Protein AF-A0A924Z5B8-F1 (afdb_monomer)

Mean predicted aligned error: 14.04 Å

Sequence (507 aa):
MHWPSRLHPGRKPRVLPVAQMVEPRILYPADLAAGLALGSSYVGYAETRILSSEGEYATASAELAYGLADGGAAVVKTATELAFVDVSVSDAGGLIQDLQAQQAAGRPVEIVRIEAGEDGIARLTETLAGRTGIAAVHVLGHGADGVAQVGSARLDAATLADRAAEIAHWGAALAGGADFLLYGCDVVAGPLGLQMTGTLAALTGADVAASTDLTGAGNRGGNWVLEYQTGRVEATVAISLAEQAVYAGVFANTAPTISVISDQTTPEDTSTTAISFTIGDAETPAASLVVTATSSNASILAAGGILLGGSGANRTVTLTPVANANGGPVTVTVSVSDGTLLTSTSFGLTVTPVNDAPVRAAGIVSDLTVLEDAPATSLGLGTLAYGPGGGADEASQTPSYTVTAVPAAALGKVVLADGTVAVAGGGYTLAQIQGAKFTGTPNANGGPATFAWQVKDNGGVLNGGVDTLSESLAIAVTTVNDAPAGANKTLTTLEDTPHTLAISDFG

Radius of gyration: 47.18 Å; Cα contacts (8 Å, |Δi|>4): 1075; chains: 1; bounding box: 143×80×136 Å

Secondary structure (DSSP, 8-state):
--------S--PPPPPP------------S---SS--------PPPP--------S-----------------------EEEEEEETTSTTHHHHHHHHHHHHHTT--EEEEEE-TTSBHHHHHHHHHTT---EEEEEEE-EEETTEEEEBTEEESHHHHHHTHHHHHHHTTTEEEEEEEEEESTTTTSSHHHHHHHHHHHHHH--EEEE-SS-BB-GGGT-BS---EESS---SPPSS-HHHHHH---B-BPPPPEE-----EEEETT-PPPPEEEEEE-SSS-TTT-EEEEEES-TTTS-GGGEEEEEETTEEEEEE-PPTT--EEEEEEEEEEE-SS-EEEEEEEEEEEP-PPPPEEEE-----EEEETT---EE-S-TT-EEE--SSGGGGG---EEEEEE---TTTEEEE-TTSPBP-TT-EE-HHHHHT-EEEEPTT--EEEEEEEEEEE-SS--GGG---EEEEEEEEEEE---PPPP---------TT---PPPGGG--

pLDDT: mean 85.62, std 21.45, range [27.16, 98.75]

Foldseek 3Di:
DDDDDDDDPDDDDDDDDDDDDDDDDDDDDPPDDDDDDDDDPDDDDDDDDDDDPDDDDDDPDDDDDDDDDDPDPPPPPLQAEEAEQEPLFPPSVLLVVQLVVVVVVPNRYDYHYAYLQHAQLVVLLVVLPPAARHQEYHYQAAAAAQWQAHRLHTLGPVCCVVCLVSLLVSLRNYDQQHEYERAHAQCNLDDRSVVSQVSSCVSNVYKYFADNGWDAAVVVVHYQDRPDIRDDDPDDRSGDPVSRHVTDGTNHFDAKDKDAFEAEEEAAQDKDDWGKIFIDGSNHWQQLKDKDKDKPDCQFFNRVQWDKDDGTGIITIMGHTDWLHFADQIKMKMWIGSPPHIDIYIYGYGYDYAFAEKDFPDFDQEAAEEAAVDPWAFRRLQITDIDRDGDPVRRPKDKWKFWQFFFDPQFWFKAFPVRDTHDHRDTDDSNRNNRITTDTDHPHFADQGKTKMKIFIDRDQPPNHDGIDIDMYTYGYHYDDDDDDWDQDDDDDDPPDDDDDDPVNTD

Solvent-accessible surface area (backbone atoms only — not comparable to full-atom values): 28825 Å² total; per-residue (Å²): 138,91,81,89,81,83,86,78,90,84,74,82,80,82,79,76,84,82,85,72,89,73,79,90,76,87,81,80,76,98,78,84,86,83,90,81,89,82,89,78,90,85,78,84,79,80,86,81,84,78,86,75,93,74,78,88,88,82,82,94,81,75,90,80,91,83,82,93,83,77,96,67,84,77,77,79,66,84,51,35,29,39,37,39,38,19,56,49,32,61,64,36,66,59,55,52,51,49,47,51,52,43,32,74,73,66,47,58,54,46,81,41,82,26,51,26,73,34,53,28,62,60,52,50,47,62,66,38,57,93,43,66,46,31,37,31,39,37,38,41,19,25,24,35,59,20,27,41,34,28,25,59,28,58,56,22,60,66,46,49,64,78,39,39,72,63,51,30,51,46,27,68,13,38,30,92,80,11,27,36,38,43,44,12,9,19,21,42,55,43,74,50,10,53,53,27,47,52,49,50,23,68,44,30,66,31,22,31,32,25,11,44,45,47,25,39,11,60,95,78,72,17,36,82,66,52,80,40,66,42,84,69,78,83,71,72,71,82,71,48,74,72,53,57,72,67,47,82,41,50,19,57,71,77,63,35,48,69,49,82,55,77,67,44,74,36,51,38,68,37,61,48,69,76,45,70,40,41,42,39,43,78,43,42,43,35,68,74,44,47,73,51,73,50,57,76,39,58,76,38,35,30,74,93,24,56,45,79,46,72,57,48,38,48,31,28,41,29,47,32,42,31,79,61,22,55,48,70,69,35,46,36,40,41,35,36,26,71,84,86,40,72,33,71,44,65,30,38,41,32,27,40,81,60,34,43,36,36,35,80,72,38,59,63,84,55,68,45,77,43,55,35,67,46,72,74,36,72,58,65,31,68,55,58,36,74,42,42,38,78,36,78,89,36,73,82,47,56,78,45,38,31,29,64,36,53,48,59,72,73,46,18,48,46,32,28,54,86,70,49,72,67,46,58,77,37,76,52,55,69,67,34,58,24,48,20,22,42,33,57,26,82,87,23,61,49,68,74,33,47,41,25,33,35,37,31,44,70,70,42,58,59,97,78,18,32,34,62,31,82,46,68,34,42,38,34,29,38,85,64,91,74,75,91,74,64,50,92,62,91,79,87,74,61,87,100,50,90,78,82,85,51,76,89,57,56,69

Nearest PDB structures (foldseek):
  6dlh-assembly1_A  TM=4.132E-01  e=4.682E-09  Mariniflexile fucanivorans
  6eg0-assembly1_B  TM=3.816E-01  e=1.600E-06  Drosophila melanogaster
  8k53-assembly1_B  TM=3.482E-01  e=9.119E-05  Homo sapiens
  8k53-assembly1_A  TM=3.516E-01  e=1.448E-04  Homo sapiens
  2wv3-assembly1_A  TM=2.834E-01  e=7.728E-04  Rattus norvegicus

Structure (mmCIF, N/CA/C/O backbone):
data_AF-A0A924Z5B8-F1
#
_entry.id   AF-A0A924Z5B8-F1
#
loop_
_atom_site.group_PDB
_atom_site.id
_atom_site.type_symbol
_atom_site.label_atom_id
_atom_site.label_alt_id
_atom_site.label_comp_id
_atom_site.label_asym_id
_atom_site.label_entity_id
_atom_site.label_seq_id
_atom_site.pdbx_PDB_ins_code
_atom_site.Cartn_x
_atom_site.Cartn_y
_atom_site.Cartn_z
_atom_site.occupancy
_atom_site.B_iso_or_equiv
_atom_site.auth_seq_id
_atom_site.auth_comp_id
_atom_site.auth_asym_id
_atom_site.auth_atom_id
_atom_site.pdbx_PDB_model_num
ATOM 1 N N . MET A 1 1 ? -58.478 49.044 -26.938 1.00 38.25 1 MET A N 1
ATOM 2 C CA . MET A 1 1 ? -59.903 48.809 -27.260 1.00 38.25 1 MET A CA 1
ATOM 3 C C . MET A 1 1 ? -60.387 47.635 -26.428 1.00 38.25 1 MET A C 1
ATOM 5 O O . MET A 1 1 ? -59.977 46.511 -26.675 1.00 38.25 1 MET A O 1
ATOM 9 N N . HIS A 1 2 ? -61.166 47.921 -25.385 1.00 38.19 2 HIS A N 1
ATOM 10 C CA . HIS A 1 2 ? -61.776 46.925 -24.506 1.00 38.19 2 HIS A CA 1
ATOM 11 C C . HIS A 1 2 ? -63.020 46.321 -25.163 1.00 38.19 2 HIS A C 1
ATOM 13 O O . HIS A 1 2 ? -63.909 47.062 -25.573 1.00 38.19 2 HIS A O 1
ATOM 19 N N . TRP A 1 3 ? -63.102 44.993 -25.192 1.00 34.31 3 TRP A N 1
ATOM 20 C CA . TRP A 1 3 ? -64.343 44.237 -25.369 1.00 34.31 3 TRP A CA 1
ATOM 21 C C . TRP A 1 3 ? -64.440 43.217 -24.225 1.00 34.31 3 TRP A C 1
ATOM 23 O O . TRP A 1 3 ? -63.536 42.391 -24.095 1.00 34.31 3 TRP A O 1
ATOM 33 N N . PRO A 1 4 ? -65.480 43.257 -23.371 1.00 48.81 4 PRO A N 1
ATOM 34 C CA . PRO A 1 4 ? -65.650 42.290 -22.296 1.00 48.81 4 PRO A CA 1
ATOM 35 C C . PRO A 1 4 ? -66.528 41.127 -22.775 1.00 48.81 4 PRO A C 1
ATOM 37 O O . PRO A 1 4 ? -67.650 41.335 -23.237 1.00 48.81 4 PRO A O 1
ATOM 40 N N . SER A 1 5 ? -66.054 39.888 -22.633 1.00 42.53 5 SER A N 1
ATOM 41 C CA . SER A 1 5 ? -66.903 38.700 -22.777 1.00 42.53 5 SER A CA 1
ATOM 42 C C . SER A 1 5 ? -67.057 37.977 -21.435 1.00 42.53 5 SER A C 1
ATOM 44 O O . SER A 1 5 ? -66.132 37.433 -20.846 1.00 42.53 5 SER A O 1
ATOM 46 N N . ARG A 1 6 ? -68.296 38.102 -20.958 1.00 43.88 6 ARG A N 1
ATOM 47 C CA . ARG A 1 6 ? -69.041 37.444 -19.878 1.00 43.88 6 ARG A CA 1
ATOM 48 C C . ARG A 1 6 ? -68.446 36.135 -19.330 1.00 43.88 6 ARG A C 1
ATOM 50 O O . ARG A 1 6 ? -68.387 35.125 -20.024 1.00 43.88 6 ARG A O 1
ATOM 57 N N . LEU A 1 7 ? -68.175 36.137 -18.024 1.00 41.22 7 LEU A N 1
ATOM 58 C CA . LEU A 1 7 ? -68.032 34.937 -17.199 1.00 41.22 7 LEU A CA 1
ATOM 59 C C . LEU A 1 7 ? -69.401 34.254 -17.030 1.00 41.22 7 LEU A C 1
ATOM 61 O O . LEU A 1 7 ? -70.357 34.868 -16.560 1.00 41.22 7 LEU A O 1
ATOM 65 N N . HIS A 1 8 ? -69.486 32.981 -17.420 1.00 44.22 8 HIS A N 1
ATOM 66 C CA . HIS A 1 8 ? -70.594 32.079 -17.093 1.00 44.22 8 HIS A CA 1
ATOM 67 C C . HIS A 1 8 ? -70.373 31.492 -15.683 1.00 44.22 8 HIS A C 1
ATOM 69 O O . HIS A 1 8 ? -69.285 30.969 -15.421 1.00 44.22 8 HIS A O 1
ATOM 75 N N . PRO A 1 9 ? -71.366 31.521 -14.776 1.00 42.75 9 PRO A N 1
ATOM 76 C CA . PRO A 1 9 ? -71.234 30.943 -13.445 1.00 42.75 9 PRO A CA 1
ATOM 77 C C . PRO A 1 9 ? -71.524 29.440 -13.525 1.00 42.75 9 PRO A C 1
ATOM 79 O O . PRO A 1 9 ? -72.647 29.040 -13.818 1.00 42.75 9 PRO A O 1
ATOM 82 N N . GLY A 1 10 ? -70.522 28.585 -13.296 1.00 50.38 10 GLY A N 1
ATOM 83 C CA . GLY A 1 10 ? -70.793 27.141 -13.258 1.00 50.38 10 GLY A CA 1
ATOM 84 C C . GLY A 1 10 ? -69.635 26.157 -13.401 1.00 50.38 10 GLY A C 1
ATOM 85 O O . GLY A 1 10 ? -69.900 24.979 -13.625 1.00 50.38 10 GLY A O 1
ATOM 86 N N . ARG A 1 11 ? -68.362 26.556 -13.275 1.00 41.69 11 ARG A N 1
ATOM 87 C CA . ARG A 1 11 ? -67.256 25.583 -13.222 1.00 41.69 11 ARG A CA 1
ATOM 88 C C . ARG A 1 11 ? -66.316 25.875 -12.060 1.00 41.69 11 ARG A C 1
ATOM 90 O O . ARG A 1 11 ? -65.610 26.875 -12.064 1.00 41.69 11 ARG A O 1
ATOM 97 N N . LYS A 1 12 ? -66.312 24.972 -11.073 1.00 48.50 12 LYS A N 1
ATOM 98 C CA . LYS A 1 12 ? -65.256 24.885 -10.057 1.00 48.50 12 LYS A CA 1
ATOM 99 C C . LYS A 1 12 ? -63.910 24.654 -10.772 1.00 48.50 12 LYS A C 1
ATOM 101 O O . LYS A 1 12 ? -63.875 23.810 -11.674 1.00 48.50 12 LYS A O 1
ATOM 106 N N . PRO A 1 13 ? -62.822 25.358 -10.417 1.00 46.03 13 PRO A N 1
ATOM 107 C CA . PRO A 1 13 ? -61.502 25.053 -10.959 1.00 46.03 13 PRO A CA 1
ATOM 108 C C . PRO A 1 13 ? -61.090 23.635 -10.537 1.00 46.03 13 PRO A C 1
ATOM 110 O O . PRO A 1 13 ? -61.237 23.254 -9.375 1.00 46.03 13 PRO A O 1
ATOM 113 N N . ARG A 1 14 ? -60.616 22.830 -11.497 1.00 49.03 14 ARG A N 1
ATOM 114 C CA . ARG A 1 14 ? -60.013 21.521 -11.220 1.00 49.03 14 ARG A CA 1
ATOM 115 C C . ARG A 1 14 ? -58.689 21.755 -10.494 1.00 49.03 14 ARG A C 1
ATOM 117 O O . ARG A 1 14 ? -57.792 22.375 -11.054 1.00 49.03 14 ARG A O 1
ATOM 124 N N . VAL A 1 15 ? -58.591 21.258 -9.266 1.00 51.25 15 VAL A N 1
ATOM 125 C CA . VAL A 1 15 ? -57.329 21.138 -8.532 1.00 51.25 15 VAL A CA 1
ATOM 126 C C . VAL A 1 15 ? -56.464 20.118 -9.277 1.00 51.25 15 VAL A C 1
ATOM 128 O O . VAL A 1 15 ? -56.923 19.011 -9.558 1.00 51.25 15 VAL A O 1
ATOM 131 N N . LEU A 1 16 ? -55.250 20.515 -9.661 1.00 44.56 16 LEU A N 1
ATOM 132 C CA . LEU A 1 16 ? -54.243 19.598 -10.195 1.00 44.56 16 LEU A CA 1
ATOM 133 C C . LEU A 1 16 ? -53.865 18.599 -9.087 1.00 44.56 16 LEU A C 1
ATOM 135 O O . LEU A 1 16 ? -53.684 19.034 -7.949 1.00 44.56 16 LEU A O 1
ATOM 139 N N . PRO A 1 17 ? -53.756 17.288 -9.363 1.00 44.75 17 PRO A N 1
ATOM 140 C CA . PRO A 1 17 ? -53.326 16.343 -8.345 1.00 44.75 17 PRO A CA 1
ATOM 141 C C . PRO A 1 17 ? -51.894 16.675 -7.915 1.00 44.75 17 PRO A C 1
ATOM 143 O O . PRO A 1 17 ? -50.982 16.742 -8.739 1.00 44.75 17 PRO A O 1
ATOM 146 N N . VAL A 1 18 ? -51.713 16.894 -6.614 1.00 49.66 18 VAL A N 1
ATOM 147 C CA . VAL A 1 18 ? -50.398 16.945 -5.976 1.00 49.66 18 VAL A CA 1
ATOM 148 C C . VAL A 1 18 ? -49.874 15.511 -5.960 1.00 49.66 18 VAL A C 1
ATOM 150 O O . VAL A 1 18 ? -50.428 14.661 -5.268 1.00 49.66 18 VAL A O 1
ATOM 153 N N . ALA A 1 19 ? -48.844 15.218 -6.750 1.00 46.66 19 ALA A N 1
ATOM 154 C CA . ALA A 1 19 ? -48.097 13.977 -6.605 1.00 46.66 19 ALA A CA 1
ATOM 155 C C . ALA A 1 19 ? -47.186 14.119 -5.377 1.00 46.66 19 ALA A C 1
ATOM 157 O O . ALA A 1 19 ? -46.212 14.868 -5.414 1.00 46.66 19 ALA A O 1
ATOM 158 N N . GLN A 1 20 ? -47.522 13.443 -4.280 1.00 45.66 20 GLN A N 1
ATOM 159 C CA . GLN A 1 20 ? -46.587 13.218 -3.178 1.00 45.66 20 GLN A CA 1
ATOM 160 C C . GLN A 1 20 ? -45.851 11.901 -3.444 1.00 45.66 20 GLN A C 1
ATOM 162 O O . GLN A 1 20 ? -46.488 10.900 -3.776 1.00 45.66 20 GLN A O 1
ATOM 167 N N . MET A 1 21 ? -44.518 11.906 -3.342 1.00 41.69 21 MET A N 1
ATOM 168 C CA . MET A 1 21 ? -43.721 10.676 -3.366 1.00 41.69 21 MET A CA 1
ATOM 169 C C . MET A 1 21 ? -44.139 9.814 -2.175 1.00 41.69 21 MET A C 1
ATOM 171 O O . MET A 1 21 ? -43.921 10.189 -1.027 1.00 41.69 21 MET A O 1
ATOM 175 N N . VAL A 1 22 ? -44.765 8.676 -2.461 1.00 47.16 22 VAL A N 1
ATOM 176 C CA . VAL A 1 22 ? -44.942 7.598 -1.487 1.00 47.16 22 VAL A CA 1
ATOM 177 C C . VAL A 1 22 ? -43.612 6.849 -1.415 1.00 47.16 22 VAL A C 1
ATOM 179 O O . VAL A 1 22 ? -42.998 6.593 -2.451 1.00 47.16 22 VAL A O 1
ATOM 182 N N . GLU A 1 23 ? -43.161 6.552 -0.199 1.00 48.94 23 GLU A N 1
ATOM 183 C CA . GLU A 1 23 ? -41.911 5.845 0.102 1.00 48.94 23 GLU A CA 1
ATOM 184 C C . GLU A 1 23 ? -41.705 4.603 -0.791 1.00 48.94 23 GLU A C 1
ATOM 186 O O . GLU A 1 23 ? -42.674 3.889 -1.088 1.00 48.94 23 GLU A O 1
ATOM 191 N N . PRO A 1 24 ? -40.464 4.304 -1.224 1.00 46.12 24 PRO A N 1
ATOM 192 C CA . PRO A 1 24 ? -40.197 3.123 -2.032 1.00 46.12 24 PRO A CA 1
ATOM 193 C C . PRO A 1 24 ? -40.470 1.851 -1.219 1.00 46.12 24 PRO A C 1
ATOM 195 O O . PRO A 1 24 ? -39.758 1.530 -0.273 1.00 46.12 24 PRO A O 1
ATOM 198 N N . ARG A 1 25 ? -41.502 1.095 -1.612 1.00 44.81 25 ARG A N 1
ATOM 199 C CA . ARG A 1 25 ? -41.745 -0.262 -1.109 1.00 44.81 25 ARG A CA 1
ATOM 200 C C . ARG A 1 25 ? -40.994 -1.263 -1.977 1.00 44.81 25 ARG A C 1
ATOM 202 O O . ARG A 1 25 ? -41.294 -1.402 -3.162 1.00 44.81 25 ARG A O 1
ATOM 209 N N . ILE A 1 26 ? -40.051 -1.983 -1.377 1.00 50.09 26 ILE A N 1
ATOM 210 C CA . ILE A 1 26 ? -39.459 -3.183 -1.972 1.00 50.09 26 ILE A CA 1
ATOM 211 C C . ILE A 1 26 ? -40.529 -4.284 -1.934 1.00 50.09 26 ILE A C 1
ATOM 213 O O . ILE A 1 26 ? -40.976 -4.687 -0.862 1.00 50.09 26 ILE A O 1
ATOM 217 N N . LEU A 1 27 ? -40.973 -4.745 -3.105 1.00 36.97 27 LEU A N 1
ATOM 218 C CA . LEU A 1 27 ? -41.802 -5.942 -3.247 1.00 36.97 27 LEU A CA 1
ATOM 219 C C . LEU A 1 27 ? -40.873 -7.139 -3.468 1.00 36.97 27 LEU A C 1
ATOM 221 O O . LEU A 1 27 ? -40.227 -7.228 -4.511 1.00 36.97 27 LEU A O 1
ATOM 225 N N . TYR A 1 28 ? -40.815 -8.058 -2.506 1.00 43.75 28 TYR A N 1
ATOM 226 C CA . TYR A 1 28 ? -40.167 -9.353 -2.705 1.00 43.75 28 TYR A CA 1
ATOM 227 C C . TYR A 1 28 ? -41.082 -10.258 -3.551 1.00 43.75 28 TYR A C 1
ATOM 229 O O . TYR A 1 28 ? -42.263 -10.398 -3.213 1.00 43.75 28 TYR A O 1
ATOM 237 N N . PRO A 1 29 ? -40.591 -10.860 -4.648 1.00 46.62 29 PRO A N 1
ATOM 238 C CA . PRO A 1 29 ? -41.342 -11.871 -5.379 1.00 46.62 29 PRO A CA 1
ATOM 239 C C . PRO A 1 29 ? -41.472 -13.158 -4.542 1.00 46.62 29 PRO A C 1
ATOM 241 O O . PRO A 1 29 ? -40.615 -13.493 -3.725 1.00 46.62 29 PRO A O 1
ATOM 244 N N . ALA A 1 30 ? -42.598 -13.854 -4.709 1.00 39.72 30 ALA A N 1
ATOM 245 C CA . ALA A 1 30 ? -42.994 -15.030 -3.932 1.00 39.72 30 ALA A CA 1
ATOM 246 C C . ALA A 1 30 ? -42.376 -16.345 -4.453 1.00 39.72 30 ALA A C 1
ATOM 248 O O . ALA A 1 30 ? -43.050 -17.373 -4.510 1.00 39.72 30 ALA A O 1
ATOM 249 N N . ASP A 1 31 ? -41.105 -16.326 -4.844 1.00 38.94 31 ASP A N 1
ATOM 250 C CA . ASP A 1 31 ? -40.394 -17.468 -5.420 1.00 38.94 31 ASP A CA 1
ATOM 251 C C . ASP A 1 31 ? -38.997 -17.656 -4.814 1.00 38.94 31 ASP A C 1
ATOM 253 O O . ASP A 1 31 ? -37.995 -17.787 -5.507 1.00 38.94 31 ASP A O 1
ATOM 257 N N . LEU A 1 32 ? -38.932 -17.773 -3.486 1.00 36.28 32 LEU A N 1
ATOM 258 C CA . LEU A 1 32 ? -37.816 -18.465 -2.841 1.00 36.28 32 LEU A CA 1
ATOM 259 C C . LEU A 1 32 ? -38.318 -19.343 -1.692 1.00 36.28 32 LEU A C 1
ATOM 261 O O . LEU A 1 32 ? -38.098 -19.088 -0.513 1.00 36.28 32 LEU A O 1
ATOM 265 N N . ALA A 1 33 ? -39.035 -20.401 -2.067 1.00 31.83 33 ALA A N 1
ATOM 266 C CA . ALA A 1 33 ? -39.388 -21.506 -1.190 1.00 31.83 33 ALA A CA 1
ATOM 267 C C . ALA A 1 33 ? -38.830 -22.807 -1.779 1.00 31.83 33 ALA A C 1
ATOM 269 O O . ALA A 1 33 ? -39.492 -23.457 -2.580 1.00 31.83 33 ALA A O 1
ATOM 270 N N . ALA A 1 34 ? -37.608 -23.168 -1.381 1.00 32.34 34 ALA A N 1
ATOM 271 C CA . ALA A 1 34 ? -37.183 -24.552 -1.164 1.00 32.34 34 ALA A CA 1
ATOM 272 C C . ALA A 1 34 ? -35.746 -24.571 -0.623 1.00 32.34 34 ALA A C 1
ATOM 274 O O . ALA A 1 34 ? -34.798 -24.339 -1.365 1.00 32.34 34 ALA A O 1
ATOM 275 N N . GLY A 1 35 ? -35.594 -24.919 0.657 1.00 31.06 35 GLY A N 1
ATOM 276 C CA . GLY A 1 35 ? -34.327 -25.437 1.174 1.00 31.06 35 GLY A CA 1
ATOM 277 C C . GLY A 1 35 ? -33.650 -24.594 2.245 1.00 31.06 35 GLY A C 1
ATOM 278 O O . GLY A 1 35 ? -32.575 -24.071 2.000 1.00 31.06 35 GLY A O 1
ATOM 279 N N . LEU A 1 36 ? -34.264 -24.514 3.430 1.00 27.27 36 LEU A N 1
ATOM 280 C CA . LEU A 1 36 ? -33.650 -24.828 4.736 1.00 27.27 36 LEU A CA 1
ATOM 281 C C . LEU A 1 36 ? -34.594 -24.353 5.846 1.00 27.27 36 LEU A C 1
ATOM 283 O O . LEU A 1 36 ? -34.397 -23.339 6.504 1.00 27.27 36 LEU A O 1
ATOM 287 N N . ALA A 1 37 ? -35.671 -25.113 6.029 1.00 28.83 37 ALA A N 1
ATOM 288 C CA . ALA A 1 37 ? -36.452 -25.074 7.249 1.00 28.83 37 ALA A CA 1
ATOM 289 C C . ALA A 1 37 ? -35.792 -26.023 8.249 1.00 28.83 37 ALA A C 1
ATOM 291 O O . ALA A 1 37 ? -35.868 -27.223 8.025 1.00 28.83 37 ALA A O 1
ATOM 292 N N . LEU A 1 38 ? -35.190 -25.502 9.323 1.00 31.86 38 LEU A N 1
ATOM 293 C CA . LEU A 1 38 ? -35.196 -26.113 10.658 1.00 31.86 38 LEU A CA 1
ATOM 294 C C . LEU A 1 38 ? -34.917 -25.024 11.714 1.00 31.86 38 LEU A C 1
ATOM 296 O O . LEU A 1 38 ? -33.790 -24.567 11.849 1.00 31.86 38 LEU A O 1
ATOM 300 N N . GLY A 1 39 ? -35.954 -24.657 12.479 1.00 29.61 39 GLY A N 1
ATOM 301 C CA . GLY A 1 39 ? -35.797 -24.168 13.856 1.00 29.61 39 GLY A CA 1
ATOM 302 C C . GLY A 1 39 ? -35.935 -22.666 14.125 1.00 29.61 39 GLY A C 1
ATOM 303 O O . GLY A 1 39 ? -35.046 -22.090 14.733 1.00 29.61 39 GLY A O 1
ATOM 304 N N . SER A 1 40 ? -37.064 -22.040 13.777 1.00 30.55 40 SER A N 1
ATOM 305 C CA . SER A 1 40 ? -37.475 -20.783 14.421 1.00 30.55 40 SER A CA 1
ATOM 306 C C . SER A 1 40 ? -38.923 -20.887 14.889 1.00 30.55 40 SER A C 1
ATOM 308 O O . SER A 1 40 ? -39.852 -20.983 14.087 1.00 30.55 40 SER A O 1
ATOM 310 N N . SER A 1 41 ? -39.118 -20.909 16.204 1.00 30.61 41 SER A N 1
ATOM 311 C CA . SER A 1 41 ? -40.413 -20.687 16.840 1.00 30.61 41 SER A CA 1
ATOM 312 C C . SER A 1 41 ? -40.616 -19.183 17.022 1.00 30.61 41 SER A C 1
ATOM 314 O O . SER A 1 41 ? -40.383 -18.642 18.098 1.00 30.61 41 SER A O 1
ATOM 316 N N . TYR A 1 42 ? -41.042 -18.510 15.951 1.00 28.25 42 TYR A N 1
ATOM 317 C CA . TYR A 1 42 ? -41.589 -17.154 16.018 1.00 28.25 42 TYR A CA 1
ATOM 318 C C . TYR A 1 42 ? -42.975 -17.212 16.672 1.00 28.25 42 TYR A C 1
ATOM 320 O O . TYR A 1 42 ? -43.930 -17.715 16.079 1.00 28.25 42 TYR A O 1
ATOM 328 N N . VAL A 1 43 ? -43.097 -16.679 17.886 1.00 31.81 43 VAL A N 1
ATOM 329 C CA . VAL A 1 43 ? -44.389 -16.318 18.480 1.00 31.81 43 VAL A CA 1
ATOM 330 C C . VAL A 1 43 ? -44.523 -14.807 18.332 1.00 31.81 43 VAL A C 1
ATOM 332 O O . VAL A 1 43 ? -43.802 -14.046 18.968 1.00 31.81 43 VAL A O 1
ATOM 335 N N . GLY A 1 44 ? -45.407 -14.366 17.437 1.00 27.73 44 GLY A N 1
ATOM 336 C CA . GLY A 1 44 ? -45.743 -12.953 17.298 1.00 27.73 44 GLY A CA 1
ATOM 337 C C . GLY A 1 44 ? -46.575 -12.489 18.490 1.00 27.73 44 GLY A C 1
ATOM 338 O O . GLY A 1 44 ? -47.657 -13.025 18.728 1.00 27.73 44 GLY A O 1
ATOM 339 N N . TYR A 1 45 ? -46.095 -11.484 19.217 1.00 30.75 45 TYR A N 1
ATOM 340 C CA . TYR A 1 45 ? -46.921 -10.739 20.161 1.00 30.75 45 TYR A CA 1
ATOM 341 C C . TYR A 1 45 ? -47.594 -9.585 19.418 1.00 30.75 45 TYR A C 1
ATOM 343 O O . TYR A 1 45 ? -46.939 -8.744 18.809 1.00 30.75 45 TYR A O 1
ATOM 351 N N . ALA A 1 46 ? -48.925 -9.574 19.443 1.00 28.48 46 ALA A N 1
ATOM 352 C CA . ALA A 1 46 ? -49.716 -8.433 19.019 1.00 28.48 46 ALA A CA 1
ATOM 353 C C . ALA A 1 46 ? -49.591 -7.321 20.072 1.00 28.48 46 ALA A C 1
ATOM 355 O O . ALA A 1 46 ? -49.965 -7.520 21.229 1.00 28.48 46 ALA A O 1
ATOM 356 N N . GLU A 1 47 ? -49.099 -6.145 19.684 1.00 30.06 47 GLU A N 1
ATOM 357 C CA . GLU A 1 47 ? -49.176 -4.955 20.530 1.00 30.06 47 GLU A CA 1
ATOM 358 C C . GLU A 1 47 ? -50.640 -4.534 20.703 1.00 30.06 47 GLU A C 1
ATOM 360 O O . GLU A 1 47 ? -51.343 -4.226 19.738 1.00 30.06 47 GLU A O 1
ATOM 365 N N . THR A 1 48 ? -51.109 -4.486 21.949 1.00 28.14 48 THR A N 1
ATOM 366 C CA . THR A 1 48 ? -52.377 -3.831 22.287 1.00 28.14 48 THR A CA 1
ATOM 367 C C . THR A 1 48 ? -52.058 -2.420 22.765 1.00 28.14 48 THR A C 1
ATOM 369 O O . THR A 1 48 ? -51.661 -2.215 23.908 1.00 28.14 48 THR A O 1
ATOM 372 N N . ARG A 1 49 ? -52.203 -1.431 21.878 1.00 28.86 49 ARG A N 1
ATOM 373 C CA . ARG A 1 49 ? -51.995 -0.013 22.200 1.00 28.86 49 ARG A CA 1
ATOM 374 C C . ARG A 1 49 ? -53.228 0.542 22.914 1.00 28.86 49 ARG A C 1
ATOM 376 O O . ARG A 1 49 ? -54.239 0.825 22.273 1.00 28.86 49 ARG A O 1
ATOM 383 N N . ILE A 1 50 ? -53.149 0.719 24.232 1.00 31.86 50 ILE A N 1
ATOM 384 C CA . ILE A 1 50 ? -54.108 1.548 24.972 1.00 31.86 50 ILE A CA 1
ATOM 385 C C . ILE A 1 50 ? -53.657 3.003 24.826 1.00 31.86 50 ILE A C 1
ATOM 387 O O . ILE A 1 50 ? -52.590 3.383 25.295 1.00 31.86 50 ILE A O 1
ATOM 391 N N . LEU A 1 51 ? -54.464 3.815 24.144 1.00 30.41 51 LEU A N 1
ATOM 392 C CA . LEU A 1 51 ? -54.312 5.269 24.126 1.00 30.41 51 LEU A CA 1
ATOM 393 C C . LEU A 1 51 ? -54.819 5.823 25.467 1.00 30.41 51 LEU A C 1
ATOM 395 O O . LEU A 1 51 ? -56.029 5.868 25.687 1.00 30.41 51 LEU A O 1
ATOM 399 N N . SER A 1 52 ? -53.914 6.227 26.361 1.00 40.50 52 SER A N 1
ATOM 400 C CA . SER A 1 52 ? -54.257 7.049 27.525 1.00 40.50 52 SER A CA 1
ATOM 401 C C . SER A 1 52 ? -54.333 8.519 27.116 1.00 40.50 52 SER A C 1
ATOM 403 O O . SER A 1 52 ? -53.493 9.036 26.383 1.00 40.50 52 SER A O 1
ATOM 405 N N . SER A 1 53 ? -55.389 9.187 27.564 1.00 41.06 53 SER A N 1
ATOM 406 C CA . SER A 1 53 ? -55.737 10.555 27.206 1.00 41.06 53 SER A CA 1
ATOM 407 C C . SER A 1 53 ? -55.258 11.558 28.253 1.00 41.06 53 SER A C 1
ATOM 409 O O . SER A 1 53 ? -56.095 12.284 28.763 1.00 41.06 53 SER A O 1
ATOM 411 N N . GLU A 1 54 ? -53.971 11.617 28.595 1.00 34.81 54 GLU A N 1
ATOM 412 C CA . GLU A 1 54 ? -53.405 12.764 29.329 1.00 34.81 54 GLU A CA 1
ATOM 413 C C . GLU A 1 54 ? -51.970 13.025 28.861 1.00 34.81 54 GLU A C 1
ATOM 415 O O . GLU A 1 54 ? -51.200 12.097 28.618 1.00 34.81 54 GLU A O 1
ATOM 420 N N . GLY A 1 55 ? -51.687 14.303 28.611 1.00 30.08 55 GLY A N 1
ATOM 421 C CA . GLY A 1 55 ? -50.514 14.778 27.899 1.00 30.08 55 GLY A CA 1
ATOM 422 C C . GLY A 1 55 ? -49.244 14.913 28.736 1.00 30.08 55 GLY A C 1
ATOM 423 O O . GLY A 1 55 ? -49.221 14.754 29.951 1.00 30.08 55 GLY A O 1
ATOM 424 N N . GLU A 1 56 ? -48.200 15.232 27.981 1.00 33.22 56 GLU A N 1
ATOM 425 C CA . GLU A 1 56 ? -46.867 15.701 28.341 1.00 33.22 56 GLU A CA 1
ATOM 426 C C . GLU A 1 56 ? -46.723 16.451 29.684 1.00 33.22 56 GLU A C 1
ATOM 428 O O . GLU A 1 56 ? -47.430 17.417 29.965 1.00 33.22 56 GLU A O 1
ATOM 433 N N . TYR A 1 57 ? -45.684 16.042 30.426 1.00 32.12 57 TYR A N 1
ATOM 434 C CA . TYR A 1 57 ? -45.067 16.668 31.605 1.00 32.12 57 TYR A CA 1
ATOM 435 C C . TYR A 1 57 ? -45.876 16.685 32.916 1.00 32.12 57 TYR A C 1
ATOM 437 O O . TYR A 1 57 ? -46.573 17.644 33.238 1.00 32.12 57 TYR A O 1
ATOM 445 N N . ALA A 1 58 ? -45.620 15.691 33.777 1.00 28.12 58 ALA A N 1
ATOM 446 C CA . ALA A 1 58 ? -45.770 15.844 35.223 1.00 28.12 58 ALA A CA 1
ATOM 447 C C . ALA A 1 58 ? -44.686 15.058 35.981 1.00 28.12 58 ALA A C 1
ATOM 449 O O . ALA A 1 58 ? -44.393 13.900 35.705 1.00 28.12 58 ALA A O 1
ATOM 450 N N . THR A 1 59 ? -44.075 15.764 36.923 1.00 30.42 59 THR A N 1
ATOM 451 C CA . THR A 1 59 ? -42.937 15.436 37.784 1.00 30.42 59 THR A CA 1
ATOM 452 C C . THR A 1 59 ? -43.116 14.166 38.620 1.00 30.42 59 THR A C 1
ATOM 454 O O . THR A 1 59 ? -44.087 14.058 39.371 1.00 30.42 59 THR A O 1
ATOM 457 N N . ALA A 1 60 ? -42.136 13.259 38.591 1.00 28.33 60 ALA A N 1
ATOM 458 C CA . ALA A 1 60 ? -42.071 12.124 39.508 1.00 28.33 60 ALA A CA 1
ATOM 459 C C . ALA A 1 60 ? -41.430 12.538 40.846 1.00 28.33 60 ALA A C 1
ATOM 461 O O . ALA A 1 60 ? -40.221 12.450 41.030 1.00 28.33 60 ALA A O 1
ATOM 462 N N . SER A 1 61 ? -42.277 12.969 41.780 1.00 37.47 61 SER A N 1
ATOM 463 C CA . SER A 1 61 ? -42.004 12.944 43.219 1.00 37.47 61 SER A CA 1
ATOM 464 C C . SER A 1 61 ? -43.262 12.443 43.921 1.00 37.47 61 SER A C 1
ATOM 466 O O . SER A 1 61 ? -44.143 13.241 44.227 1.00 37.47 61 SER A O 1
ATOM 468 N N . ALA A 1 62 ? -43.365 11.134 44.153 1.00 31.52 62 ALA A N 1
ATOM 469 C CA . ALA A 1 62 ? -44.238 10.570 45.183 1.00 31.52 62 ALA A CA 1
ATOM 470 C C . ALA A 1 62 ? -43.898 9.092 45.421 1.00 31.52 62 ALA A C 1
ATOM 472 O O . ALA A 1 62 ? -44.140 8.240 44.568 1.00 31.52 62 ALA A O 1
ATOM 473 N N . GLU A 1 63 ? -43.373 8.806 46.614 1.00 38.78 63 GLU A N 1
ATOM 474 C CA . GLU A 1 63 ? -43.544 7.521 47.289 1.00 38.78 63 GLU A CA 1
ATOM 475 C C . GLU A 1 63 ? -45.002 7.058 47.210 1.00 38.78 63 GLU A C 1
ATOM 477 O O . GLU A 1 63 ? -45.915 7.849 47.451 1.00 38.78 63 GLU A O 1
ATOM 482 N N . LEU A 1 64 ? -45.210 5.754 47.021 1.00 31.89 64 LEU A N 1
ATOM 483 C CA . LEU A 1 64 ? -46.324 5.052 47.650 1.00 31.89 64 LEU A CA 1
ATOM 484 C C . LEU A 1 64 ? -46.012 3.559 47.761 1.00 31.89 64 LEU A C 1
ATOM 486 O O . LEU A 1 64 ? -45.988 2.810 46.788 1.00 31.89 64 LEU A O 1
ATOM 490 N N . ALA A 1 65 ? -45.779 3.158 49.006 1.00 33.25 65 ALA A N 1
ATOM 491 C CA . ALA A 1 65 ? -45.737 1.786 49.462 1.00 33.25 65 ALA A CA 1
ATOM 492 C C . ALA A 1 65 ? -47.068 1.066 49.189 1.00 33.25 65 ALA A C 1
ATOM 494 O O . ALA A 1 65 ? -48.136 1.566 49.554 1.00 33.25 65 ALA A O 1
ATOM 495 N N . TYR A 1 66 ? -46.998 -0.155 48.653 1.00 27.30 66 TYR A N 1
ATOM 496 C CA . TYR A 1 66 ? -48.081 -1.126 48.773 1.00 27.30 66 TYR A CA 1
ATOM 497 C C . TYR A 1 66 ? -47.560 -2.570 48.718 1.00 27.30 66 TYR A C 1
ATOM 499 O O . TYR A 1 66 ? -46.961 -2.980 47.730 1.00 27.30 66 TYR A O 1
ATOM 507 N N . GLY A 1 67 ? -47.856 -3.344 49.772 1.00 27.16 67 GLY A N 1
ATOM 508 C CA . GLY A 1 67 ? -48.040 -4.797 49.675 1.00 27.16 67 GLY A CA 1
ATOM 509 C C . GLY A 1 67 ? -46.959 -5.707 50.265 1.00 27.16 67 GLY A C 1
ATOM 510 O O . GLY A 1 67 ? -46.294 -6.426 49.531 1.00 27.16 67 GLY A O 1
ATOM 511 N N . LEU A 1 68 ? -46.863 -5.779 51.597 1.00 35.22 68 LEU A N 1
ATOM 512 C CA . LEU A 1 68 ? -46.299 -6.948 52.284 1.00 35.22 68 LEU A CA 1
ATOM 513 C C . LEU A 1 68 ? -47.285 -8.125 52.197 1.00 35.22 68 LEU A C 1
ATOM 515 O O . LEU A 1 68 ? -48.341 -8.055 52.824 1.00 35.22 68 LEU A O 1
ATOM 519 N N . ALA A 1 69 ? -46.920 -9.193 51.481 1.00 32.59 69 ALA A N 1
ATOM 520 C CA . ALA A 1 69 ? -47.331 -10.575 51.762 1.00 32.59 69 ALA A CA 1
ATOM 521 C C . ALA A 1 69 ? -46.593 -11.578 50.847 1.00 32.59 69 ALA A C 1
ATOM 523 O O . ALA A 1 69 ? -47.125 -11.954 49.812 1.00 32.59 69 ALA A O 1
ATOM 524 N N . ASP A 1 70 ? -45.403 -12.039 51.244 1.00 34.75 70 ASP A N 1
ATOM 525 C CA . ASP A 1 70 ? -45.116 -13.481 51.320 1.00 34.75 70 ASP A CA 1
ATOM 526 C C . ASP A 1 70 ? -43.877 -13.730 52.198 1.00 34.75 70 ASP A C 1
ATOM 528 O O . ASP A 1 70 ? -42.854 -13.055 52.090 1.00 34.75 70 ASP A O 1
ATOM 532 N N . GLY A 1 71 ? -44.006 -14.677 53.121 1.00 35.66 71 GLY A N 1
ATOM 533 C CA . GLY A 1 71 ? -43.032 -15.026 54.149 1.00 35.66 71 GLY A CA 1
ATOM 534 C C . GLY A 1 71 ? -41.994 -16.032 53.662 1.00 35.66 71 GLY A C 1
ATOM 535 O O . GLY A 1 71 ? -41.835 -17.090 54.269 1.00 35.66 71 GLY A O 1
ATOM 536 N N . GLY A 1 72 ? -41.265 -15.697 52.600 1.00 28.83 72 GLY A N 1
ATOM 537 C CA . GLY A 1 72 ? -40.032 -16.385 52.231 1.00 28.83 72 GLY A CA 1
ATOM 538 C C . GLY A 1 72 ? -38.851 -15.687 52.892 1.00 28.83 72 GLY A C 1
ATOM 539 O O . GLY A 1 72 ? -38.592 -14.522 52.608 1.00 28.83 72 GLY A O 1
ATOM 540 N N . ALA A 1 73 ? -38.141 -16.370 53.790 1.00 29.09 73 ALA A N 1
ATOM 541 C CA . ALA A 1 73 ? -36.898 -15.865 54.359 1.00 29.09 73 ALA A CA 1
ATOM 542 C C . ALA A 1 73 ? -35.947 -15.455 53.224 1.00 29.09 73 ALA A C 1
ATOM 544 O O . ALA A 1 73 ? -35.414 -16.311 52.516 1.00 29.09 73 ALA A O 1
ATOM 545 N N . ALA A 1 74 ? -35.752 -14.147 53.050 1.00 31.39 74 ALA A N 1
ATOM 546 C CA . ALA A 1 74 ? -34.720 -13.607 52.189 1.00 31.39 74 ALA A CA 1
ATOM 547 C C . ALA A 1 74 ? -33.380 -14.084 52.748 1.00 31.39 74 ALA A C 1
ATOM 549 O O . ALA A 1 74 ? -32.859 -13.550 53.729 1.00 31.39 74 ALA A O 1
ATOM 550 N N . VAL A 1 75 ? -32.824 -15.126 52.135 1.00 32.16 75 VAL A N 1
ATOM 551 C CA . VAL A 1 75 ? -31.384 -15.318 52.168 1.00 32.16 75 VAL A CA 1
ATOM 552 C C . VAL A 1 75 ? -30.839 -14.088 51.461 1.00 32.16 75 VAL A C 1
ATOM 554 O O . VAL A 1 75 ? -30.830 -14.030 50.235 1.00 32.16 75 VAL A O 1
ATOM 557 N N . VAL A 1 76 ? -30.441 -13.079 52.233 1.00 36.38 76 VAL A N 1
ATOM 558 C CA . VAL A 1 76 ? -29.597 -11.996 51.738 1.00 36.38 76 VAL A CA 1
ATOM 559 C C . VAL A 1 76 ? -28.262 -12.654 51.404 1.00 36.38 76 VAL A C 1
ATOM 561 O O . VAL A 1 76 ? -27.326 -12.662 52.200 1.00 36.38 76 VAL A O 1
ATOM 564 N N . LYS A 1 77 ? -28.190 -13.298 50.235 1.00 39.12 77 LYS A N 1
ATOM 565 C CA . LYS A 1 77 ? -26.921 -13.429 49.541 1.00 39.12 77 LYS A CA 1
ATOM 566 C C . LYS A 1 77 ? -26.534 -11.990 49.248 1.00 39.12 77 LYS A C 1
ATOM 568 O O . LYS A 1 77 ? -27.247 -11.304 48.527 1.00 39.12 77 LYS A O 1
ATOM 573 N N . THR A 1 78 ? -25.457 -11.519 49.859 1.00 52.47 78 THR A N 1
ATOM 574 C CA . THR A 1 78 ? -24.735 -10.347 49.368 1.00 52.47 78 THR A CA 1
ATOM 575 C C . THR A 1 78 ? -24.359 -10.664 47.926 1.00 52.47 78 THR A C 1
ATOM 577 O O . THR A 1 78 ? -23.428 -11.435 47.695 1.00 52.47 78 THR A O 1
ATOM 580 N N . ALA A 1 79 ? -25.184 -10.230 46.980 1.00 75.69 79 ALA A N 1
ATOM 581 C CA . ALA A 1 79 ? -25.038 -10.635 45.599 1.00 75.69 79 ALA A CA 1
ATOM 582 C C . ALA A 1 79 ? -23.857 -9.863 45.010 1.00 75.69 79 ALA A C 1
ATOM 584 O O . ALA A 1 79 ? -23.778 -8.646 45.150 1.00 75.69 79 ALA A O 1
ATOM 585 N N . THR A 1 80 ? -22.884 -10.592 44.475 1.00 92.25 80 THR A N 1
ATOM 586 C CA . THR A 1 80 ? -21.642 -10.005 43.972 1.00 92.25 80 THR A CA 1
ATOM 587 C C . THR A 1 80 ? -21.898 -9.357 42.619 1.00 92.25 80 THR A C 1
ATOM 589 O O . THR A 1 80 ? -22.564 -9.946 41.768 1.00 92.25 80 THR A O 1
ATOM 592 N N . GLU A 1 81 ? -21.341 -8.171 42.414 1.00 95.94 81 GLU A N 1
ATOM 593 C CA . GLU A 1 81 ? -21.328 -7.470 41.132 1.00 95.94 81 GLU A CA 1
ATOM 594 C C . GLU A 1 81 ? -19.911 -7.512 40.554 1.00 95.94 81 GLU A C 1
ATOM 596 O O . GLU A 1 81 ? -18.928 -7.456 41.295 1.00 95.94 81 GLU A O 1
ATOM 601 N N . LEU A 1 82 ? -19.788 -7.604 39.233 1.00 97.75 82 LEU A N 1
ATOM 602 C CA . LEU A 1 82 ? -18.508 -7.521 38.532 1.00 97.75 82 LEU A CA 1
ATOM 603 C C . LEU A 1 82 ? -18.472 -6.242 37.705 1.00 97.75 82 LEU A C 1
ATOM 605 O O . LEU A 1 82 ? -19.392 -5.997 36.935 1.00 97.75 82 LEU A O 1
ATOM 609 N N . ALA A 1 83 ? -17.411 -5.452 37.833 1.00 98.19 83 ALA A N 1
ATOM 610 C CA . ALA A 1 83 ? -17.163 -4.282 37.002 1.00 98.19 83 ALA A CA 1
ATOM 611 C C . ALA A 1 83 ? -15.908 -4.491 36.158 1.00 98.19 83 ALA A C 1
ATOM 613 O O . ALA A 1 83 ? -14.784 -4.399 36.652 1.00 98.19 83 ALA A O 1
ATOM 614 N N . PHE A 1 84 ? -16.116 -4.773 34.879 1.00 98.50 84 PHE A N 1
ATOM 615 C CA . PHE A 1 84 ? -15.080 -4.836 33.864 1.00 98.50 84 PHE A CA 1
ATOM 616 C C . PHE A 1 84 ? -14.826 -3.428 33.333 1.00 98.50 84 PHE A C 1
ATOM 618 O O . PHE A 1 84 ? -15.734 -2.799 32.795 1.00 98.50 84 PHE A O 1
ATOM 625 N N . VAL A 1 85 ? -13.605 -2.928 33.509 1.00 98.12 85 VAL A N 1
ATOM 626 C CA . VAL A 1 85 ? -13.196 -1.592 33.067 1.00 98.12 85 VAL A CA 1
ATOM 627 C C . VAL A 1 85 ? -12.112 -1.733 32.014 1.00 98.12 85 VAL A C 1
ATOM 629 O O . VAL A 1 85 ? -10.986 -2.132 32.325 1.00 98.12 85 VAL A O 1
ATOM 632 N N . ASP A 1 86 ? -12.461 -1.394 30.779 1.00 96.31 86 ASP A N 1
ATOM 633 C CA . ASP A 1 86 ? -11.507 -1.210 29.696 1.00 96.31 86 ASP A CA 1
ATOM 634 C C . ASP A 1 86 ? -10.646 0.021 29.983 1.00 96.31 86 ASP A C 1
ATOM 636 O O . ASP A 1 86 ? -11.148 1.126 30.175 1.00 96.31 86 ASP A O 1
ATOM 640 N N . VAL A 1 87 ? -9.330 -0.163 30.044 1.00 94.62 87 VAL A N 1
ATOM 641 C CA . VAL A 1 87 ? -8.397 0.924 30.364 1.00 94.62 87 VAL A CA 1
ATOM 642 C C . VAL A 1 87 ? -8.259 1.957 29.242 1.00 94.62 87 VAL A C 1
ATOM 644 O O . VAL A 1 87 ? -7.651 3.001 29.477 1.00 94.62 87 VAL A O 1
ATOM 647 N N . SER A 1 88 ? -8.783 1.670 28.045 1.00 92.69 88 SER A N 1
ATOM 648 C CA . SER A 1 88 ? -8.789 2.595 26.909 1.00 92.69 88 SER A CA 1
ATOM 649 C C . SER A 1 88 ? -9.887 3.657 26.992 1.00 92.69 88 SER A C 1
ATOM 651 O O . SER A 1 88 ? -9.816 4.658 26.281 1.00 92.69 88 SER A O 1
ATOM 653 N N . VAL A 1 89 ? -10.888 3.511 27.871 1.00 94.19 89 VAL A N 1
ATOM 654 C CA . VAL A 1 89 ? -11.838 4.610 28.097 1.00 94.19 89 VAL A CA 1
ATOM 655 C C . VAL A 1 89 ? -11.122 5.798 28.741 1.00 94.19 89 VAL A C 1
ATOM 657 O O . VAL A 1 89 ? -10.148 5.652 29.486 1.00 94.19 89 VAL A O 1
ATOM 660 N N . SER A 1 90 ? -11.612 7.007 28.461 1.00 92.69 90 SER A N 1
ATOM 661 C CA . SER A 1 90 ? -11.048 8.223 29.056 1.00 92.69 90 SER A CA 1
ATOM 662 C C . SER A 1 90 ? -11.029 8.119 30.588 1.00 92.69 90 SER A C 1
ATOM 664 O O . SER A 1 90 ? -11.985 7.655 31.188 1.00 92.69 90 SER A O 1
ATOM 666 N N . ASP A 1 91 ? -9.932 8.536 31.223 1.00 94.06 91 ASP A N 1
ATOM 667 C CA . ASP A 1 91 ? -9.754 8.520 32.687 1.00 94.06 91 ASP A CA 1
ATOM 668 C C . ASP A 1 91 ? -10.201 7.222 33.403 1.00 94.06 91 ASP A C 1
ATOM 670 O O . ASP A 1 91 ? -10.795 7.246 34.482 1.00 94.06 91 ASP A O 1
ATOM 674 N N . ALA A 1 92 ? -9.875 6.056 32.833 1.00 95.31 92 ALA A N 1
ATOM 675 C CA . ALA A 1 92 ? -10.156 4.762 33.463 1.00 95.31 92 ALA A CA 1
ATOM 676 C C . ALA A 1 92 ? -9.604 4.650 34.901 1.00 95.31 92 ALA A C 1
ATOM 678 O O . ALA A 1 92 ? -10.152 3.926 35.731 1.00 95.31 92 ALA A O 1
ATOM 679 N N . GLY A 1 93 ? -8.524 5.378 35.218 1.00 96.31 93 GLY A N 1
ATOM 680 C CA . GLY A 1 93 ? -7.962 5.459 36.566 1.00 96.31 93 GLY A CA 1
ATOM 681 C C . GLY A 1 93 ? -8.935 6.058 37.586 1.00 96.31 93 GLY A C 1
ATOM 682 O O . GLY A 1 93 ? -9.122 5.457 38.646 1.00 96.31 93 GLY A O 1
ATOM 683 N N . GLY A 1 94 ? -9.578 7.184 37.255 1.00 96.62 94 GLY A N 1
ATOM 684 C CA . GLY A 1 94 ? -10.620 7.800 38.083 1.00 96.62 94 GLY A CA 1
ATOM 685 C C . GLY A 1 94 ? -11.817 6.872 38.297 1.00 96.62 94 GLY A C 1
ATOM 686 O O . GLY A 1 94 ? -12.220 6.633 39.435 1.00 96.62 94 GLY A O 1
ATOM 687 N N . LEU A 1 95 ? -12.293 6.223 37.229 1.00 97.69 95 LEU A N 1
ATOM 688 C CA . LEU A 1 95 ? -13.404 5.262 37.298 1.00 97.69 95 LEU A CA 1
ATOM 689 C C . LEU A 1 95 ? -13.091 4.065 38.209 1.00 97.69 95 LEU A C 1
ATOM 691 O O . LEU A 1 95 ? -13.916 3.653 39.024 1.00 97.69 95 LEU A O 1
ATOM 695 N N . ILE A 1 96 ? -11.881 3.508 38.106 1.00 98.06 96 ILE A N 1
ATOM 696 C CA . ILE A 1 96 ? -11.435 2.412 38.976 1.00 98.06 96 ILE A CA 1
ATOM 697 C C . ILE A 1 96 ? -11.333 2.884 40.429 1.00 98.06 96 ILE A C 1
ATOM 699 O O . ILE A 1 96 ? -11.722 2.146 41.334 1.00 98.06 96 ILE A O 1
ATOM 703 N N . GLN A 1 97 ? -10.828 4.096 40.668 1.00 97.88 97 GLN A N 1
ATOM 704 C CA . GLN A 1 97 ? -10.727 4.659 42.013 1.00 97.88 97 GLN A CA 1
ATOM 705 C C . GLN A 1 97 ? -12.111 4.865 42.647 1.00 97.88 97 GLN A C 1
ATOM 707 O O . GLN A 1 97 ? -12.288 4.550 43.827 1.00 97.88 97 GLN A O 1
ATOM 712 N N . ASP A 1 98 ? -13.093 5.336 41.878 1.00 98.12 98 ASP A N 1
ATOM 713 C CA . ASP A 1 98 ? -14.483 5.453 42.322 1.00 98.12 98 ASP A CA 1
ATOM 714 C C . ASP A 1 98 ? -15.060 4.087 42.717 1.00 98.12 98 ASP A C 1
ATOM 716 O O . ASP A 1 98 ? -15.536 3.910 43.840 1.00 98.12 98 ASP A O 1
ATOM 720 N N . LEU A 1 99 ? -14.928 3.079 41.850 1.00 97.88 99 LEU A N 1
ATOM 721 C CA . LEU A 1 99 ? -15.391 1.719 42.137 1.00 97.88 99 LEU A CA 1
ATOM 722 C C . LEU A 1 99 ? -14.708 1.126 43.381 1.00 97.88 99 LEU A C 1
ATOM 724 O O . LEU A 1 99 ? -15.362 0.472 44.195 1.00 97.88 99 LEU A O 1
ATOM 728 N N . GLN A 1 100 ? -13.410 1.382 43.578 1.00 98.19 100 GLN A N 1
ATOM 729 C CA . GLN A 1 100 ? -12.676 0.957 44.777 1.00 98.19 100 GLN A CA 1
ATOM 730 C C . GLN A 1 100 ? -13.195 1.652 46.043 1.00 98.19 100 GLN A C 1
ATOM 732 O O . GLN A 1 100 ? -13.319 1.014 47.091 1.00 98.19 100 GLN A O 1
ATOM 737 N N . ALA A 1 101 ? -13.526 2.943 45.965 1.00 97.56 101 ALA A N 1
ATOM 738 C CA . ALA A 1 101 ? -14.112 3.681 47.080 1.00 97.56 101 ALA A CA 1
ATOM 739 C C . ALA A 1 101 ? -15.509 3.148 47.436 1.00 97.56 101 ALA A C 1
ATOM 741 O O . ALA A 1 101 ? -15.816 2.968 48.616 1.00 97.56 101 ALA A O 1
ATOM 742 N N . GLN A 1 102 ? -16.328 2.825 46.432 1.00 96.88 102 GLN A N 1
ATOM 743 C CA . GLN A 1 102 ? -17.628 2.182 46.626 1.00 96.88 102 GLN A CA 1
ATOM 744 C C . GLN A 1 102 ? -17.491 0.785 47.249 1.00 96.88 102 GLN A C 1
ATOM 746 O O . GLN A 1 102 ? -18.231 0.445 48.176 1.00 96.88 102 GLN A O 1
ATOM 751 N N . GLN A 1 103 ? -16.509 -0.003 46.800 1.00 96.19 103 GLN A N 1
ATOM 752 C CA . GLN A 1 103 ? -16.190 -1.306 47.382 1.00 96.19 103 GLN A CA 1
ATOM 753 C C . GLN A 1 103 ? -15.802 -1.175 48.863 1.00 96.19 103 GLN A C 1
ATOM 755 O O . GLN A 1 103 ? -16.329 -1.891 49.716 1.00 96.19 103 GLN A O 1
ATOM 760 N N . ALA A 1 104 ? -14.939 -0.211 49.198 1.00 96.31 104 ALA A N 1
ATOM 761 C CA . ALA A 1 104 ? -14.550 0.082 50.578 1.00 96.31 104 ALA A CA 1
ATOM 762 C C . ALA A 1 104 ? -15.723 0.586 51.442 1.00 96.31 104 ALA A C 1
ATOM 764 O O . ALA A 1 104 ? -15.740 0.354 52.651 1.00 96.31 104 ALA A O 1
ATOM 765 N N . ALA A 1 105 ? -16.718 1.235 50.828 1.00 95.31 105 ALA A N 1
ATOM 766 C CA . ALA A 1 105 ? -17.963 1.654 51.471 1.00 95.31 105 ALA A CA 1
ATOM 767 C C . ALA A 1 105 ? -18.990 0.514 51.643 1.00 95.31 105 ALA A C 1
ATOM 769 O O . ALA A 1 105 ? -20.060 0.738 52.209 1.00 95.31 105 ALA A O 1
ATOM 770 N N . GLY A 1 106 ? -18.668 -0.706 51.200 1.00 93.81 106 GLY A N 1
ATOM 771 C CA . GLY A 1 106 ? -19.475 -1.907 51.414 1.00 93.81 106 GLY A CA 1
ATOM 772 C C . GLY A 1 106 ? -20.300 -2.367 50.211 1.00 93.81 106 GLY A C 1
ATOM 773 O O . GLY A 1 106 ? -21.056 -3.329 50.355 1.00 93.81 106 GLY A O 1
ATOM 774 N N . ARG A 1 107 ? -20.165 -1.740 49.032 1.00 93.88 107 ARG A N 1
ATOM 775 C CA . ARG A 1 107 ? -20.764 -2.269 47.796 1.00 93.88 107 ARG A CA 1
ATOM 776 C C . ARG A 1 107 ? -20.025 -3.555 47.390 1.00 93.88 107 ARG A C 1
ATOM 778 O O . ARG A 1 107 ? -18.802 -3.520 47.263 1.00 93.88 107 ARG A O 1
ATOM 785 N N . PRO A 1 108 ? -20.711 -4.688 47.164 1.00 93.31 108 PRO A N 1
ATOM 786 C CA . PRO A 1 108 ? -20.073 -5.966 46.838 1.00 93.31 108 PRO A CA 1
ATOM 787 C C . PRO A 1 108 ? -19.634 -6.048 45.361 1.00 93.31 108 PRO A C 1
ATOM 789 O O . PRO A 1 108 ? -19.949 -7.019 44.677 1.00 93.31 108 PRO A O 1
ATOM 792 N N . VAL A 1 109 ? -18.909 -5.036 44.870 1.00 95.38 109 VAL A N 1
ATOM 793 C CA . VAL A 1 109 ? -18.387 -4.966 43.497 1.00 95.38 109 VAL A CA 1
ATOM 794 C C . VAL A 1 109 ? -16.936 -5.449 43.442 1.00 95.38 109 VAL A C 1
ATOM 796 O O . VAL A 1 109 ? -16.099 -5.017 44.234 1.00 95.38 109 VAL A O 1
ATOM 799 N N . GLU A 1 110 ? -16.621 -6.355 42.522 1.00 96.56 110 GLU A N 1
ATOM 800 C CA . GLU A 1 110 ? -15.256 -6.766 42.181 1.00 96.56 110 GLU A CA 1
ATOM 801 C C . GLU A 1 110 ? -14.849 -6.129 40.851 1.00 96.56 110 GLU A C 1
ATOM 803 O O . GLU A 1 110 ? -15.603 -6.146 39.881 1.00 96.56 110 GLU A O 1
ATOM 808 N N . ILE A 1 111 ? -13.649 -5.550 40.814 1.00 98.00 111 ILE A N 1
ATOM 809 C CA . ILE A 1 111 ? -13.178 -4.736 39.692 1.00 98.00 111 ILE A CA 1
ATOM 810 C C . ILE A 1 111 ? -12.179 -5.544 38.876 1.00 98.00 111 ILE A C 1
ATOM 812 O O . ILE A 1 111 ? -11.168 -6.014 39.405 1.00 98.00 111 ILE A O 1
ATOM 816 N N . VAL A 1 112 ? -12.436 -5.656 37.579 1.00 98.00 112 VAL A N 1
ATOM 817 C CA . VAL A 1 112 ? -11.586 -6.352 36.618 1.00 98.00 112 VAL A CA 1
ATOM 818 C C . VAL A 1 112 ? -11.114 -5.345 35.583 1.00 98.00 112 VAL A C 1
ATOM 820 O O . VAL A 1 112 ? -11.912 -4.748 34.872 1.00 98.00 112 VAL A O 1
ATOM 823 N N . ARG A 1 113 ? -9.801 -5.141 35.501 1.00 97.44 113 ARG A N 1
ATOM 824 C CA . ARG A 1 113 ? -9.194 -4.288 34.471 1.00 97.44 113 ARG A CA 1
ATOM 825 C C . ARG A 1 113 ? -9.042 -5.102 33.189 1.00 97.44 113 ARG A C 1
ATOM 827 O O . ARG A 1 113 ? -8.633 -6.260 33.279 1.00 97.44 113 ARG A O 1
ATOM 834 N N . ILE A 1 114 ? -9.357 -4.493 32.052 1.00 96.44 114 ILE A N 1
ATOM 835 C CA . ILE A 1 114 ? -9.151 -5.058 30.717 1.00 96.44 114 ILE A CA 1
ATOM 836 C C . ILE A 1 114 ? -8.188 -4.140 29.982 1.00 96.44 114 ILE A C 1
ATOM 838 O O . ILE A 1 114 ? -8.465 -2.955 29.808 1.00 96.44 114 ILE A O 1
ATOM 842 N N . GLU A 1 115 ? -7.033 -4.670 29.599 1.00 93.06 115 GLU A N 1
ATOM 843 C CA . GLU A 1 115 ? -6.049 -3.888 28.854 1.00 93.06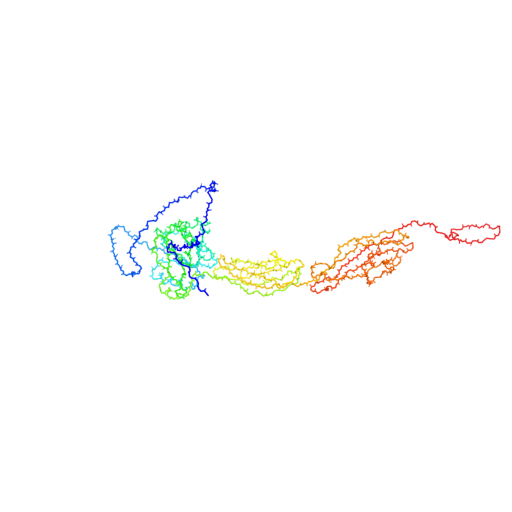 115 GLU A CA 1
ATOM 844 C C . GLU A 1 115 ? -6.502 -3.706 27.391 1.00 93.06 115 GLU A C 1
ATOM 846 O O . GLU A 1 115 ? -7.129 -4.594 26.818 1.00 93.06 115 GLU A O 1
ATOM 851 N N . ALA A 1 116 ? -6.145 -2.590 26.743 1.00 85.31 116 ALA A N 1
ATOM 852 C CA . ALA A 1 116 ? -6.595 -2.274 25.374 1.00 85.31 116 ALA A CA 1
ATOM 853 C C . ALA A 1 116 ? -6.283 -3.390 24.348 1.00 85.31 116 ALA A C 1
ATOM 855 O O . ALA A 1 116 ? -7.027 -3.630 23.403 1.00 85.31 116 ALA A O 1
ATOM 856 N N . GLY A 1 117 ? -5.178 -4.122 24.543 1.00 86.06 117 GLY A N 1
ATOM 857 C CA . GLY A 1 117 ? -4.803 -5.259 23.694 1.00 86.06 117 GLY A CA 1
ATOM 858 C C . GLY A 1 117 ? -5.254 -6.634 24.161 1.00 86.06 117 GLY A C 1
ATOM 859 O O . GLY A 1 117 ? -4.889 -7.625 23.534 1.00 86.06 117 GLY A O 1
ATOM 860 N N . GLU A 1 118 ? -5.999 -6.711 25.255 1.00 92.81 118 GLU A N 1
ATOM 861 C CA . GLU A 1 118 ? -6.546 -7.952 25.785 1.00 92.81 118 GLU A CA 1
ATOM 862 C C . GLU A 1 118 ? -7.842 -8.313 25.051 1.00 92.81 118 GLU A C 1
ATOM 864 O O . GLU A 1 118 ? -8.606 -7.439 24.645 1.00 92.81 118 GLU A O 1
ATOM 869 N N . ASP A 1 119 ? -8.108 -9.599 24.832 1.00 94.44 119 ASP A N 1
ATOM 870 C CA . ASP A 1 119 ? -9.427 -10.039 24.369 1.00 94.44 119 ASP A CA 1
ATOM 871 C C . ASP A 1 119 ? -10.402 -9.921 25.550 1.00 94.44 119 ASP A C 1
ATOM 873 O O . ASP A 1 119 ? -10.428 -10.780 26.436 1.00 94.44 119 ASP A O 1
ATOM 877 N N . GLY A 1 120 ? -11.180 -8.834 25.585 1.00 95.25 120 GLY A N 1
ATOM 878 C CA . GLY A 1 120 ? -12.104 -8.559 26.681 1.00 95.25 120 GLY A CA 1
ATOM 879 C C . GLY A 1 120 ? -13.163 -9.646 26.852 1.00 95.25 120 GLY A C 1
ATOM 880 O O . GLY A 1 120 ? -13.498 -9.990 27.981 1.00 95.25 120 GLY A O 1
ATOM 881 N N . ILE A 1 121 ? -13.634 -10.264 25.765 1.00 96.19 121 ILE A N 1
ATOM 882 C CA . ILE A 1 121 ? -14.619 -11.355 25.829 1.00 96.19 121 ILE A CA 1
ATOM 883 C C . ILE A 1 121 ? -13.993 -12.585 26.483 1.00 96.19 121 ILE A C 1
ATOM 885 O O . ILE A 1 121 ? -14.580 -13.143 27.409 1.00 96.19 121 ILE A O 1
ATOM 889 N N . ALA A 1 122 ? -12.776 -12.962 26.083 1.00 96.69 122 ALA A N 1
ATOM 890 C CA . ALA A 1 122 ? -12.056 -14.053 26.739 1.00 96.69 122 ALA A CA 1
ATOM 891 C C . ALA A 1 122 ? -11.807 -13.757 28.229 1.00 96.69 122 ALA A C 1
ATOM 893 O O . ALA A 1 122 ? -11.933 -14.651 29.070 1.00 96.69 122 ALA A O 1
ATOM 894 N N . ARG A 1 123 ? -11.510 -12.497 28.576 1.00 97.12 123 ARG A N 1
ATOM 895 C CA . ARG A 1 123 ? -11.314 -12.072 29.966 1.00 97.12 123 ARG A CA 1
ATOM 896 C C . ARG A 1 123 ? -12.598 -12.151 30.794 1.00 97.12 123 ARG A C 1
ATOM 898 O O . ARG A 1 123 ? -12.554 -12.599 31.945 1.00 97.12 123 ARG A O 1
ATOM 905 N N . LEU A 1 124 ? -13.740 -11.771 30.220 1.00 97.44 124 LEU A N 1
ATOM 906 C CA . LEU A 1 124 ? -15.061 -11.959 30.826 1.00 97.44 124 LEU A CA 1
ATOM 907 C C . LEU A 1 124 ? -15.341 -13.446 31.068 1.00 97.44 124 LEU A C 1
ATOM 909 O O . LEU A 1 124 ? -15.699 -13.829 32.183 1.00 97.44 124 LEU A O 1
ATOM 913 N N . THR A 1 125 ? -15.112 -14.287 30.059 1.00 96.94 125 THR A N 1
ATOM 914 C CA . THR A 1 125 ? -15.295 -15.741 30.144 1.00 96.94 125 THR A CA 1
ATOM 915 C C . THR A 1 125 ? -14.458 -16.366 31.246 1.00 96.94 125 THR A C 1
ATOM 917 O O . THR A 1 125 ? -14.994 -17.099 32.076 1.00 96.94 125 THR A O 1
ATOM 920 N N . GLU A 1 126 ? -13.158 -16.073 31.281 1.00 97.00 126 GLU A N 1
ATOM 921 C CA . GLU A 1 126 ? -12.256 -16.594 32.309 1.00 97.00 126 GLU A CA 1
ATOM 922 C C . GLU A 1 126 ? -12.701 -16.148 33.704 1.00 97.00 126 GLU A C 1
ATOM 924 O O . GLU A 1 126 ? -12.709 -16.943 34.643 1.00 97.00 126 GLU A O 1
ATOM 929 N N . THR A 1 127 ? -13.115 -14.886 33.835 1.00 96.75 127 THR A N 1
ATOM 930 C CA . THR A 1 127 ? -13.567 -14.341 35.114 1.00 96.75 127 THR A CA 1
ATOM 931 C C . THR A 1 127 ? -14.842 -15.033 35.581 1.00 96.75 127 THR A C 1
ATOM 933 O O . THR A 1 127 ? -14.923 -15.406 36.747 1.00 96.75 127 THR A O 1
ATOM 936 N N . LEU A 1 128 ? -15.832 -15.227 34.709 1.00 96.56 128 LEU A N 1
ATOM 937 C CA . LEU A 1 128 ? -17.122 -15.824 35.066 1.00 96.56 128 LEU A CA 1
ATOM 938 C C . LEU A 1 128 ? -17.050 -17.348 35.255 1.00 96.56 128 LEU A C 1
ATOM 940 O O . LEU A 1 128 ? -17.889 -17.916 35.958 1.00 96.56 128 LEU A O 1
ATOM 944 N N . ALA A 1 129 ? -16.048 -18.017 34.684 1.00 95.25 129 ALA A N 1
ATOM 945 C CA . ALA A 1 129 ? -15.901 -19.465 34.757 1.00 95.25 129 ALA A CA 1
ATOM 946 C C . ALA A 1 129 ? -15.892 -19.988 36.208 1.00 95.25 129 ALA A C 1
ATOM 948 O O . ALA A 1 129 ? -15.100 -19.575 37.054 1.00 95.25 129 ALA A O 1
ATOM 949 N N . GLY A 1 130 ? -16.789 -20.936 36.501 1.00 88.81 130 GLY A N 1
ATOM 950 C CA . GLY A 1 130 ? -16.895 -21.582 37.816 1.00 88.81 130 GLY A CA 1
ATOM 951 C C . GLY A 1 130 ? -17.474 -20.707 38.936 1.00 88.81 130 GLY A C 1
ATOM 952 O O . GLY A 1 130 ? -17.573 -21.176 40.073 1.00 88.81 130 GLY A O 1
ATOM 953 N N . ARG A 1 131 ? -17.876 -19.464 38.644 1.00 94.50 131 ARG A N 1
ATOM 954 C CA . ARG A 1 131 ? -18.586 -18.596 39.593 1.00 94.50 131 ARG A CA 1
ATOM 955 C C . ARG A 1 131 ? -20.082 -18.908 39.594 1.00 94.50 131 ARG A C 1
ATOM 957 O O . ARG A 1 131 ? -20.580 -19.577 38.699 1.00 94.50 131 ARG A O 1
ATOM 964 N N . THR A 1 132 ? -20.796 -18.446 40.622 1.00 94.06 132 THR A N 1
ATOM 965 C CA . THR A 1 132 ? -22.265 -18.517 40.706 1.00 94.06 132 THR A CA 1
ATOM 966 C C . THR A 1 132 ? -22.806 -17.339 41.510 1.00 94.06 132 THR A C 1
ATOM 968 O O . THR A 1 132 ? -22.143 -16.862 42.432 1.00 94.06 132 THR A O 1
ATOM 971 N N . GLY A 1 133 ? -24.038 -16.917 41.223 1.00 92.88 133 GLY A N 1
ATOM 972 C CA . GLY A 1 133 ? -24.731 -15.896 42.008 1.00 92.88 133 GLY A CA 1
ATOM 973 C C . GLY A 1 133 ? -24.230 -14.468 41.783 1.00 92.88 133 GLY A C 1
ATOM 974 O O . GLY A 1 133 ? -24.343 -13.656 42.702 1.00 92.88 133 GLY A O 1
ATOM 975 N N . ILE A 1 134 ? -23.684 -14.172 40.601 1.00 96.56 134 ILE A N 1
ATOM 976 C CA . ILE A 1 134 ? -23.378 -12.800 40.183 1.00 96.56 134 ILE A CA 1
ATOM 977 C C . ILE A 1 134 ? -24.696 -12.078 39.883 1.00 96.56 134 ILE A C 1
ATOM 979 O O . ILE A 1 134 ? -25.464 -12.550 39.048 1.00 96.56 134 ILE A O 1
ATOM 983 N N . ALA A 1 135 ? -24.977 -10.978 40.582 1.00 96.25 135 ALA A N 1
ATOM 984 C CA . ALA A 1 135 ? -26.208 -10.204 40.387 1.00 96.25 135 ALA A CA 1
ATOM 985 C C . ALA A 1 135 ? -26.112 -9.208 39.237 1.00 96.25 135 ALA A C 1
ATOM 987 O O . ALA A 1 135 ? -27.107 -8.983 38.563 1.00 96.25 135 ALA A O 1
ATOM 988 N N . ALA A 1 136 ? -24.939 -8.622 39.010 1.00 97.38 136 ALA A N 1
ATOM 989 C CA . ALA A 1 136 ? -24.754 -7.687 37.913 1.00 97.38 136 ALA A CA 1
ATOM 990 C C . ALA A 1 136 ? -23.363 -7.816 37.301 1.00 97.38 136 ALA A C 1
ATOM 992 O O . ALA A 1 136 ? -22.367 -8.015 38.005 1.00 97.38 136 ALA A O 1
ATOM 993 N N . VAL A 1 137 ? -23.304 -7.665 35.985 1.00 98.19 137 VAL A N 1
ATOM 994 C CA . VAL A 1 137 ? -22.076 -7.487 35.220 1.00 98.19 137 VAL A CA 1
ATOM 995 C C . VAL A 1 137 ? -22.118 -6.101 34.591 1.00 98.19 137 VAL A C 1
ATOM 997 O O . VAL A 1 137 ? -22.988 -5.793 33.787 1.00 98.19 137 VAL A O 1
ATOM 1000 N N . HIS A 1 138 ? -21.171 -5.257 34.967 1.00 98.38 138 HIS A N 1
ATOM 1001 C CA . HIS A 1 138 ? -20.957 -3.928 34.420 1.00 98.38 138 HIS A CA 1
ATOM 1002 C C . HIS A 1 138 ? -19.763 -3.977 33.475 1.00 98.38 138 HIS A C 1
ATOM 1004 O O . HIS A 1 138 ? -18.684 -4.411 33.874 1.00 98.38 138 HIS A O 1
ATOM 1010 N N . VAL A 1 139 ? -19.937 -3.516 32.242 1.00 98.25 139 VAL A N 1
ATOM 1011 C CA . VAL A 1 139 ? -18.875 -3.470 31.236 1.00 98.25 139 VAL A CA 1
ATOM 1012 C C . VAL A 1 139 ? -18.697 -2.035 30.781 1.00 98.25 139 VAL A C 1
ATOM 1014 O O . VAL A 1 139 ? -19.556 -1.494 30.093 1.00 98.25 139 VAL A O 1
ATOM 1017 N N . LEU A 1 140 ? -17.603 -1.412 31.208 1.00 97.88 140 LEU A N 1
ATOM 1018 C CA . LEU A 1 140 ? -17.227 -0.053 30.854 1.00 97.88 140 LEU A CA 1
ATOM 1019 C C . LEU A 1 140 ? -16.213 -0.125 29.720 1.00 97.88 140 LEU A C 1
ATOM 1021 O O . LEU A 1 140 ? -15.072 -0.526 29.945 1.00 97.88 140 LEU A O 1
ATOM 1025 N N . GLY A 1 141 ? -16.656 0.227 28.518 1.00 95.88 141 GLY A N 1
ATOM 1026 C CA . GLY A 1 141 ? -15.870 0.161 27.292 1.00 95.88 141 GLY A CA 1
ATOM 1027 C C . GLY A 1 141 ? -16.305 1.236 26.310 1.00 95.88 141 GLY A C 1
ATOM 1028 O O . GLY A 1 141 ? -16.868 2.249 26.713 1.00 95.88 141 GLY A O 1
ATOM 1029 N N . HIS A 1 142 ? -16.057 1.016 25.024 1.00 94.94 142 HIS A N 1
ATOM 1030 C CA . HIS A 1 142 ? -16.506 1.918 23.962 1.00 94.94 142 HIS A CA 1
ATOM 1031 C C . HIS A 1 142 ? -17.701 1.338 23.213 1.00 94.94 142 HIS A C 1
ATOM 1033 O O . HIS A 1 142 ? -17.962 0.137 23.280 1.00 94.94 142 HIS A O 1
ATOM 1039 N N . GLY A 1 143 ? -18.439 2.174 22.485 1.00 93.25 143 GLY A N 1
ATOM 1040 C CA . GLY A 1 143 ? -19.623 1.718 21.762 1.00 93.25 143 GLY A CA 1
ATOM 1041 C C . GLY A 1 143 ? -19.833 2.352 20.390 1.00 93.25 143 GLY A C 1
ATOM 1042 O O . GLY A 1 143 ? -19.251 3.386 20.054 1.00 93.25 143 GLY A O 1
ATOM 1043 N N . ALA A 1 144 ? -20.666 1.668 19.609 1.00 93.75 144 ALA A N 1
ATOM 1044 C CA . ALA A 1 144 ? -21.360 2.137 18.413 1.00 93.75 144 ALA A CA 1
ATOM 1045 C C . ALA A 1 144 ? -22.617 1.264 18.215 1.00 93.75 144 ALA A C 1
ATOM 1047 O O . ALA A 1 144 ? -22.731 0.216 18.851 1.00 93.75 144 ALA A O 1
ATOM 1048 N N . ASP A 1 145 ? -23.536 1.624 17.310 1.00 95.56 145 ASP A N 1
ATOM 1049 C CA . ASP A 1 145 ? -24.754 0.822 17.098 1.00 95.56 145 ASP A CA 1
ATOM 1050 C C . ASP A 1 145 ? -24.422 -0.645 16.769 1.00 95.56 145 ASP A C 1
ATOM 1052 O O . ASP A 1 145 ? -23.790 -0.942 15.752 1.00 95.56 145 ASP A O 1
ATOM 1056 N N . GLY A 1 146 ? -24.844 -1.569 17.637 1.00 95.62 146 GLY A N 1
ATOM 1057 C CA . GLY A 1 146 ? -24.577 -3.002 17.481 1.00 95.62 146 GLY A CA 1
ATOM 1058 C C . GLY A 1 146 ? -23.199 -3.473 17.936 1.00 95.62 146 GLY A C 1
ATOM 1059 O O . GLY A 1 146 ? -22.885 -4.644 17.725 1.00 95.62 146 GLY A O 1
ATOM 1060 N N . VAL A 1 147 ? -22.395 -2.609 18.561 1.00 95.19 147 VAL A N 1
ATOM 1061 C CA . VAL A 1 147 ? -21.034 -2.916 19.015 1.00 95.19 147 VAL A CA 1
ATOM 1062 C C . VAL A 1 147 ? -20.814 -2.394 20.433 1.00 95.19 147 VAL A C 1
ATOM 1064 O O . VAL A 1 147 ? -20.900 -1.194 20.677 1.00 95.19 147 VAL A O 1
ATOM 1067 N N . ALA A 1 148 ? -20.434 -3.284 21.350 1.00 95.12 148 ALA A N 1
ATOM 1068 C CA . ALA A 1 148 ? -19.756 -2.908 22.591 1.00 95.12 148 ALA A CA 1
ATOM 1069 C C . ALA A 1 148 ? -18.299 -3.394 22.527 1.00 95.12 148 ALA A C 1
ATOM 1071 O O . ALA A 1 148 ? -18.033 -4.597 22.510 1.00 95.12 148 ALA A O 1
ATOM 1072 N N . GLN A 1 149 ? -17.355 -2.461 22.431 1.00 94.06 149 GLN A N 1
ATOM 1073 C CA . GLN A 1 149 ? -15.920 -2.728 22.358 1.00 94.06 149 GLN A CA 1
ATOM 1074 C C . GLN A 1 149 ? -15.346 -2.838 23.773 1.00 94.06 149 GLN A C 1
ATOM 1076 O O . GLN A 1 149 ? -15.554 -1.951 24.603 1.00 94.06 149 GLN A O 1
ATOM 1081 N N . VAL A 1 150 ? -14.618 -3.926 24.030 1.00 93.56 150 VAL A N 1
ATOM 1082 C CA . VAL A 1 150 ? -14.007 -4.221 25.328 1.00 93.56 150 VAL A CA 1
ATOM 1083 C C . VAL A 1 150 ? -12.620 -4.832 25.116 1.00 93.56 150 VAL A C 1
ATOM 1085 O O . VAL A 1 150 ? -12.477 -5.956 24.621 1.00 93.56 150 VAL A O 1
ATOM 1088 N N . GLY A 1 151 ? -11.586 -4.084 25.487 1.00 92.56 151 GLY A N 1
ATOM 1089 C CA . GLY A 1 151 ? -10.212 -4.344 25.081 1.00 92.56 151 GLY A CA 1
ATOM 1090 C C . GLY A 1 151 ? -10.120 -4.348 23.556 1.00 92.56 151 GLY A C 1
ATOM 1091 O O . GLY A 1 151 ? -10.654 -3.479 22.875 1.00 92.56 151 GLY A O 1
ATOM 1092 N N . SER A 1 152 ? -9.531 -5.400 23.001 1.00 90.00 152 SER A N 1
ATOM 1093 C CA . SER A 1 152 ? -9.432 -5.626 21.555 1.00 90.00 152 SER A CA 1
ATOM 1094 C C . SER A 1 152 ? -10.651 -6.329 20.939 1.00 90.00 152 SER A C 1
ATOM 1096 O O . SER A 1 152 ? -10.739 -6.425 19.714 1.00 90.00 152 SER A O 1
ATOM 1098 N N . ALA A 1 153 ? -11.595 -6.813 21.753 1.00 92.31 153 ALA A N 1
ATOM 1099 C CA . ALA A 1 153 ? -12.737 -7.603 21.297 1.00 92.31 153 ALA A CA 1
ATOM 1100 C C . ALA A 1 153 ? -14.018 -6.768 21.149 1.00 92.31 153 ALA A C 1
ATOM 1102 O O . ALA A 1 153 ? -14.279 -5.848 21.922 1.00 92.31 153 ALA A O 1
ATOM 1103 N N . ARG A 1 154 ? -14.856 -7.145 20.178 1.00 92.94 154 ARG A N 1
ATOM 1104 C CA . ARG A 1 154 ? -16.181 -6.555 19.952 1.00 92.94 154 ARG A CA 1
ATOM 1105 C C . ARG A 1 154 ? -17.257 -7.531 20.351 1.00 92.94 154 ARG A C 1
ATOM 1107 O O . ARG A 1 154 ? -17.330 -8.627 19.808 1.00 92.94 154 ARG A O 1
ATOM 1114 N N . LEU A 1 155 ? -18.128 -7.120 21.258 1.00 94.94 155 LEU A N 1
ATOM 1115 C CA . LEU A 1 155 ? -19.395 -7.794 21.459 1.00 94.94 155 LEU A CA 1
ATOM 1116 C C . LEU A 1 155 ? -20.372 -7.261 20.407 1.00 94.94 155 LEU A C 1
ATOM 1118 O O . LEU A 1 155 ? -20.996 -6.219 20.593 1.00 94.94 155 LEU A O 1
ATOM 1122 N N . ASP A 1 156 ? -20.433 -7.951 19.272 1.00 95.56 156 ASP A N 1
ATOM 1123 C CA . ASP A 1 156 ? -21.311 -7.648 18.143 1.00 95.56 156 ASP A CA 1
ATOM 1124 C C . ASP A 1 156 ? -22.062 -8.903 17.669 1.00 95.56 156 ASP A C 1
ATOM 1126 O O . ASP A 1 156 ? -21.882 -10.003 18.197 1.00 95.56 156 ASP A O 1
ATOM 1130 N N . ALA A 1 157 ? -22.940 -8.758 16.674 1.00 95.19 157 ALA A N 1
ATOM 1131 C CA . ALA A 1 157 ? -23.751 -9.872 16.181 1.00 95.19 157 ALA A CA 1
ATOM 1132 C C . ALA A 1 157 ? -22.914 -11.039 15.617 1.00 95.19 157 ALA A C 1
ATOM 1134 O O . ALA A 1 157 ? -23.295 -12.198 15.788 1.00 95.19 157 ALA A O 1
ATOM 1135 N N . ALA A 1 158 ? -21.787 -10.748 14.958 1.00 95.19 158 ALA A N 1
ATOM 1136 C CA . ALA A 1 158 ? -20.906 -11.774 14.405 1.00 95.19 158 ALA A CA 1
ATOM 1137 C C . ALA A 1 158 ? -20.216 -12.551 15.531 1.00 95.19 158 ALA A C 1
ATOM 1139 O O . ALA A 1 158 ? -20.258 -13.778 15.563 1.00 95.19 158 ALA A O 1
ATOM 1140 N N . THR A 1 159 ? -19.681 -11.837 16.517 1.00 95.94 159 THR A N 1
ATOM 1141 C CA . THR A 1 159 ? -18.989 -12.432 17.658 1.00 95.94 159 THR A CA 1
ATOM 1142 C C . THR A 1 159 ? -19.942 -13.214 18.554 1.00 95.94 159 THR A C 1
ATOM 1144 O O . THR A 1 159 ? -19.594 -14.300 19.011 1.00 95.94 159 THR A O 1
ATOM 1147 N N . LEU A 1 160 ? -21.171 -12.728 18.756 1.00 96.69 160 LEU A N 1
ATOM 1148 C CA . LEU A 1 160 ? -22.217 -13.468 19.467 1.00 96.69 160 LEU A CA 1
ATOM 1149 C C . LEU A 1 160 ? -22.572 -14.782 18.765 1.00 96.69 160 LEU A C 1
ATOM 1151 O O . LEU A 1 160 ? -22.82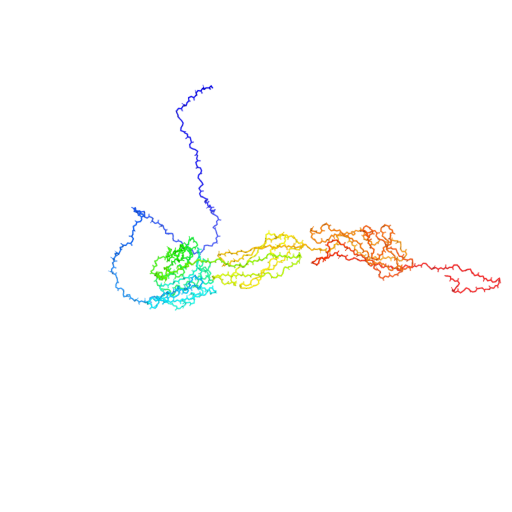3 -15.777 19.442 1.00 96.69 160 LEU A O 1
ATOM 1155 N N . ALA A 1 161 ? -22.576 -14.807 17.430 1.00 96.56 161 ALA A N 1
ATOM 1156 C CA . ALA A 1 161 ? -22.808 -16.029 16.667 1.00 96.56 161 ALA A CA 1
ATOM 1157 C C . ALA A 1 161 ? -21.610 -16.990 16.752 1.00 96.56 161 ALA A C 1
ATOM 1159 O O . ALA A 1 161 ? -21.788 -18.172 17.052 1.00 96.56 161 ALA A O 1
ATOM 1160 N N . ASP A 1 162 ? -20.395 -16.479 16.550 1.00 97.38 162 ASP A N 1
ATOM 1161 C CA . ASP A 1 162 ? -19.167 -17.278 16.523 1.00 97.38 162 ASP A CA 1
ATOM 1162 C C . ASP A 1 162 ? -18.793 -17.833 17.908 1.00 97.38 162 ASP A C 1
ATOM 1164 O O . ASP A 1 162 ? -18.265 -18.942 18.020 1.00 97.38 162 ASP A O 1
ATOM 1168 N N . ARG A 1 163 ? -19.102 -17.090 18.979 1.00 97.12 163 ARG A N 1
ATOM 1169 C CA . ARG A 1 163 ? -18.790 -17.434 20.378 1.00 97.12 163 ARG A CA 1
ATOM 1170 C C . ARG A 1 163 ? -20.026 -17.744 21.222 1.00 97.12 163 ARG A C 1
ATOM 1172 O O . ARG A 1 163 ? -19.968 -17.696 22.450 1.00 97.12 163 ARG A O 1
ATOM 1179 N N . ALA A 1 164 ? -21.137 -18.130 20.594 1.00 96.75 164 ALA A N 1
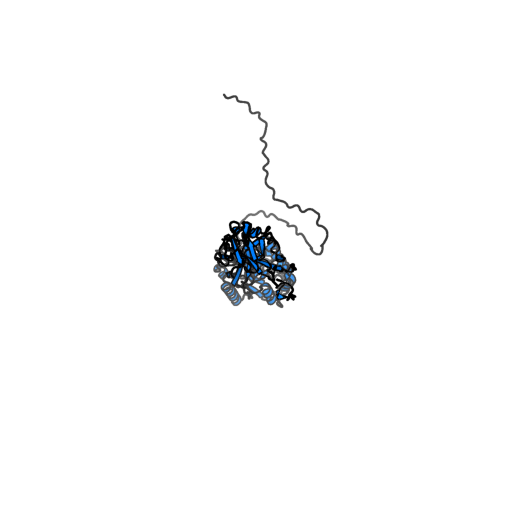ATOM 1180 C CA . ALA A 1 164 ? -22.415 -18.355 21.277 1.00 96.75 164 ALA A CA 1
ATOM 1181 C C . ALA A 1 164 ? -22.311 -19.296 22.491 1.00 96.75 164 ALA A C 1
ATOM 1183 O O . ALA A 1 164 ? -22.887 -19.021 23.538 1.00 96.75 164 ALA A O 1
ATOM 1184 N N . ALA A 1 165 ? -21.560 -20.399 22.377 1.00 94.69 165 ALA A N 1
ATOM 1185 C CA . ALA A 1 165 ? -21.409 -21.372 23.463 1.00 94.69 165 ALA A CA 1
ATOM 1186 C C . ALA A 1 165 ? -20.600 -20.826 24.652 1.00 94.69 165 ALA A C 1
ATOM 1188 O O . ALA A 1 165 ? -20.912 -21.132 25.801 1.00 94.69 165 ALA A O 1
ATOM 1189 N N . GLU A 1 166 ? -19.572 -20.023 24.369 1.00 94.88 166 GLU A N 1
ATOM 1190 C CA . GLU A 1 166 ? -18.746 -19.355 25.378 1.00 94.88 166 GLU A CA 1
ATOM 1191 C C . GLU A 1 166 ? -19.591 -18.339 26.158 1.00 94.88 166 GLU A C 1
ATOM 1193 O O . GLU A 1 166 ? -19.643 -18.377 27.385 1.00 94.88 166 GLU A O 1
ATOM 1198 N N . ILE A 1 167 ? -20.333 -17.504 25.430 1.00 96.50 167 ILE A N 1
ATOM 1199 C CA . ILE A 1 167 ? -21.169 -16.435 25.983 1.00 96.50 167 ILE A CA 1
ATOM 1200 C C . ILE A 1 167 ? -22.383 -17.008 26.721 1.00 96.50 167 ILE A C 1
ATOM 1202 O O . ILE A 1 167 ? -22.728 -16.540 27.801 1.00 96.50 167 ILE A O 1
ATOM 1206 N N . ALA A 1 168 ? -22.996 -18.082 26.217 1.00 95.81 168 ALA A N 1
ATOM 1207 C CA . ALA A 1 168 ? -24.071 -18.766 26.934 1.00 95.81 168 ALA A CA 1
ATOM 1208 C C . ALA A 1 168 ? -23.600 -19.354 28.275 1.00 95.81 168 ALA A C 1
ATOM 1210 O O . ALA A 1 168 ? -24.373 -19.438 29.230 1.00 95.81 168 ALA A O 1
ATOM 1211 N N . HIS A 1 169 ? -22.321 -19.731 28.386 1.00 94.94 169 HIS A N 1
ATOM 1212 C CA . HIS A 1 169 ? -21.764 -20.219 29.644 1.00 94.94 169 HIS A CA 1
ATOM 1213 C C . HIS A 1 169 ? -21.674 -19.128 30.718 1.00 94.94 169 HIS A C 1
ATOM 1215 O O . HIS A 1 169 ? -21.729 -19.451 31.905 1.00 94.94 169 HIS A O 1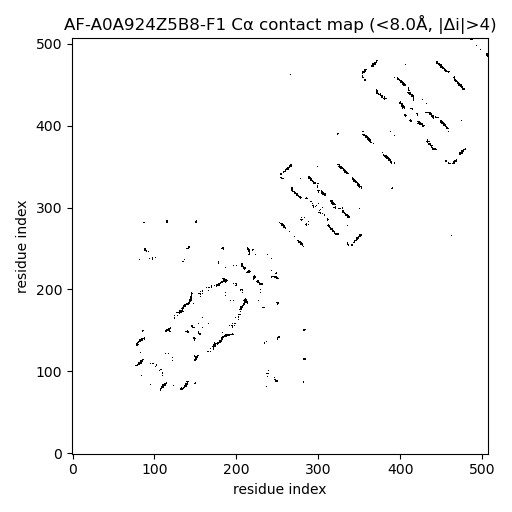
ATOM 1221 N N . TRP A 1 170 ? -21.613 -17.847 30.337 1.00 97.00 170 TRP A N 1
ATOM 1222 C CA . TRP A 1 170 ? -21.671 -16.733 31.289 1.00 97.00 170 TRP A CA 1
ATOM 1223 C C . TRP A 1 170 ? -22.938 -16.798 32.138 1.00 97.00 170 TRP A C 1
ATOM 1225 O O . TRP A 1 170 ? -22.860 -16.620 33.351 1.00 97.00 170 TRP A O 1
ATOM 1235 N N . GLY A 1 171 ? -24.073 -17.167 31.532 1.00 94.50 171 GLY A N 1
ATOM 1236 C CA . GLY A 1 171 ? -25.357 -17.321 32.219 1.00 94.50 171 GLY A CA 1
ATOM 1237 C C . GLY A 1 171 ? -25.335 -18.313 33.385 1.00 94.50 171 GLY A C 1
ATOM 1238 O O . GLY A 1 171 ? -26.060 -18.136 34.358 1.00 94.50 171 GLY A O 1
ATOM 1239 N N . ALA A 1 172 ? -24.452 -19.319 33.360 1.00 93.38 172 ALA A N 1
ATOM 1240 C CA . ALA A 1 172 ? -24.310 -20.269 34.466 1.00 93.38 172 ALA A CA 1
ATOM 1241 C C . ALA A 1 172 ? -23.723 -19.633 35.742 1.00 93.38 172 ALA A C 1
ATOM 1243 O O . ALA A 1 172 ? -23.938 -20.148 36.842 1.00 93.38 172 ALA A O 1
ATOM 1244 N N . ALA A 1 173 ? -22.993 -18.522 35.603 1.00 95.62 173 ALA A N 1
ATOM 1245 C CA . ALA A 1 173 ? -22.453 -17.764 36.725 1.00 95.62 173 ALA A CA 1
ATOM 1246 C C . ALA A 1 173 ? -23.445 -16.746 37.300 1.00 95.62 173 ALA A C 1
ATOM 1248 O O . ALA A 1 173 ? -23.307 -16.327 38.457 1.00 95.62 173 ALA A O 1
ATOM 1249 N N . LEU A 1 174 ? -24.445 -16.359 36.512 1.00 95.50 174 LEU A N 1
ATOM 1250 C CA . LEU A 1 174 ? -25.391 -15.310 36.850 1.00 95.50 174 LEU A CA 1
ATOM 1251 C C . LEU A 1 174 ? -26.483 -15.809 37.809 1.00 95.50 174 LEU A C 1
ATOM 1253 O O . LEU A 1 174 ? -26.880 -16.976 37.808 1.00 95.50 174 LEU A O 1
ATOM 1257 N N . ALA A 1 175 ? -26.944 -14.921 38.688 1.00 93.31 175 ALA A N 1
ATOM 1258 C CA . ALA A 1 175 ? -28.139 -15.142 39.493 1.00 93.31 175 ALA A CA 1
ATOM 1259 C C . ALA A 1 175 ? -29.409 -15.062 38.620 1.00 93.31 175 ALA A C 1
ATOM 1261 O O . ALA A 1 175 ? -29.385 -14.551 37.504 1.00 93.31 175 ALA A O 1
ATOM 1262 N N . GLY A 1 176 ? -30.541 -15.563 39.125 1.00 89.31 176 GLY A N 1
ATOM 1263 C CA . GLY A 1 176 ? -31.825 -15.350 38.450 1.00 89.31 176 GLY A CA 1
ATOM 1264 C C . GLY A 1 176 ? -32.215 -13.873 38.503 1.00 89.31 176 GLY A C 1
ATOM 1265 O O . GLY A 1 176 ? -32.231 -13.317 39.600 1.00 89.31 176 GLY A O 1
ATOM 1266 N N . GLY A 1 177 ? -32.525 -13.279 37.345 1.00 88.44 177 GLY A N 1
ATOM 1267 C CA . GLY A 1 177 ? -32.744 -11.831 37.214 1.00 88.44 177 GLY A CA 1
ATOM 1268 C C . GLY A 1 177 ? -31.451 -11.025 37.352 1.00 88.44 177 GLY A C 1
ATOM 1269 O O . GLY A 1 177 ? -31.456 -9.971 37.963 1.00 88.44 177 GLY A O 1
ATOM 1270 N N . ALA A 1 178 ? -30.316 -11.578 36.916 1.00 95.56 178 ALA A N 1
ATOM 1271 C CA . ALA A 1 178 ? -29.075 -10.819 36.890 1.00 95.56 178 ALA A CA 1
ATOM 1272 C C . ALA A 1 178 ? -29.067 -9.825 35.730 1.00 95.56 178 ALA A C 1
ATOM 1274 O O . ALA A 1 178 ? -29.569 -10.130 34.646 1.00 95.56 178 ALA A O 1
ATOM 1275 N N . ASP A 1 179 ? -28.385 -8.706 35.945 1.00 97.75 179 ASP A N 1
ATOM 1276 C CA . ASP A 1 179 ? -28.281 -7.635 34.968 1.00 97.75 179 ASP A CA 1
ATOM 1277 C C . ASP A 1 179 ? -26.930 -7.625 34.254 1.00 97.75 179 ASP A C 1
ATOM 1279 O O . ASP A 1 179 ? -25.876 -7.893 34.839 1.00 97.75 179 ASP A O 1
ATOM 1283 N N . PHE A 1 180 ? -26.940 -7.241 32.984 1.00 97.31 180 PHE A N 1
ATOM 1284 C CA . PHE A 1 180 ? -25.756 -7.031 32.168 1.00 97.31 180 PHE A CA 1
ATOM 1285 C C . PHE A 1 180 ? -25.784 -5.616 31.584 1.00 97.31 180 PHE A C 1
ATOM 1287 O O . PHE A 1 180 ? -26.534 -5.315 30.660 1.00 97.31 180 PHE A O 1
ATOM 1294 N N . LEU A 1 181 ? -24.970 -4.723 32.138 1.00 98.25 181 LEU A N 1
ATOM 1295 C CA . LEU A 1 181 ? -24.968 -3.300 31.821 1.00 98.25 181 LEU A CA 1
ATOM 1296 C C . LEU A 1 181 ? -23.762 -2.978 30.940 1.00 98.25 181 LEU A C 1
ATOM 1298 O O . LEU A 1 181 ? -22.618 -3.074 31.390 1.00 98.25 181 LEU A O 1
ATOM 1302 N N . LEU A 1 182 ? -24.028 -2.583 29.698 1.00 98.00 182 LEU A N 1
ATOM 1303 C CA . LEU A 1 182 ? -23.037 -2.163 28.715 1.00 98.00 182 LEU A CA 1
ATOM 1304 C C . LEU A 1 182 ? -22.949 -0.635 28.710 1.00 98.00 182 LEU A C 1
ATOM 1306 O O . LEU A 1 182 ? -23.832 0.052 28.199 1.00 98.00 182 LEU A O 1
ATOM 1310 N N . TYR A 1 183 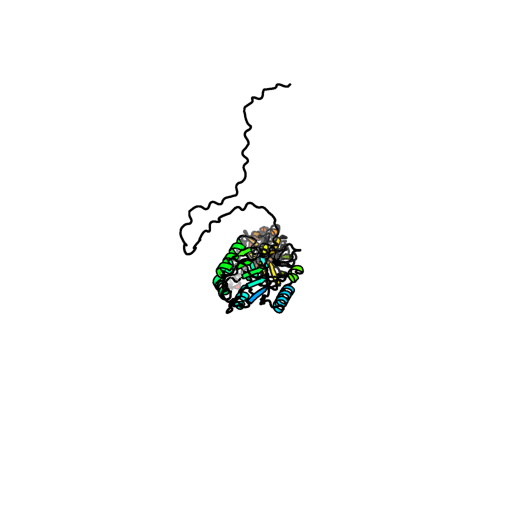? -21.867 -0.105 29.272 1.00 97.12 183 TYR A N 1
ATOM 1311 C CA . TYR A 1 183 ? -21.548 1.314 29.215 1.00 97.12 183 TYR A CA 1
ATOM 1312 C C . TYR A 1 183 ? -20.637 1.546 28.015 1.00 97.12 183 TYR A C 1
ATOM 1314 O O . TYR A 1 183 ? -19.461 1.182 28.036 1.00 97.12 183 TYR A O 1
ATOM 1322 N N . GLY A 1 184 ? -21.197 2.157 26.980 1.00 95.12 184 GLY A N 1
ATOM 1323 C CA . GLY A 1 184 ? -20.525 2.513 25.742 1.00 95.12 184 GLY A CA 1
ATOM 1324 C C . GLY A 1 184 ? -21.448 3.422 24.942 1.00 95.12 184 GLY A C 1
ATOM 1325 O O . GLY A 1 184 ? -22.666 3.240 24.972 1.00 95.12 184 GLY A O 1
ATOM 1326 N N . CYS A 1 185 ? -20.883 4.402 24.242 1.00 95.69 185 CYS A N 1
ATOM 1327 C CA . CYS A 1 185 ? -21.689 5.330 23.454 1.00 95.69 185 CYS A CA 1
ATOM 1328 C C . CYS A 1 185 ? -22.492 4.598 22.372 1.00 95.69 185 CYS A C 1
ATOM 1330 O O . CYS A 1 185 ? -21.954 3.742 21.680 1.00 95.69 185 CYS A O 1
ATOM 1332 N N . ASP A 1 186 ? -23.761 4.960 22.198 1.00 96.25 186 ASP A N 1
ATOM 1333 C CA . ASP A 1 186 ? -24.580 4.589 21.039 1.00 96.25 186 ASP A CA 1
ATOM 1334 C C . ASP A 1 186 ? -24.742 3.072 20.796 1.00 96.25 186 ASP A C 1
ATOM 1336 O O . ASP A 1 186 ? -25.113 2.665 19.696 1.00 96.25 186 ASP A O 1
ATOM 1340 N N . VAL A 1 187 ? -24.501 2.217 21.801 1.00 97.12 187 VAL A N 1
ATOM 1341 C CA . VAL A 1 187 ? -24.540 0.742 21.673 1.00 97.12 187 VAL A CA 1
ATOM 1342 C C . VAL A 1 187 ? -25.873 0.247 21.096 1.00 97.12 187 VAL A C 1
ATOM 1344 O O . VAL A 1 187 ? -25.901 -0.728 20.338 1.00 97.12 187 VAL A O 1
ATOM 1347 N N . VAL A 1 188 ? -26.974 0.935 21.426 1.00 97.19 188 VAL A N 1
ATOM 1348 C CA . VAL A 1 188 ? -28.338 0.656 20.940 1.00 97.19 188 VAL A CA 1
ATOM 1349 C C . VAL A 1 188 ? -28.952 1.854 20.211 1.00 97.19 188 VAL A C 1
ATOM 1351 O O . VAL A 1 188 ? -30.153 2.101 20.287 1.00 97.19 188 VAL A O 1
ATOM 1354 N N . ALA A 1 189 ? -28.146 2.618 19.473 1.00 96.12 189 ALA A N 1
ATOM 1355 C CA . ALA A 1 189 ? -28.656 3.749 18.693 1.00 96.12 189 ALA A CA 1
ATOM 1356 C C . ALA A 1 189 ? -29.569 3.331 17.516 1.00 96.12 189 ALA A C 1
ATOM 1358 O O . ALA A 1 189 ? -30.315 4.157 16.983 1.00 96.12 189 ALA A O 1
ATOM 1359 N N . GLY A 1 190 ? -29.542 2.062 17.097 1.00 95.88 190 GLY A N 1
ATOM 1360 C CA . GLY A 1 190 ? -30.282 1.569 15.941 1.00 95.88 190 GLY A CA 1
ATOM 1361 C C . GLY A 1 190 ? -30.611 0.068 15.965 1.00 95.88 190 GLY A C 1
ATOM 1362 O O . GLY A 1 190 ? -30.563 -0.603 17.001 1.00 95.88 190 GLY A O 1
ATOM 1363 N N . PRO A 1 191 ? -31.044 -0.486 14.814 1.00 96.81 191 PRO A N 1
ATOM 1364 C CA . PRO A 1 191 ? -31.519 -1.867 14.726 1.00 96.81 191 PRO A CA 1
ATOM 1365 C C . PRO A 1 191 ? -30.453 -2.923 15.033 1.00 96.81 191 PRO A C 1
ATOM 1367 O O . PRO A 1 191 ? -30.804 -4.016 15.482 1.00 96.81 191 PRO A O 1
ATOM 1370 N N . LEU A 1 192 ? -29.173 -2.622 14.785 1.00 96.31 192 LEU A N 1
ATOM 1371 C CA . LEU A 1 192 ? -28.088 -3.566 15.049 1.00 96.31 192 LEU A CA 1
ATOM 1372 C C . LEU A 1 192 ? -27.889 -3.746 16.553 1.00 96.31 192 LEU A C 1
ATOM 1374 O O . LEU A 1 192 ? -27.782 -4.881 17.020 1.00 96.31 192 LEU A O 1
ATOM 1378 N N . GLY A 1 193 ? -27.929 -2.656 17.320 1.00 96.88 193 GLY A N 1
ATOM 1379 C CA . GLY A 1 193 ? -27.883 -2.696 18.776 1.00 96.88 193 GLY A CA 1
ATOM 1380 C C . GLY A 1 193 ? -29.044 -3.462 19.395 1.00 96.88 193 GLY A C 1
ATOM 1381 O O . GLY A 1 193 ? -28.827 -4.277 20.293 1.00 96.88 193 GLY A O 1
ATOM 1382 N N . LEU A 1 194 ? -30.263 -3.292 18.868 1.00 96.50 194 LEU A N 1
ATOM 1383 C CA . LEU A 1 194 ? -31.441 -4.045 19.321 1.00 96.50 194 LEU A CA 1
ATOM 1384 C C . LEU A 1 194 ? -31.269 -5.557 19.113 1.00 96.50 194 LEU A C 1
ATOM 1386 O O . LEU A 1 194 ? -31.591 -6.358 19.990 1.00 96.50 194 LEU A O 1
ATOM 1390 N N . GLN A 1 195 ? -30.746 -5.963 17.953 1.00 96.81 195 GLN A N 1
ATOM 1391 C CA . GLN A 1 195 ? -30.483 -7.373 17.668 1.00 96.81 195 GLN A CA 1
ATOM 1392 C C . GLN A 1 195 ? -29.369 -7.935 18.561 1.00 96.81 195 GLN A C 1
ATOM 1394 O O . GLN A 1 195 ? -29.496 -9.047 19.083 1.00 96.81 195 GLN A O 1
ATOM 1399 N N . MET A 1 196 ? -28.278 -7.184 18.716 1.00 97.44 196 MET A N 1
ATOM 1400 C CA . MET A 1 196 ? -27.104 -7.580 19.491 1.00 97.44 196 MET A CA 1
ATOM 1401 C C . MET A 1 196 ? -27.460 -7.780 20.969 1.00 97.44 196 MET A C 1
ATOM 1403 O O . MET A 1 196 ? -27.243 -8.866 21.508 1.00 97.44 196 MET A O 1
ATOM 1407 N N . THR A 1 197 ? -28.111 -6.796 21.591 1.00 97.69 197 THR A N 1
ATOM 1408 C CA . THR A 1 197 ? -28.541 -6.867 22.999 1.00 97.69 197 THR A CA 1
ATOM 1409 C C . THR A 1 197 ? -29.600 -7.942 23.238 1.00 97.69 197 THR A C 1
ATOM 1411 O O . THR A 1 197 ? -29.488 -8.695 24.204 1.00 97.69 197 THR A O 1
ATOM 1414 N N . GLY A 1 198 ? -30.570 -8.111 22.330 1.00 97.25 198 GLY A N 1
ATOM 1415 C CA . GLY A 1 198 ? -31.549 -9.200 22.419 1.00 97.25 198 GLY A CA 1
ATOM 1416 C C . GLY A 1 198 ? -30.918 -10.595 22.314 1.00 97.25 198 GLY A C 1
ATOM 1417 O O . GLY A 1 198 ? -31.322 -11.517 23.023 1.00 97.25 198 GLY A O 1
ATOM 1418 N N . THR A 1 199 ? -29.897 -10.757 21.468 1.00 97.94 199 THR A N 1
ATOM 1419 C CA . THR A 1 199 ? -29.149 -12.021 21.347 1.00 97.94 199 THR A CA 1
ATOM 1420 C C . THR A 1 199 ? -28.309 -12.284 22.595 1.00 97.94 199 THR A C 1
ATOM 1422 O O . THR A 1 199 ? -28.295 -13.411 23.088 1.00 97.94 199 THR A O 1
ATOM 1425 N N . LEU A 1 200 ? -27.654 -11.255 23.141 1.00 98.00 200 LEU A N 1
ATOM 1426 C CA . LEU A 1 200 ? -26.907 -11.361 24.392 1.00 98.00 200 LEU A CA 1
ATOM 1427 C C . LEU A 1 200 ? -27.818 -11.794 25.547 1.00 98.00 200 LEU A C 1
ATOM 1429 O O . LEU A 1 200 ? -27.495 -12.768 26.223 1.00 98.00 200 LEU A O 1
ATOM 1433 N N . ALA A 1 201 ? -28.974 -11.142 25.712 1.00 97.69 201 ALA A N 1
ATOM 1434 C CA . ALA A 1 201 ? -29.972 -11.493 26.723 1.00 97.69 201 ALA A CA 1
ATOM 1435 C C . ALA A 1 201 ? -30.451 -12.946 26.568 1.00 97.69 201 ALA A C 1
ATOM 1437 O O . ALA A 1 201 ? -30.536 -13.696 27.538 1.00 97.69 201 ALA A O 1
ATOM 1438 N N . ALA A 1 202 ? -30.708 -13.386 25.332 1.00 97.19 202 ALA A N 1
ATOM 1439 C CA . ALA A 1 202 ? -31.133 -14.756 25.057 1.00 97.19 202 ALA A CA 1
ATOM 1440 C C . ALA A 1 202 ? -30.048 -15.804 25.365 1.00 97.19 202 ALA A C 1
ATOM 1442 O O . ALA A 1 202 ? -30.377 -16.906 25.804 1.00 97.19 202 ALA A O 1
ATOM 1443 N N . LEU A 1 203 ? -28.770 -15.487 25.125 1.00 97.69 203 LEU A N 1
ATOM 1444 C CA . LEU A 1 203 ? -27.654 -16.395 25.400 1.00 97.69 203 LEU A CA 1
ATOM 1445 C C . LEU A 1 203 ? -27.356 -16.496 26.898 1.00 97.69 203 LEU A C 1
ATOM 1447 O O . LEU A 1 203 ? -27.156 -17.599 27.402 1.00 97.69 203 LEU A O 1
ATOM 1451 N N . THR A 1 204 ? -27.318 -15.368 27.609 1.00 97.06 204 THR A N 1
ATOM 1452 C CA . THR A 1 204 ? -26.925 -15.325 29.026 1.00 97.06 204 THR A CA 1
ATOM 1453 C C . THR A 1 204 ? -28.095 -15.556 29.980 1.00 97.06 204 THR A C 1
ATOM 1455 O O . THR A 1 204 ? -27.876 -15.948 31.124 1.00 97.06 204 THR A O 1
ATOM 1458 N N . GLY A 1 205 ? -29.330 -15.321 29.532 1.00 95.69 205 GLY A N 1
ATOM 1459 C CA . GLY A 1 205 ? -30.515 -15.292 30.389 1.00 95.69 205 GLY A CA 1
ATOM 1460 C C . GLY A 1 205 ? -30.578 -14.074 31.319 1.00 95.69 205 GLY A C 1
ATOM 1461 O O . GLY A 1 205 ? -31.401 -14.074 32.232 1.00 95.69 205 GLY A O 1
ATOM 1462 N N . ALA A 1 206 ? -29.704 -13.085 31.113 1.00 96.81 206 ALA A N 1
ATOM 1463 C CA . ALA A 1 206 ? -29.668 -11.832 31.857 1.00 96.81 206 ALA A CA 1
ATOM 1464 C C . ALA A 1 206 ? -30.569 -10.773 31.224 1.00 96.81 206 ALA A C 1
ATOM 1466 O O . ALA A 1 206 ? -30.806 -10.784 30.012 1.00 96.81 206 ALA A O 1
ATOM 1467 N N . ASP A 1 207 ? -30.965 -9.805 32.038 1.00 97.88 207 ASP A N 1
ATOM 1468 C CA . ASP A 1 207 ? -31.550 -8.558 31.575 1.00 97.88 207 ASP A CA 1
ATOM 1469 C C . ASP A 1 207 ? -30.413 -7.607 31.162 1.00 97.88 207 ASP A C 1
ATOM 1471 O O . ASP A 1 207 ? -29.454 -7.391 31.896 1.00 97.88 207 ASP A O 1
ATOM 1475 N N . VAL A 1 208 ? -30.433 -7.105 29.927 1.00 98.12 208 VAL A N 1
ATOM 1476 C CA . VAL A 1 208 ? -29.344 -6.323 29.329 1.00 98.12 208 VAL A CA 1
ATOM 1477 C C . VAL A 1 208 ? -29.754 -4.863 29.251 1.00 98.12 208 VAL A C 1
ATOM 1479 O O . VAL A 1 208 ? -30.799 -4.563 28.682 1.00 98.12 208 VAL A O 1
ATOM 1482 N N . ALA A 1 209 ? -28.908 -3.953 29.727 1.00 98.25 209 ALA A N 1
ATOM 1483 C CA . ALA A 1 209 ? -29.078 -2.516 29.540 1.00 98.25 209 ALA A CA 1
ATOM 1484 C C . ALA A 1 209 ? -27.886 -1.878 28.836 1.00 98.25 209 ALA A C 1
ATOM 1486 O O . ALA A 1 209 ? -26.744 -2.285 29.041 1.00 98.25 209 ALA A O 1
ATOM 1487 N N . ALA A 1 210 ? -28.157 -0.871 28.010 1.00 98.06 210 ALA A N 1
ATOM 1488 C CA . ALA A 1 210 ? -27.146 -0.168 27.230 1.00 98.06 210 ALA A CA 1
ATOM 1489 C C . ALA A 1 210 ? -27.617 1.238 26.820 1.00 98.06 210 ALA A C 1
ATOM 1491 O O . ALA A 1 210 ? -28.822 1.508 26.777 1.00 98.06 210 ALA A O 1
ATOM 1492 N N . SER A 1 211 ? -26.672 2.129 26.509 1.00 97.19 211 SER A N 1
ATOM 1493 C CA . SER A 1 211 ? -26.986 3.487 26.049 1.00 97.19 211 SER A CA 1
ATOM 1494 C C . SER A 1 211 ? -27.429 3.511 24.584 1.00 97.19 211 SER A C 1
ATOM 1496 O O . SER A 1 211 ? -26.948 2.750 23.738 1.00 97.19 211 SER A O 1
ATOM 1498 N N . THR A 1 212 ? -28.350 4.423 24.289 1.00 96.00 212 THR A N 1
ATOM 1499 C CA . THR A 1 212 ? -28.785 4.781 22.928 1.00 96.00 212 THR A CA 1
ATOM 1500 C C . THR A 1 212 ? -28.118 6.059 22.416 1.00 96.00 212 THR A C 1
ATOM 1502 O O . THR A 1 212 ? -28.246 6.370 21.234 1.00 96.00 212 THR A O 1
ATOM 1505 N N . ASP A 1 213 ? -27.412 6.775 23.297 1.00 95.81 213 ASP A N 1
ATOM 1506 C CA . ASP A 1 213 ? -26.648 7.988 23.021 1.00 95.81 213 ASP A CA 1
ATOM 1507 C C . ASP A 1 213 ? -25.246 7.940 23.676 1.00 95.81 213 ASP A C 1
ATOM 1509 O O . ASP A 1 213 ? -24.749 6.873 24.056 1.00 95.81 213 ASP A O 1
ATOM 1513 N N . LEU A 1 214 ? -24.560 9.086 23.767 1.00 96.62 214 LEU A N 1
ATOM 1514 C CA . LEU A 1 214 ? -23.223 9.173 24.356 1.00 96.62 214 LEU A CA 1
ATOM 1515 C C . LEU A 1 214 ? -23.236 8.840 25.862 1.00 96.62 214 LEU A C 1
ATOM 1517 O O . LEU A 1 214 ? -23.837 9.555 26.661 1.00 96.62 214 LEU A O 1
ATOM 1521 N N . THR A 1 215 ? -22.444 7.856 26.293 1.00 97.00 215 THR A N 1
ATOM 1522 C CA . THR A 1 215 ? -22.228 7.581 27.723 1.00 97.00 215 THR A CA 1
ATOM 1523 C C . THR A 1 215 ? -21.077 8.429 28.284 1.00 97.00 215 THR A C 1
ATOM 1525 O O . THR A 1 215 ? -19.972 8.436 27.731 1.00 97.00 215 THR A O 1
ATOM 1528 N N . GLY A 1 216 ? -21.299 9.128 29.401 1.00 96.50 216 GLY A N 1
ATOM 1529 C CA . GLY A 1 216 ? -20.273 9.875 30.137 1.00 96.50 216 GLY A CA 1
ATOM 1530 C C . GLY A 1 216 ? -20.646 11.328 30.442 1.00 96.50 216 GLY A C 1
ATOM 1531 O O . GLY A 1 216 ? -21.706 11.622 30.991 1.00 96.50 216 GLY A O 1
ATOM 1532 N N . ALA A 1 217 ? -19.732 12.255 30.150 1.00 95.81 217 ALA A N 1
ATOM 1533 C CA . ALA A 1 217 ? -19.805 13.635 30.617 1.00 95.81 217 ALA A CA 1
ATOM 1534 C C . ALA A 1 217 ? -20.938 14.462 29.975 1.00 95.81 217 ALA A C 1
ATOM 1536 O O . ALA A 1 217 ? -20.973 14.680 28.759 1.00 95.81 217 ALA A O 1
ATOM 1537 N N . GLY A 1 218 ? -21.776 15.067 30.827 1.00 93.19 218 GLY A N 1
ATOM 1538 C CA . GLY A 1 218 ? -22.875 15.967 30.437 1.00 93.19 218 GLY A CA 1
ATOM 1539 C C . GLY A 1 218 ? -22.460 17.152 29.567 1.00 93.19 218 GLY A C 1
ATOM 1540 O O . GLY A 1 218 ? -23.161 17.533 28.632 1.00 93.19 218 GLY A O 1
ATOM 1541 N N . ASN A 1 219 ? -21.285 17.729 29.823 1.00 92.50 219 ASN A N 1
ATOM 1542 C CA . ASN A 1 219 ? -20.773 18.870 29.057 1.00 92.50 219 ASN A CA 1
ATOM 1543 C C . ASN A 1 219 ? -20.298 18.504 27.636 1.00 92.50 219 ASN A C 1
ATOM 1545 O O . ASN A 1 219 ? -20.023 19.408 26.847 1.00 92.50 219 ASN A O 1
ATOM 1549 N N . ARG A 1 220 ? -20.211 17.209 27.308 1.00 92.62 220 ARG A N 1
ATOM 1550 C CA . ARG A 1 220 ? -19.944 16.686 25.959 1.00 92.62 220 ARG A CA 1
ATOM 1551 C C . ARG A 1 220 ? -21.193 16.096 25.298 1.00 92.62 220 ARG A C 1
ATOM 1553 O O . ARG A 1 220 ? -21.081 15.500 24.235 1.00 92.62 220 ARG A O 1
ATOM 1560 N N . GLY A 1 221 ? -22.365 16.292 25.907 1.00 93.19 221 GLY A N 1
ATOM 1561 C CA . GLY A 1 221 ? -23.639 15.768 25.421 1.00 93.19 221 GLY A CA 1
ATOM 1562 C C . GLY A 1 221 ? -23.916 14.321 25.821 1.00 93.19 221 GLY A C 1
ATOM 1563 O O . GLY A 1 221 ? -24.886 13.766 25.322 1.00 93.19 221 GLY A O 1
ATOM 1564 N N . GLY A 1 222 ? -23.090 13.728 26.690 1.00 95.31 222 GLY A N 1
ATOM 1565 C CA . GLY A 1 222 ? -23.323 12.385 27.207 1.00 95.31 222 GLY A CA 1
ATOM 1566 C C . GLY A 1 222 ? -24.033 12.361 28.553 1.00 95.31 222 GLY A C 1
ATOM 1567 O O . GLY A 1 222 ? -24.213 13.392 29.199 1.00 95.31 222 GLY A O 1
ATOM 1568 N N . ASN A 1 223 ? -24.447 11.182 28.988 1.00 95.62 223 ASN A N 1
ATOM 1569 C CA . ASN A 1 223 ? -25.024 10.972 30.308 1.00 95.62 223 ASN A CA 1
ATOM 1570 C C . ASN A 1 223 ? -24.722 9.536 30.801 1.00 95.62 223 ASN A C 1
ATOM 1572 O O . ASN A 1 223 ? -24.010 8.791 30.138 1.00 95.62 223 ASN A O 1
ATOM 1576 N N . TRP A 1 224 ? -25.177 9.153 31.995 1.00 96.38 224 TRP A N 1
ATOM 1577 C CA . TRP A 1 224 ? -24.921 7.815 32.567 1.00 96.38 224 TRP A CA 1
ATOM 1578 C C . TRP A 1 224 ? -26.164 6.918 32.598 1.00 96.38 224 TRP A C 1
ATOM 1580 O O . TRP A 1 224 ? -26.178 5.890 33.276 1.00 96.38 224 TRP A O 1
ATOM 1590 N N . VAL A 1 225 ? -27.222 7.335 31.911 1.00 95.69 225 VAL A N 1
ATOM 1591 C CA . VAL A 1 225 ? -28.454 6.579 31.726 1.00 95.69 225 VAL A CA 1
ATOM 1592 C C . VAL A 1 225 ? -28.218 5.531 30.637 1.00 95.69 225 VAL A C 1
ATOM 1594 O O . VAL A 1 225 ? -27.495 5.738 29.666 1.00 95.69 225 VAL A O 1
ATOM 1597 N N . LEU A 1 226 ? -28.797 4.354 30.856 1.00 96.69 226 LEU A N 1
ATOM 1598 C CA . LEU A 1 226 ? -28.892 3.299 29.858 1.00 96.69 226 LEU A CA 1
ATOM 1599 C C . LEU A 1 226 ? -30.356 3.273 29.417 1.00 96.69 226 LEU A C 1
ATOM 1601 O O . LEU A 1 226 ? -31.210 2.741 30.125 1.00 96.69 226 LEU A O 1
ATOM 1605 N N . GLU A 1 227 ? -30.679 3.957 28.319 1.00 96.44 227 GLU A N 1
ATOM 1606 C CA . GLU A 1 227 ? -32.073 4.191 27.913 1.00 96.44 227 GLU A CA 1
ATOM 1607 C C . GLU A 1 227 ? -32.751 2.919 27.406 1.00 96.44 227 GLU A C 1
ATOM 1609 O O . GLU A 1 227 ? -33.980 2.806 27.446 1.00 96.44 227 GLU A O 1
ATOM 1614 N N . TYR A 1 228 ? -31.954 1.969 26.916 1.00 97.38 228 TYR A N 1
ATOM 1615 C CA . TYR A 1 228 ? -32.438 0.684 26.458 1.00 97.38 228 TYR A CA 1
ATOM 1616 C C . TYR A 1 228 ? -32.225 -0.391 27.518 1.00 97.38 228 TYR A C 1
ATOM 1618 O O . TYR A 1 228 ? -31.143 -0.505 28.094 1.00 97.38 228 TYR A O 1
ATOM 1626 N N . GLN A 1 229 ? -33.248 -1.222 27.718 1.00 97.06 229 GLN A N 1
ATOM 1627 C CA . GLN A 1 229 ? -33.192 -2.382 28.599 1.00 97.06 229 GLN A CA 1
ATOM 1628 C C . GLN A 1 229 ? -34.034 -3.543 28.059 1.00 97.06 229 GLN A C 1
ATOM 1630 O O . GLN A 1 229 ? -35.144 -3.344 27.552 1.00 97.06 229 GLN A O 1
ATOM 1635 N N . THR A 1 230 ? -33.529 -4.764 28.212 1.00 94.62 230 THR A N 1
ATOM 1636 C CA . THR A 1 230 ? -34.309 -5.996 28.089 1.00 94.62 230 THR A CA 1
ATOM 1637 C C . THR A 1 230 ? -34.724 -6.439 29.487 1.00 94.62 230 THR A C 1
ATOM 1639 O O . THR A 1 230 ? -33.873 -6.534 30.358 1.00 94.62 230 THR A O 1
ATOM 1642 N N . GLY A 1 231 ? -36.011 -6.715 29.704 1.00 92.44 231 GLY A N 1
ATOM 1643 C CA . GLY A 1 231 ? -36.506 -7.133 31.020 1.00 92.44 231 GLY A CA 1
ATOM 1644 C C . GLY A 1 231 ? -36.473 -6.015 32.065 1.00 92.44 231 GLY A C 1
ATOM 1645 O O . GLY A 1 231 ? -36.795 -4.867 31.741 1.00 92.44 231 GLY A O 1
ATOM 1646 N N . ARG A 1 232 ? -36.204 -6.354 33.329 1.00 92.38 232 ARG A N 1
ATOM 1647 C CA . ARG A 1 232 ? -36.156 -5.394 34.438 1.00 92.38 232 ARG A CA 1
ATOM 1648 C C . ARG A 1 232 ? -34.726 -5.280 34.931 1.00 92.38 232 ARG A C 1
ATOM 1650 O O . ARG A 1 232 ? -34.134 -6.279 35.278 1.00 92.38 232 ARG A O 1
ATOM 1657 N N . VAL A 1 233 ? -34.226 -4.051 35.006 1.00 92.88 233 VAL A N 1
ATOM 1658 C CA . VAL A 1 233 ? -32.882 -3.785 35.517 1.00 92.88 233 VAL A CA 1
ATOM 1659 C C . VAL A 1 233 ? -32.988 -3.340 36.965 1.00 92.88 233 VAL A C 1
ATOM 1661 O O . VAL A 1 233 ? -33.549 -2.278 37.254 1.00 92.88 233 VAL A O 1
ATOM 1664 N N . GLU A 1 234 ? -32.481 -4.160 37.880 1.00 91.81 234 GLU A N 1
ATOM 1665 C CA . GLU A 1 234 ? -32.460 -3.866 39.313 1.00 91.81 234 GLU A CA 1
ATOM 1666 C C . GLU A 1 234 ? -31.130 -3.258 39.780 1.00 91.81 234 GLU A C 1
ATOM 1668 O O . GLU A 1 234 ? -31.084 -2.561 40.800 1.00 91.81 234 GLU A O 1
ATOM 1673 N N . ALA A 1 235 ? -30.051 -3.496 39.039 1.00 92.00 235 ALA A N 1
ATOM 1674 C CA . ALA A 1 235 ? -28.725 -2.991 39.331 1.00 92.00 235 ALA A CA 1
ATOM 1675 C C . ALA A 1 235 ? -28.638 -1.472 39.156 1.00 92.00 235 ALA A C 1
ATOM 1677 O O . ALA A 1 235 ? -29.141 -0.871 38.205 1.00 92.00 235 ALA A O 1
ATOM 1678 N N . THR A 1 236 ? -27.915 -0.833 40.072 1.00 92.00 236 THR A N 1
ATOM 1679 C CA . THR A 1 236 ? -27.582 0.586 39.954 1.00 92.00 236 THR A CA 1
ATOM 1680 C C . THR A 1 236 ? -26.439 0.799 38.968 1.00 92.00 236 THR A C 1
ATOM 1682 O O . THR A 1 236 ? -25.540 -0.038 38.853 1.00 92.00 236 THR A O 1
ATOM 1685 N N . VAL A 1 237 ? -26.416 1.971 38.328 1.00 94.62 237 VAL A N 1
ATOM 1686 C CA . VAL A 1 237 ? -25.282 2.426 37.512 1.00 94.62 237 VAL A CA 1
ATOM 1687 C C . VAL A 1 237 ? -23.961 2.261 38.276 1.00 94.62 237 VAL A C 1
ATOM 1689 O O . VAL A 1 237 ? -23.871 2.544 39.471 1.00 94.62 237 VAL A O 1
ATOM 1692 N N . ALA A 1 238 ? -22.929 1.783 37.579 1.00 95.38 238 ALA A N 1
ATOM 1693 C CA . ALA A 1 238 ? -21.653 1.405 38.174 1.00 95.38 238 ALA A CA 1
ATOM 1694 C C . ALA A 1 238 ? -20.930 2.596 38.817 1.00 95.38 238 ALA A C 1
ATOM 1696 O O . ALA A 1 238 ? -20.421 2.472 39.928 1.00 95.38 238 ALA A O 1
ATOM 1697 N N . ILE A 1 239 ? -20.913 3.744 38.143 1.00 97.38 239 ILE A N 1
ATOM 1698 C CA . ILE A 1 239 ? -20.155 4.929 38.556 1.00 97.38 239 ILE A CA 1
ATOM 1699 C C . ILE A 1 239 ? -20.980 5.795 39.508 1.00 97.38 239 ILE A C 1
ATOM 1701 O O . ILE A 1 239 ? -22.156 6.056 39.252 1.00 97.38 239 ILE A O 1
ATOM 1705 N N . SER A 1 240 ? -20.377 6.248 40.610 1.00 96.50 240 SER A N 1
ATOM 1706 C CA . SER A 1 240 ? -21.072 7.042 41.627 1.00 96.50 240 SER A CA 1
ATOM 1707 C C . SER A 1 240 ? -21.444 8.435 41.118 1.00 96.50 240 SER A C 1
ATOM 1709 O O . SER A 1 240 ? -20.744 9.017 40.297 1.00 96.50 240 SER A O 1
ATOM 1711 N N . LEU A 1 241 ? -22.505 9.041 41.665 1.00 95.50 241 LEU A N 1
ATOM 1712 C CA . LEU A 1 241 ? -22.916 10.405 41.291 1.00 95.50 241 LEU A CA 1
ATOM 1713 C C . LEU A 1 241 ? -21.805 11.455 41.472 1.00 95.50 241 LEU A C 1
ATOM 1715 O O . LEU A 1 241 ? -21.797 12.460 40.764 1.00 95.50 241 LEU A O 1
ATOM 1719 N N . ALA A 1 242 ? -20.885 11.243 42.420 1.00 95.25 242 ALA A N 1
ATOM 1720 C CA . ALA A 1 242 ? -19.754 12.141 42.634 1.00 95.25 242 ALA A CA 1
ATOM 1721 C C . ALA A 1 242 ? -18.765 12.071 41.465 1.00 95.25 242 ALA A C 1
ATOM 1723 O O . ALA A 1 242 ? -18.359 13.115 40.958 1.00 95.25 242 ALA A O 1
ATOM 1724 N N . GLU A 1 243 ? -18.440 10.859 41.011 1.00 96.50 243 GLU A N 1
ATOM 1725 C CA . GLU A 1 243 ? -17.557 10.646 39.866 1.00 96.50 243 GLU A CA 1
ATOM 1726 C C . GLU A 1 243 ? -18.229 11.069 38.554 1.00 96.50 243 GLU A C 1
ATOM 1728 O O . GLU A 1 243 ? -17.643 11.801 37.762 1.00 96.50 243 GLU A O 1
ATOM 1733 N N . GLN A 1 244 ? -19.512 10.741 38.366 1.00 96.38 244 GLN A N 1
ATOM 1734 C CA . GLN A 1 244 ? -20.291 11.175 37.200 1.00 96.38 244 GLN A CA 1
ATOM 1735 C C . GLN A 1 244 ? -20.272 12.700 36.996 1.00 96.38 244 GLN A C 1
ATOM 1737 O O . GLN A 1 244 ? -20.314 13.170 35.859 1.00 96.38 244 GLN A O 1
ATOM 1742 N N . ALA A 1 245 ? -20.221 13.476 38.085 1.00 94.44 245 ALA A N 1
ATOM 1743 C CA . ALA A 1 245 ? -20.210 14.936 38.046 1.00 94.44 245 ALA A CA 1
ATOM 1744 C C . ALA A 1 245 ? -18.846 15.540 37.663 1.00 94.44 245 ALA A C 1
ATOM 1746 O O . ALA A 1 245 ? -18.804 16.687 37.211 1.00 94.44 245 ALA A O 1
ATOM 1747 N N . VAL A 1 246 ? -17.745 14.809 37.867 1.00 95.56 246 VAL A N 1
ATOM 1748 C CA . VAL A 1 246 ? -16.376 15.285 37.586 1.00 95.56 246 VAL A CA 1
ATOM 1749 C C . VAL A 1 246 ? -15.760 14.644 36.346 1.00 95.56 246 VAL A C 1
ATOM 1751 O O . VAL A 1 246 ? -14.847 15.227 35.759 1.00 95.56 246 VAL A O 1
ATOM 1754 N N . TYR A 1 247 ? -16.280 13.493 35.920 1.00 96.00 247 TYR A N 1
ATOM 1755 C CA . TYR A 1 247 ? -15.826 12.793 34.733 1.00 96.00 247 TYR A CA 1
ATOM 1756 C C . TYR A 1 247 ? -15.946 13.684 33.491 1.00 96.00 247 TYR A C 1
ATOM 1758 O O . TYR A 1 247 ? -17.003 14.245 33.197 1.00 96.00 247 TYR A O 1
ATOM 1766 N N . ALA A 1 248 ? -14.843 13.830 32.756 1.00 95.62 248 ALA A N 1
ATOM 1767 C CA . ALA A 1 248 ? -14.737 14.775 31.642 1.00 95.62 248 ALA A CA 1
ATOM 1768 C C . ALA A 1 248 ? -14.780 14.112 30.255 1.00 95.62 248 ALA A C 1
ATOM 1770 O O . ALA A 1 248 ? -14.780 14.822 29.246 1.00 95.62 248 ALA A O 1
ATOM 1771 N N . GLY A 1 249 ? -14.748 12.778 30.194 1.00 94.00 249 GLY A N 1
ATOM 1772 C CA . GLY A 1 249 ? -14.712 11.998 28.958 1.00 94.00 249 GLY A CA 1
ATOM 1773 C C . GLY A 1 249 ? -16.089 11.546 28.472 1.00 94.00 249 GLY A C 1
ATOM 1774 O O . GLY A 1 249 ? -17.109 11.779 29.110 1.00 94.00 249 GLY A O 1
ATOM 1775 N N . VAL A 1 250 ? -16.106 10.856 27.337 1.00 95.31 250 VAL A N 1
ATOM 1776 C CA . VAL A 1 250 ? -17.226 10.015 26.886 1.00 95.31 250 VAL A CA 1
ATOM 1777 C C . VAL A 1 250 ? -16.648 8.681 26.429 1.00 95.31 250 VAL A C 1
ATOM 1779 O O . VAL A 1 250 ? -15.459 8.606 26.121 1.00 95.31 250 VAL A O 1
ATOM 1782 N N . PHE A 1 251 ? -17.465 7.641 26.395 1.00 94.62 251 PHE A N 1
ATOM 1783 C CA . PHE A 1 251 ? -17.073 6.280 26.009 1.00 94.62 251 PHE A CA 1
ATOM 1784 C C . PHE A 1 251 ? -17.181 6.048 24.489 1.00 94.62 251 PHE A C 1
ATOM 1786 O O . PHE A 1 251 ? -17.669 5.019 24.019 1.00 94.62 251 PHE A O 1
ATOM 1793 N N . ALA A 1 252 ? -16.821 7.069 23.707 1.00 90.75 252 ALA A N 1
ATOM 1794 C CA . ALA A 1 252 ? -16.844 7.003 22.252 1.00 90.75 252 ALA A CA 1
ATOM 1795 C C . ALA A 1 252 ? -15.480 6.531 21.742 1.00 90.75 252 ALA A C 1
ATOM 1797 O O . ALA A 1 252 ? -14.460 7.102 22.131 1.00 90.75 252 ALA A O 1
ATOM 1798 N N . ASN A 1 253 ? -15.490 5.562 20.825 1.00 88.56 253 ASN A N 1
ATOM 1799 C CA . ASN A 1 253 ? -14.287 5.085 20.147 1.00 88.56 253 ASN A CA 1
ATOM 1800 C C . ASN A 1 253 ? -13.591 6.230 19.391 1.00 88.56 253 ASN A C 1
ATOM 1802 O O . ASN A 1 253 ? -14.262 7.039 18.736 1.00 88.56 253 ASN A O 1
ATOM 1806 N N . THR A 1 254 ? -12.262 6.298 19.445 1.00 89.62 254 THR A N 1
ATOM 1807 C CA . THR A 1 254 ? -11.488 7.308 18.717 1.00 89.62 254 THR A CA 1
ATOM 1808 C C . THR A 1 254 ? -10.990 6.769 17.382 1.00 89.62 254 THR A C 1
ATOM 1810 O O . THR A 1 254 ? -10.880 5.570 17.171 1.00 89.62 254 THR A O 1
ATOM 1813 N N . ALA A 1 255 ? -10.787 7.662 16.409 1.00 93.00 255 ALA A N 1
ATOM 1814 C CA . ALA A 1 255 ? -10.278 7.244 15.109 1.00 93.00 255 ALA A CA 1
ATOM 1815 C C . ALA A 1 255 ? -8.764 6.985 15.192 1.00 93.00 255 ALA A C 1
ATOM 1817 O O . ALA A 1 255 ? -8.060 7.783 15.828 1.00 93.00 255 ALA A O 1
ATOM 1818 N N . PRO A 1 256 ? -8.237 6.004 14.435 1.00 96.75 256 PRO A N 1
ATOM 1819 C CA . PRO A 1 256 ? -6.805 5.767 14.371 1.00 96.75 256 PRO A CA 1
ATOM 1820 C C . PRO A 1 256 ? -6.018 7.007 13.952 1.00 96.75 256 PRO A C 1
ATOM 1822 O O . PRO A 1 256 ? -6.490 7.884 13.228 1.00 96.75 256 PRO A O 1
ATOM 1825 N N . THR A 1 257 ? -4.754 7.044 14.332 1.00 97.69 257 THR A N 1
ATOM 1826 C CA . THR A 1 257 ? -3.784 8.053 13.915 1.00 97.69 257 THR A CA 1
ATOM 1827 C C . THR A 1 257 ? -2.844 7.487 12.856 1.00 97.69 257 THR A C 1
ATOM 1829 O O . THR A 1 257 ? -2.484 6.307 12.871 1.00 97.69 257 THR A O 1
ATOM 1832 N N . ILE A 1 258 ? -2.422 8.347 11.930 1.00 98.62 258 ILE A N 1
ATOM 1833 C CA . ILE A 1 258 ? -1.388 8.058 10.935 1.00 98.62 258 ILE A CA 1
ATOM 1834 C C . ILE A 1 258 ? -0.500 9.292 10.771 1.00 98.62 258 ILE A C 1
ATOM 1836 O O . ILE A 1 258 ? -0.996 10.416 10.674 1.00 98.62 258 ILE A O 1
ATOM 1840 N N . SER A 1 259 ? 0.820 9.101 10.757 1.00 98.62 259 SER A N 1
ATOM 1841 C CA . SER A 1 259 ? 1.757 10.195 10.500 1.00 98.62 259 SER A CA 1
ATOM 1842 C C . SER A 1 259 ? 1.659 10.689 9.055 1.00 98.62 259 SER A C 1
ATOM 1844 O O . SER A 1 259 ? 1.346 9.932 8.137 1.00 98.62 259 SER A O 1
ATOM 1846 N N . VAL A 1 260 ? 2.011 11.952 8.821 1.00 97.50 260 VAL A N 1
ATOM 1847 C CA . VAL A 1 260 ? 2.158 12.484 7.459 1.00 97.50 260 VAL A CA 1
ATOM 1848 C C . VAL A 1 260 ? 3.254 11.719 6.711 1.00 97.50 260 VAL A C 1
ATOM 1850 O O . VAL A 1 260 ? 4.298 11.407 7.282 1.00 97.50 260 VAL A O 1
ATOM 1853 N N . ILE A 1 261 ? 3.014 11.448 5.428 1.00 98.44 261 ILE A N 1
ATOM 1854 C CA . ILE A 1 261 ? 4.002 10.901 4.494 1.00 98.44 261 ILE A CA 1
ATOM 1855 C C . ILE A 1 261 ? 4.353 12.018 3.512 1.00 98.44 261 ILE A C 1
ATOM 1857 O O . ILE A 1 261 ? 3.463 12.689 2.999 1.00 98.44 261 ILE A O 1
ATOM 1861 N N . SER A 1 262 ? 5.643 12.263 3.290 1.00 98.12 262 SER A N 1
ATOM 1862 C CA . SER A 1 262 ? 6.092 13.271 2.323 1.00 98.12 262 SER A CA 1
ATOM 1863 C C . SER A 1 262 ? 6.033 12.745 0.894 1.00 98.12 262 SER A C 1
ATOM 1865 O O . SER A 1 262 ? 6.175 11.541 0.668 1.00 98.12 262 SER A O 1
ATOM 1867 N N . ASP A 1 263 ? 5.900 13.658 -0.065 1.00 98.44 263 ASP A N 1
ATOM 1868 C CA . ASP A 1 263 ? 5.957 13.336 -1.490 1.00 98.44 263 ASP A CA 1
ATOM 1869 C C . ASP A 1 263 ? 7.253 12.605 -1.856 1.00 98.44 263 ASP A C 1
ATOM 1871 O O . ASP A 1 263 ? 8.322 12.847 -1.289 1.00 98.44 263 ASP A O 1
ATOM 1875 N N . GLN A 1 264 ? 7.138 11.693 -2.815 1.00 98.44 264 GLN A N 1
ATOM 1876 C CA . GLN A 1 264 ? 8.200 10.799 -3.249 1.00 98.44 264 GLN A CA 1
ATOM 1877 C C . GLN A 1 264 ? 8.526 11.027 -4.719 1.00 98.44 264 GLN A C 1
ATOM 1879 O O . GLN A 1 264 ? 7.684 11.424 -5.528 1.00 98.44 264 GLN A O 1
ATOM 1884 N N . THR A 1 265 ? 9.773 10.752 -5.080 1.00 97.38 265 THR A N 1
ATOM 1885 C CA . THR A 1 265 ? 10.220 10.740 -6.470 1.00 97.38 265 THR A CA 1
ATOM 1886 C C . THR A 1 265 ? 11.085 9.517 -6.701 1.00 97.38 265 THR A C 1
ATOM 1888 O O . THR A 1 265 ? 11.937 9.200 -5.872 1.00 97.38 265 THR A O 1
ATOM 1891 N N . THR A 1 266 ? 10.861 8.832 -7.815 1.00 96.88 266 THR A N 1
ATOM 1892 C CA . THR A 1 266 ? 11.661 7.678 -8.228 1.00 96.88 266 THR A CA 1
ATOM 1893 C C . THR A 1 266 ? 11.846 7.700 -9.742 1.00 96.88 266 THR A C 1
ATOM 1895 O O . THR A 1 266 ? 10.945 8.169 -10.440 1.00 96.88 266 THR A O 1
ATOM 1898 N N . PRO A 1 267 ? 12.982 7.230 -10.276 1.00 95.56 267 PRO A N 1
ATOM 1899 C CA . PRO A 1 267 ? 13.073 6.895 -11.689 1.00 95.56 267 PRO A CA 1
ATOM 1900 C C . PRO A 1 267 ? 12.043 5.826 -12.062 1.00 95.56 267 PRO A C 1
ATOM 1902 O O . PRO A 1 267 ? 11.659 5.014 -11.212 1.00 95.56 267 PRO A O 1
ATOM 1905 N N . GLU A 1 268 ? 11.589 5.820 -13.314 1.00 94.25 268 GLU A N 1
ATOM 1906 C CA . GLU A 1 268 ? 10.809 4.688 -13.813 1.00 94.25 268 GLU A CA 1
ATOM 1907 C C . GLU A 1 268 ? 11.601 3.379 -13.709 1.00 94.25 268 GLU A C 1
ATOM 1909 O O . GLU A 1 268 ? 12.812 3.371 -13.463 1.00 94.25 268 GLU A O 1
ATOM 1914 N N . ASP A 1 269 ? 10.870 2.265 -13.725 1.00 93.38 269 ASP A N 1
ATOM 1915 C CA . ASP A 1 269 ? 11.392 0.902 -13.534 1.00 93.38 269 ASP A CA 1
ATOM 1916 C C . ASP A 1 269 ? 12.127 0.647 -12.211 1.00 93.38 269 ASP A C 1
ATOM 1918 O O . ASP A 1 269 ? 12.614 -0.454 -11.943 1.00 93.38 269 ASP A O 1
ATOM 1922 N N . THR A 1 270 ? 12.166 1.647 -11.332 1.00 94.94 270 THR A N 1
ATOM 1923 C CA . THR A 1 270 ? 12.864 1.594 -10.058 1.00 94.94 270 THR A CA 1
ATOM 1924 C C . THR A 1 270 ? 11.859 1.642 -8.922 1.00 94.94 270 THR A C 1
ATOM 1926 O O . THR A 1 270 ? 11.096 2.597 -8.761 1.00 94.94 270 THR A O 1
ATOM 1929 N N . SER A 1 271 ? 11.884 0.604 -8.088 1.00 97.12 271 SER A N 1
ATOM 1930 C CA . SER A 1 271 ? 11.139 0.611 -6.835 1.00 97.12 271 SER A CA 1
ATOM 1931 C C . SER A 1 271 ? 11.719 1.645 -5.874 1.00 97.12 271 SER A C 1
ATOM 1933 O O . SER A 1 271 ? 12.938 1.750 -5.725 1.00 97.12 271 SER A O 1
ATOM 1935 N N . THR A 1 272 ? 10.854 2.343 -5.141 1.00 98.00 272 THR A N 1
ATOM 1936 C CA . THR A 1 272 ? 11.295 3.201 -4.040 1.00 98.00 272 THR A CA 1
ATOM 1937 C C . THR A 1 272 ? 11.995 2.376 -2.961 1.00 98.00 272 THR A C 1
ATOM 1939 O O . THR A 1 272 ? 11.767 1.169 -2.809 1.00 98.00 272 THR A O 1
ATOM 1942 N N . THR A 1 273 ? 12.785 3.047 -2.126 1.00 97.12 273 THR A N 1
ATOM 1943 C CA . THR A 1 273 ? 13.108 2.509 -0.801 1.00 97.12 273 THR A CA 1
ATOM 1944 C C . THR A 1 273 ? 11.832 2.399 0.049 1.00 97.12 273 THR A C 1
ATOM 1946 O O . THR A 1 273 ? 10.778 2.935 -0.304 1.00 97.12 273 THR A O 1
ATOM 1949 N N . ALA A 1 274 ? 11.895 1.661 1.160 1.00 97.88 274 ALA A N 1
ATOM 1950 C CA . ALA A 1 274 ? 10.771 1.565 2.089 1.00 97.88 274 ALA A CA 1
ATOM 1951 C C . ALA A 1 274 ? 10.488 2.935 2.730 1.00 97.88 274 ALA A C 1
ATOM 1953 O O . ALA A 1 274 ? 11.336 3.484 3.435 1.00 97.88 274 ALA A O 1
ATOM 1954 N N . ILE A 1 275 ? 9.295 3.477 2.484 1.00 98.50 275 ILE A N 1
ATOM 1955 C CA . ILE A 1 275 ? 8.839 4.765 3.010 1.00 98.50 275 ILE A CA 1
ATOM 1956 C C . ILE A 1 275 ? 8.165 4.507 4.353 1.00 98.50 275 ILE A C 1
ATOM 1958 O O . ILE A 1 275 ? 7.113 3.870 4.409 1.00 98.50 275 ILE A O 1
ATOM 1962 N N . SER A 1 276 ? 8.779 4.974 5.434 1.00 98.38 276 SER A N 1
ATOM 1963 C CA . SER A 1 276 ? 8.293 4.738 6.795 1.00 98.38 276 SER A CA 1
ATOM 1964 C C . SER A 1 276 ? 7.198 5.718 7.204 1.00 98.38 276 SER A C 1
ATOM 1966 O O . SER A 1 276 ? 7.281 6.912 6.921 1.00 98.38 276 SER A O 1
ATOM 1968 N N . PHE A 1 277 ? 6.214 5.217 7.945 1.00 98.69 277 PHE A N 1
ATOM 1969 C CA . PHE A 1 277 ? 5.190 6.005 8.625 1.00 98.69 277 PHE A CA 1
ATOM 1970 C C . PHE A 1 277 ? 4.772 5.314 9.923 1.00 98.69 277 PHE A C 1
ATOM 1972 O O . PHE A 1 277 ? 5.008 4.117 10.110 1.00 98.69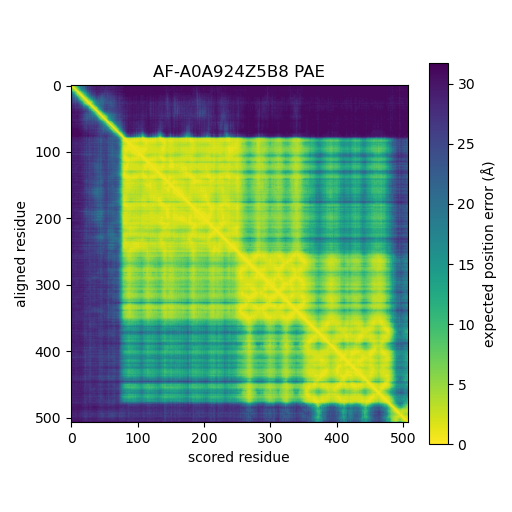 277 PHE A O 1
ATOM 1979 N N . THR A 1 278 ? 4.159 6.066 10.835 1.00 98.56 278 THR A N 1
ATOM 1980 C CA . THR A 1 278 ? 3.633 5.512 12.080 1.00 98.56 278 THR A CA 1
ATOM 1981 C C . THR A 1 278 ? 2.119 5.500 12.097 1.00 98.56 278 THR A C 1
ATOM 1983 O O . THR A 1 278 ? 1.465 6.366 11.515 1.00 98.56 278 THR A O 1
ATOM 1986 N N . ILE A 1 279 ? 1.579 4.500 12.781 1.00 98.56 279 ILE A N 1
ATOM 1987 C CA . ILE A 1 279 ? 0.157 4.368 13.072 1.00 98.56 279 ILE A CA 1
ATOM 1988 C C . ILE A 1 279 ? -0.029 4.110 14.562 1.00 98.56 279 ILE A C 1
ATOM 1990 O O . ILE A 1 279 ? 0.868 3.585 15.227 1.00 98.56 279 ILE A O 1
ATOM 1994 N N . GLY A 1 280 ? -1.202 4.427 15.077 1.00 96.25 280 GLY A N 1
ATOM 1995 C CA . GLY A 1 280 ? -1.558 4.117 16.452 1.00 96.25 280 GLY A CA 1
ATOM 1996 C C . GLY A 1 280 ? -3.012 4.427 16.709 1.00 96.25 280 GLY A C 1
ATOM 1997 O O . GLY A 1 280 ? -3.626 5.167 15.951 1.00 96.25 280 GLY A O 1
ATOM 1998 N N . ASP A 1 281 ? -3.542 3.870 17.775 1.00 93.69 281 ASP A N 1
ATOM 1999 C CA . ASP A 1 281 ? -4.908 4.082 18.212 1.00 93.69 281 ASP A CA 1
ATOM 2000 C C . ASP A 1 281 ? -4.937 3.932 19.738 1.00 93.69 281 ASP A C 1
ATOM 2002 O O . ASP A 1 281 ? -4.046 3.283 20.302 1.00 93.69 281 ASP A O 1
ATOM 2006 N N . ALA A 1 282 ? -5.868 4.609 20.409 1.00 86.31 282 ALA A N 1
ATOM 2007 C CA . ALA A 1 282 ? -5.951 4.575 21.868 1.00 86.31 282 ALA A CA 1
ATOM 2008 C C . ALA A 1 282 ? -6.623 3.286 22.371 1.00 86.31 282 ALA A C 1
ATOM 2010 O O . ALA A 1 282 ? -6.231 2.756 23.413 1.00 86.31 282 ALA A O 1
ATOM 2011 N N . GLU A 1 283 ? -7.556 2.746 21.588 1.00 86.81 283 GLU A N 1
ATOM 2012 C CA . GLU A 1 283 ? -8.361 1.574 21.920 1.00 86.81 283 GLU A CA 1
ATOM 2013 C C . GLU A 1 283 ? -7.796 0.295 21.292 1.00 86.81 283 GLU A C 1
ATOM 2015 O O . GLU A 1 283 ? -7.786 -0.770 21.904 1.00 86.81 283 GLU A O 1
ATOM 2020 N N . THR A 1 284 ? -7.266 0.398 20.075 1.00 88.50 284 THR A N 1
ATOM 2021 C CA . THR A 1 284 ? -6.845 -0.746 19.270 1.00 88.50 284 THR A CA 1
ATOM 2022 C C . THR A 1 284 ? -5.322 -0.873 19.225 1.00 88.50 284 THR A C 1
ATOM 2024 O O . THR A 1 284 ? -4.620 0.042 18.780 1.00 88.50 284 THR A O 1
ATOM 2027 N N . PRO A 1 285 ? -4.745 -2.035 19.586 1.00 90.00 285 PRO A N 1
ATOM 2028 C CA . PRO A 1 285 ? -3.313 -2.252 19.438 1.00 90.00 285 PRO A CA 1
ATOM 2029 C C . PRO A 1 285 ? -2.853 -2.020 18.003 1.00 90.00 285 PRO A C 1
ATOM 2031 O O . PRO A 1 285 ? -3.435 -2.541 17.052 1.00 90.00 285 PRO A O 1
ATOM 2034 N N . ALA A 1 286 ? -1.722 -1.338 17.832 1.00 93.69 286 ALA A N 1
ATOM 2035 C CA . ALA A 1 286 ? -1.212 -1.006 16.501 1.00 93.69 286 ALA A CA 1
ATOM 2036 C C . ALA A 1 286 ? -0.937 -2.232 15.599 1.00 93.69 286 ALA A C 1
ATOM 2038 O O . ALA A 1 286 ? -0.890 -2.115 14.373 1.00 93.69 286 ALA A O 1
ATOM 2039 N N . ALA A 1 287 ? -0.738 -3.415 16.189 1.00 92.50 287 ALA A N 1
ATOM 2040 C CA . ALA A 1 287 ? -0.594 -4.672 15.454 1.00 92.50 287 ALA A CA 1
ATOM 2041 C C . ALA A 1 287 ? -1.920 -5.187 14.863 1.00 92.50 287 ALA A C 1
ATOM 2043 O O . ALA A 1 287 ? -1.888 -5.859 13.836 1.00 92.50 287 ALA A O 1
ATOM 2044 N N . SER A 1 288 ? -3.052 -4.844 15.480 1.00 91.56 288 SER A N 1
ATOM 2045 C CA . SER A 1 288 ? -4.401 -5.222 15.047 1.00 91.56 288 SER A CA 1
ATOM 2046 C C . SER A 1 288 ? -5.009 -4.222 14.060 1.00 91.56 288 SER A C 1
ATOM 2048 O O . SER A 1 288 ? -5.973 -4.552 13.376 1.00 91.56 288 SER A O 1
ATOM 2050 N N . LEU A 1 289 ? -4.431 -3.021 13.939 1.00 95.25 289 LEU A N 1
ATOM 2051 C CA . LEU A 1 289 ? -4.849 -2.037 12.943 1.00 95.25 289 LEU A CA 1
ATOM 2052 C C . LEU A 1 289 ? -4.623 -2.551 11.516 1.00 95.25 289 LEU A C 1
ATOM 2054 O O . LEU A 1 289 ? -3.533 -3.022 11.152 1.00 95.25 289 LEU A O 1
ATOM 2058 N N . VAL A 1 290 ? -5.653 -2.382 10.690 1.00 97.06 290 VAL A N 1
ATOM 2059 C CA . VAL A 1 290 ? -5.651 -2.754 9.277 1.00 97.06 290 VAL A CA 1
ATOM 2060 C C . VAL A 1 290 ? -5.185 -1.564 8.455 1.00 97.06 290 VAL A C 1
ATOM 2062 O O . VAL A 1 290 ? -5.772 -0.485 8.509 1.00 97.06 290 VAL A O 1
ATOM 2065 N N . VAL A 1 291 ? -4.129 -1.769 7.670 1.00 98.44 291 VAL A N 1
ATOM 2066 C CA . VAL A 1 291 ? -3.570 -0.745 6.784 1.00 98.44 291 VAL A CA 1
ATOM 2067 C C . VAL A 1 291 ? -3.852 -1.125 5.341 1.00 98.44 291 VAL A C 1
ATOM 2069 O O . VAL A 1 291 ? -3.608 -2.259 4.932 1.00 98.44 291 VAL A O 1
ATOM 2072 N N . THR A 1 292 ? -4.337 -0.165 4.565 1.00 98.44 292 THR A N 1
ATOM 2073 C CA . THR A 1 292 ? -4.571 -0.300 3.125 1.00 98.44 292 THR A CA 1
ATOM 2074 C C . THR A 1 292 ? -3.952 0.880 2.389 1.00 98.44 292 THR A C 1
ATOM 2076 O O . THR A 1 292 ? -3.711 1.933 2.979 1.00 98.44 292 THR A O 1
ATOM 2079 N N . ALA A 1 293 ? -3.663 0.706 1.102 1.00 98.44 293 ALA A N 1
ATOM 2080 C CA . ALA A 1 293 ? -3.132 1.772 0.268 1.00 98.44 293 ALA A CA 1
ATOM 2081 C C . ALA A 1 293 ? -3.686 1.680 -1.156 1.00 98.44 293 ALA A C 1
ATOM 2083 O O . ALA A 1 293 ? -3.918 0.588 -1.674 1.00 98.44 293 ALA A O 1
ATOM 2084 N N . THR A 1 294 ? -3.909 2.833 -1.779 1.00 98.31 294 THR A N 1
ATOM 2085 C CA . THR A 1 294 ? -4.463 2.951 -3.134 1.00 98.31 294 THR A CA 1
ATOM 2086 C C . THR A 1 294 ? -3.741 4.037 -3.928 1.00 98.31 294 THR A C 1
ATOM 2088 O O . THR A 1 294 ? -3.109 4.921 -3.351 1.00 98.31 294 THR A O 1
ATOM 2091 N N . SER A 1 295 ? -3.828 3.958 -5.256 1.00 98.38 295 SER A N 1
ATOM 2092 C CA . SER A 1 295 ? -3.257 4.922 -6.204 1.00 98.38 295 SER A CA 1
ATOM 2093 C C . SER A 1 295 ? -4.372 5.567 -7.023 1.00 98.38 295 SER A C 1
ATOM 2095 O O . SER A 1 295 ? -5.303 4.879 -7.448 1.00 98.38 295 SER A O 1
ATOM 2097 N N . SER A 1 296 ? -4.261 6.871 -7.290 1.00 98.44 296 SER A N 1
ATOM 2098 C CA . SER A 1 296 ? -5.187 7.593 -8.169 1.00 98.44 296 SER A CA 1
ATOM 2099 C C . SER A 1 296 ? -4.984 7.298 -9.658 1.00 98.44 296 SER A C 1
ATOM 2101 O O . SER A 1 296 ? -5.858 7.623 -10.462 1.00 98.44 296 SER A O 1
ATOM 2103 N N . ASN A 1 297 ? -3.862 6.677 -10.044 1.00 97.94 297 ASN A N 1
ATOM 2104 C CA . ASN A 1 297 ? -3.586 6.307 -11.428 1.00 97.94 297 ASN A CA 1
ATOM 2105 C C . ASN A 1 297 ? -2.869 4.951 -11.539 1.00 97.94 297 ASN A C 1
ATOM 2107 O O . ASN A 1 297 ? -1.654 4.844 -11.359 1.00 97.94 297 ASN A O 1
ATOM 2111 N N . ALA A 1 298 ? -3.631 3.927 -11.926 1.00 97.62 298 ALA A N 1
ATOM 2112 C CA . ALA A 1 298 ? -3.133 2.567 -12.108 1.00 97.62 298 ALA A CA 1
ATOM 2113 C C . ALA A 1 298 ? -2.218 2.380 -13.333 1.00 97.62 298 ALA A C 1
ATOM 2115 O O . ALA A 1 298 ? -1.528 1.366 -13.395 1.00 97.62 298 ALA A O 1
ATOM 2116 N N . SER A 1 299 ? -2.191 3.318 -14.293 1.00 96.69 299 SER A N 1
ATOM 2117 C CA . SER A 1 299 ? -1.286 3.224 -15.449 1.00 96.69 299 SER A CA 1
ATOM 2118 C C . SER A 1 299 ? 0.157 3.592 -15.105 1.00 96.69 299 SER A C 1
ATOM 2120 O O . SER A 1 299 ? 1.058 3.180 -15.819 1.00 96.69 299 SER A O 1
ATOM 2122 N N . ILE A 1 300 ? 0.365 4.370 -14.036 1.00 97.25 300 ILE A N 1
ATOM 2123 C CA . ILE A 1 300 ? 1.696 4.734 -13.523 1.00 97.25 300 ILE A CA 1
ATOM 2124 C C . ILE A 1 300 ? 2.044 3.873 -12.307 1.00 97.25 300 ILE A C 1
ATOM 2126 O O . ILE A 1 300 ? 3.154 3.367 -12.203 1.00 97.25 300 ILE A O 1
ATOM 2130 N N . LEU A 1 301 ? 1.091 3.669 -11.394 1.00 98.50 301 LEU A N 1
ATOM 2131 C CA . LEU A 1 301 ? 1.278 2.860 -10.193 1.00 98.50 301 LEU A CA 1
ATOM 2132 C C . LEU A 1 301 ? 0.068 1.944 -10.001 1.00 98.50 301 LEU A C 1
ATOM 2134 O O . LEU A 1 301 ? -0.952 2.340 -9.430 1.00 98.50 301 LEU A O 1
ATOM 2138 N N . ALA A 1 302 ? 0.184 0.716 -10.502 1.00 98.19 302 ALA A N 1
ATOM 2139 C CA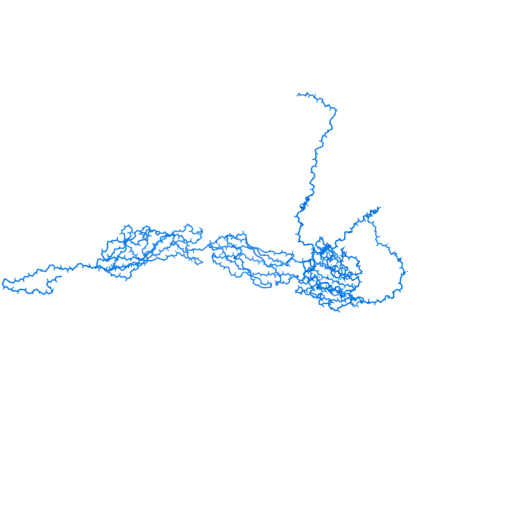 . ALA A 1 302 ? -0.825 -0.323 -10.335 1.00 98.19 302 ALA A CA 1
ATOM 2140 C C . ALA A 1 302 ? -0.879 -0.827 -8.882 1.00 98.19 302 ALA A C 1
ATOM 2142 O O . ALA A 1 302 ? 0.108 -0.762 -8.152 1.00 98.19 302 ALA A O 1
ATOM 2143 N N . ALA A 1 303 ? -2.012 -1.412 -8.474 1.00 97.25 303 ALA A N 1
ATOM 2144 C CA . ALA A 1 303 ? -2.191 -1.929 -7.111 1.00 97.25 303 ALA A CA 1
ATOM 2145 C C . ALA A 1 303 ? -1.125 -2.967 -6.709 1.00 97.25 303 ALA A C 1
ATOM 2147 O O . ALA A 1 303 ? -0.662 -2.959 -5.575 1.00 97.25 303 ALA A O 1
ATOM 2148 N N . GLY A 1 304 ? -0.686 -3.817 -7.648 1.00 97.19 304 GLY A N 1
ATOM 2149 C CA . GLY A 1 304 ? 0.384 -4.796 -7.409 1.00 97.19 304 GLY A CA 1
ATOM 2150 C C . GLY A 1 304 ? 1.770 -4.182 -7.174 1.00 97.19 304 GLY A C 1
ATOM 2151 O O . GLY A 1 304 ? 2.649 -4.869 -6.668 1.00 97.19 304 GLY A O 1
ATOM 2152 N N . GLY A 1 305 ? 1.960 -2.904 -7.516 1.00 97.62 305 GLY A N 1
ATOM 2153 C CA . GLY A 1 305 ? 3.177 -2.141 -7.242 1.00 97.62 305 GLY A CA 1
ATOM 2154 C C . GLY A 1 305 ? 3.170 -1.435 -5.884 1.00 97.62 305 GLY A C 1
ATOM 2155 O O . GLY A 1 305 ? 4.142 -0.763 -5.560 1.00 97.62 305 GLY A O 1
ATOM 2156 N N . ILE A 1 306 ? 2.100 -1.551 -5.088 1.00 98.56 306 ILE A N 1
ATOM 2157 C CA . ILE A 1 306 ? 2.023 -0.978 -3.740 1.00 98.56 306 ILE A CA 1
ATOM 2158 C C . ILE A 1 306 ? 2.184 -2.103 -2.722 1.00 98.56 306 ILE A C 1
ATOM 2160 O O . ILE A 1 306 ? 1.276 -2.907 -2.516 1.00 98.56 306 ILE A O 1
ATOM 2164 N N . LEU A 1 307 ? 3.333 -2.141 -2.053 1.00 98.44 307 LEU A N 1
ATOM 2165 C CA . LEU A 1 307 ? 3.633 -3.143 -1.039 1.00 98.44 307 LEU A CA 1
ATOM 2166 C C . LEU A 1 307 ? 3.682 -2.507 0.350 1.00 98.44 307 LEU A C 1
ATOM 2168 O O . LEU A 1 307 ? 4.555 -1.691 0.641 1.00 98.44 307 LEU A O 1
ATOM 2172 N N . LEU A 1 308 ? 2.756 -2.907 1.222 1.00 98.38 308 LEU A N 1
ATOM 2173 C CA . LEU A 1 308 ? 2.770 -2.538 2.637 1.00 98.38 308 LEU A CA 1
ATOM 2174 C C . LEU A 1 308 ? 3.682 -3.480 3.431 1.00 98.38 308 LEU A C 1
ATOM 2176 O O . LEU A 1 308 ? 3.700 -4.689 3.207 1.00 98.38 308 LEU A O 1
ATOM 2180 N N . GLY A 1 309 ? 4.417 -2.917 4.384 1.00 97.69 309 GLY A N 1
ATOM 2181 C CA . GLY A 1 309 ? 5.337 -3.629 5.265 1.00 97.69 309 GLY A CA 1
ATOM 2182 C C . GLY A 1 309 ? 5.404 -3.015 6.663 1.00 97.69 309 GLY A C 1
ATOM 2183 O O . GLY A 1 309 ? 4.568 -2.194 7.054 1.00 97.69 309 GLY A O 1
ATOM 2184 N N . GLY A 1 310 ? 6.416 -3.422 7.429 1.00 97.12 310 GLY A N 1
ATOM 2185 C CA . GLY A 1 310 ? 6.559 -3.061 8.840 1.00 97.12 310 GLY A CA 1
ATOM 2186 C C . GLY A 1 310 ? 5.593 -3.819 9.759 1.00 97.12 310 GLY A C 1
ATOM 2187 O O . GLY A 1 310 ? 4.875 -4.724 9.333 1.00 97.12 310 GLY A O 1
ATOM 2188 N N . SER A 1 311 ? 5.605 -3.482 11.047 1.00 95.44 311 SER A N 1
ATOM 2189 C CA . SER A 1 311 ? 4.807 -4.153 12.075 1.00 95.44 311 SER A CA 1
ATOM 2190 C C . SER A 1 311 ? 4.483 -3.228 13.249 1.00 95.44 311 SER A C 1
ATOM 2192 O O . SER A 1 311 ? 5.191 -2.258 13.535 1.00 95.44 311 SER A O 1
ATOM 2194 N N . GLY A 1 312 ? 3.383 -3.530 13.944 1.00 95.94 312 GLY A N 1
ATOM 2195 C CA . GLY A 1 312 ? 2.905 -2.707 15.054 1.00 95.94 312 GLY A CA 1
ATOM 2196 C C . GLY A 1 312 ? 2.703 -1.252 14.626 1.00 95.94 312 GLY A C 1
ATOM 2197 O O . GLY A 1 312 ? 2.109 -0.988 13.581 1.00 95.94 312 GLY A O 1
ATOM 2198 N N . ALA A 1 313 ? 3.230 -0.319 15.418 1.00 97.44 313 ALA A N 1
ATOM 2199 C CA . ALA A 1 313 ? 3.126 1.113 15.148 1.00 97.44 313 ALA A CA 1
ATOM 2200 C C . ALA A 1 313 ? 4.026 1.600 14.002 1.00 97.44 313 ALA A C 1
ATOM 2202 O O . ALA A 1 313 ? 3.762 2.661 13.454 1.00 97.44 313 ALA A O 1
ATOM 2203 N N . ASN A 1 314 ? 5.076 0.856 13.629 1.00 98.25 314 ASN A N 1
ATOM 2204 C CA . ASN A 1 314 ? 6.030 1.266 12.595 1.00 98.25 314 ASN A CA 1
ATOM 2205 C C . ASN A 1 314 ? 5.733 0.517 11.297 1.00 98.25 314 ASN A C 1
ATOM 2207 O O . ASN A 1 314 ? 6.056 -0.665 11.160 1.00 98.25 314 ASN A O 1
ATOM 2211 N N . ARG A 1 315 ? 5.120 1.203 10.336 1.00 98.50 315 ARG A N 1
ATOM 2212 C CA . ARG A 1 315 ? 4.724 0.630 9.050 1.00 98.50 315 ARG A CA 1
ATOM 2213 C C . ARG A 1 315 ? 5.552 1.234 7.924 1.00 98.50 315 ARG A C 1
ATOM 2215 O O . ARG A 1 315 ? 6.150 2.300 8.066 1.00 98.50 315 ARG A O 1
ATOM 2222 N N . THR A 1 316 ? 5.605 0.534 6.801 1.00 98.50 316 THR A N 1
ATOM 2223 C CA . THR A 1 316 ? 6.276 1.021 5.597 1.00 98.50 316 THR A CA 1
ATOM 2224 C C . THR A 1 316 ? 5.408 0.807 4.372 1.00 98.50 316 THR A C 1
ATOM 2226 O O . THR A 1 316 ? 4.586 -0.107 4.340 1.00 98.50 316 THR A O 1
ATOM 2229 N N . VAL A 1 317 ? 5.631 1.608 3.337 1.00 98.69 317 VAL A N 1
ATOM 2230 C CA . VAL A 1 317 ? 5.109 1.362 1.992 1.00 98.69 317 VAL A CA 1
ATOM 2231 C C . VAL A 1 317 ? 6.256 1.423 0.986 1.00 98.69 317 VAL A C 1
ATOM 2233 O O . VAL A 1 317 ? 7.117 2.296 1.065 1.00 98.69 317 VAL A O 1
ATOM 2236 N N . THR A 1 318 ? 6.293 0.474 0.059 1.00 98.56 318 THR A N 1
ATOM 2237 C CA . THR A 1 318 ? 7.223 0.444 -1.072 1.00 98.56 318 THR A CA 1
ATOM 2238 C C . THR A 1 318 ? 6.413 0.536 -2.355 1.00 98.56 318 THR A C 1
ATOM 2240 O O . THR A 1 318 ? 5.394 -0.144 -2.489 1.00 98.56 318 THR A O 1
ATOM 2243 N N . LEU A 1 319 ? 6.846 1.403 -3.269 1.00 98.62 319 LEU A N 1
ATOM 2244 C CA . LEU A 1 319 ? 6.139 1.704 -4.508 1.00 98.62 319 LEU A CA 1
ATOM 2245 C C . LEU A 1 319 ? 7.003 1.300 -5.701 1.00 98.62 319 LEU A C 1
ATOM 2247 O O . LEU A 1 319 ? 8.133 1.764 -5.835 1.00 98.62 319 LEU A O 1
ATOM 2251 N N . THR A 1 320 ? 6.465 0.461 -6.576 1.00 98.19 320 THR A N 1
ATOM 2252 C CA . THR A 1 320 ? 7.083 0.064 -7.842 1.00 98.19 320 THR A CA 1
ATOM 2253 C C . THR A 1 320 ? 6.193 0.551 -8.986 1.00 98.19 320 THR A C 1
ATOM 2255 O O . THR A 1 320 ? 5.080 0.035 -9.137 1.00 98.19 320 THR A O 1
ATOM 2258 N N . PRO A 1 321 ? 6.631 1.560 -9.762 1.00 97.81 321 PRO A N 1
ATOM 2259 C CA . PRO A 1 321 ? 5.909 2.002 -10.950 1.00 97.81 321 PRO A CA 1
ATOM 2260 C C . PRO A 1 321 ? 5.696 0.867 -11.959 1.00 97.81 321 PRO A C 1
ATOM 2262 O O . PRO A 1 321 ? 6.414 -0.134 -11.963 1.00 97.81 321 PRO A O 1
ATOM 2265 N N . VAL A 1 322 ? 4.695 1.024 -12.822 1.00 97.12 322 VAL A N 1
ATOM 2266 C CA . VAL A 1 322 ? 4.526 0.163 -14.000 1.00 97.12 322 VAL A CA 1
ATOM 2267 C C . VAL A 1 322 ? 5.724 0.365 -14.933 1.00 97.12 322 VAL A C 1
ATOM 2269 O O . VAL A 1 322 ? 6.248 1.472 -15.020 1.00 97.12 322 VAL A O 1
ATOM 2272 N N . ALA A 1 323 ? 6.149 -0.701 -15.617 1.00 93.94 323 ALA A N 1
ATOM 2273 C CA . ALA A 1 323 ? 7.299 -0.639 -16.512 1.00 93.94 323 ALA A CA 1
ATOM 2274 C C . ALA A 1 323 ? 7.133 0.449 -17.590 1.00 93.94 323 ALA A C 1
ATOM 2276 O O . ALA A 1 323 ? 6.058 0.538 -18.198 1.00 93.94 323 ALA A O 1
ATOM 2277 N N . ASN A 1 324 ? 8.182 1.242 -17.813 1.00 92.44 324 ASN A N 1
ATOM 2278 C CA . ASN A 1 324 ? 8.254 2.369 -18.754 1.00 92.44 324 ASN A CA 1
ATOM 2279 C C . ASN A 1 324 ? 7.168 3.448 -18.534 1.00 92.44 324 ASN A C 1
ATOM 2281 O O . ASN A 1 324 ? 6.772 4.153 -19.470 1.00 92.44 324 ASN A O 1
ATOM 2285 N N . ALA A 1 325 ? 6.568 3.503 -17.339 1.00 95.12 325 ALA A N 1
ATOM 2286 C CA . ALA A 1 325 ? 5.557 4.493 -17.006 1.00 95.12 325 ALA A CA 1
ATOM 2287 C C . ALA A 1 325 ? 6.174 5.618 -16.175 1.00 95.12 325 ALA A C 1
ATOM 2289 O O . ALA A 1 325 ? 6.626 5.408 -15.051 1.00 95.12 325 ALA A O 1
ATOM 2290 N N . ASN A 1 326 ? 6.068 6.839 -16.686 1.00 95.38 326 ASN A N 1
ATOM 2291 C CA . ASN A 1 326 ? 6.564 8.048 -16.042 1.00 95.38 326 ASN A CA 1
ATOM 2292 C C . ASN A 1 326 ? 5.474 9.132 -15.915 1.00 95.38 326 ASN A C 1
ATOM 2294 O O . ASN A 1 326 ? 4.350 9.002 -16.410 1.00 95.38 326 ASN A O 1
ATOM 2298 N N . GLY A 1 327 ? 5.789 10.205 -15.185 1.00 94.69 327 GLY A N 1
ATOM 2299 C CA . GLY A 1 327 ? 4.908 11.346 -14.937 1.00 94.69 327 GLY A CA 1
ATOM 2300 C C . GLY A 1 327 ? 4.384 11.428 -13.501 1.00 94.69 327 GLY A C 1
ATOM 2301 O O . GLY A 1 327 ? 4.953 10.873 -12.562 1.00 94.69 327 GLY A O 1
ATOM 2302 N N . GLY A 1 328 ? 3.295 12.176 -13.315 1.00 92.62 328 GLY A N 1
ATOM 2303 C CA . GLY A 1 328 ? 2.709 12.461 -12.003 1.00 92.62 328 GLY A CA 1
ATOM 2304 C C . GLY A 1 328 ? 2.615 13.965 -11.692 1.00 92.62 328 GLY A C 1
ATOM 2305 O O . GLY A 1 328 ? 2.752 14.784 -12.604 1.00 92.62 328 GLY A O 1
ATOM 2306 N N . PRO A 1 329 ? 2.348 14.342 -10.426 1.00 96.94 329 PRO A N 1
ATOM 2307 C CA . PRO A 1 329 ? 2.274 13.453 -9.266 1.00 96.94 329 PRO A CA 1
ATOM 2308 C C . PRO A 1 329 ? 1.022 12.562 -9.276 1.00 96.94 329 PRO A C 1
ATOM 2310 O O . PRO A 1 329 ? -0.096 13.032 -9.481 1.00 96.94 329 PRO A O 1
ATOM 2313 N N . VAL A 1 330 ? 1.209 11.267 -9.025 1.00 97.81 330 VAL A N 1
ATOM 2314 C CA . VAL A 1 330 ? 0.137 10.311 -8.715 1.00 97.81 330 VAL A CA 1
ATOM 2315 C C . VAL A 1 330 ? -0.162 10.394 -7.225 1.00 97.81 330 VAL A C 1
ATOM 2317 O O . VAL A 1 330 ? 0.755 10.358 -6.412 1.00 97.81 330 VAL A O 1
ATOM 2320 N N . THR A 1 331 ? -1.431 10.497 -6.843 1.00 98.62 331 THR A N 1
ATOM 2321 C CA . THR A 1 331 ? -1.817 10.532 -5.429 1.00 98.62 331 THR A CA 1
ATOM 2322 C C . THR A 1 331 ? -1.874 9.112 -4.883 1.00 98.62 331 THR A C 1
ATOM 2324 O O . THR A 1 331 ? -2.647 8.291 -5.378 1.00 98.62 331 THR A O 1
ATOM 2327 N N . VAL A 1 332 ? -1.078 8.838 -3.853 1.00 98.75 332 VAL A N 1
ATOM 2328 C CA . VAL A 1 332 ? -1.130 7.598 -3.077 1.00 98.75 332 VAL A CA 1
ATOM 2329 C C . VAL A 1 332 ? -1.835 7.890 -1.762 1.00 98.75 332 VAL A C 1
ATOM 2331 O O . VAL A 1 332 ? -1.403 8.765 -1.013 1.00 98.75 332 VAL A O 1
ATOM 2334 N N . THR A 1 333 ? -2.910 7.161 -1.478 1.00 98.75 333 THR A N 1
ATOM 2335 C CA . THR A 1 333 ? -3.682 7.293 -0.236 1.00 98.75 333 THR A CA 1
ATOM 2336 C C . THR A 1 333 ? -3.471 6.057 0.619 1.00 98.75 333 THR A C 1
ATOM 2338 O O . THR A 1 333 ? -3.773 4.949 0.175 1.00 98.75 333 THR A O 1
ATOM 2341 N N . VAL A 1 334 ? -2.968 6.249 1.839 1.00 98.75 334 VAL A N 1
ATOM 2342 C CA . VAL A 1 334 ? -2.791 5.198 2.847 1.00 98.75 334 VAL A CA 1
ATOM 2343 C C . VAL A 1 334 ? -3.844 5.394 3.927 1.00 98.75 334 VAL A C 1
ATOM 2345 O O . VAL A 1 334 ? -3.942 6.483 4.495 1.00 98.75 334 VAL A O 1
ATOM 2348 N N . SER A 1 335 ? -4.608 4.345 4.218 1.00 98.50 335 SER A N 1
ATOM 2349 C CA . SER A 1 335 ? -5.691 4.368 5.200 1.00 98.50 335 SER A CA 1
ATOM 2350 C C . SER A 1 335 ? -5.463 3.334 6.295 1.00 98.50 335 SER A C 1
ATOM 2352 O O . SER A 1 335 ? -5.003 2.224 6.026 1.00 98.50 335 SER A O 1
ATOM 2354 N N . VAL A 1 336 ? -5.816 3.700 7.523 1.00 98.62 336 VAL A N 1
ATOM 2355 C CA . VAL A 1 336 ? -5.698 2.885 8.733 1.00 98.62 336 VAL A CA 1
ATOM 2356 C C . VAL A 1 336 ? -7.071 2.771 9.368 1.00 98.62 336 VAL A C 1
ATOM 2358 O O . VAL A 1 336 ? -7.731 3.788 9.584 1.00 98.62 336 VAL A O 1
ATOM 2361 N N . SER A 1 337 ? -7.494 1.545 9.657 1.00 96.56 337 SER A N 1
ATOM 2362 C CA . SER A 1 337 ? -8.763 1.261 10.320 1.00 96.56 337 SER A CA 1
ATOM 2363 C C . SER A 1 337 ? -8.559 0.395 11.554 1.00 96.56 337 SER A C 1
ATOM 2365 O O . SER A 1 337 ? -7.756 -0.541 11.539 1.00 96.56 337 SER A O 1
ATOM 2367 N N . ASP A 1 338 ? -9.327 0.698 12.592 1.00 92.19 338 ASP A N 1
ATOM 2368 C CA . ASP A 1 338 ? -9.553 -0.150 13.766 1.00 92.19 338 ASP A CA 1
ATOM 2369 C C . ASP A 1 338 ? -10.724 -1.134 13.560 1.00 92.19 338 ASP A C 1
ATOM 2371 O O . ASP A 1 338 ? -10.999 -1.956 14.425 1.00 92.19 338 ASP A O 1
ATOM 2375 N N . GLY A 1 339 ? -11.412 -1.062 12.411 1.00 87.38 339 GLY A N 1
ATOM 2376 C CA . GLY A 1 339 ? -12.610 -1.829 12.071 1.00 87.38 339 GLY A CA 1
ATOM 2377 C C . GLY A 1 339 ? -13.934 -1.076 12.264 1.00 87.38 339 GLY A C 1
ATOM 2378 O O . GLY A 1 339 ? -14.972 -1.601 11.873 1.00 87.38 339 GLY A O 1
ATOM 2379 N N . THR A 1 340 ? -13.937 0.111 12.877 1.00 84.38 340 THR A N 1
ATOM 2380 C CA . THR A 1 340 ? -15.124 0.984 13.038 1.00 84.38 340 THR A CA 1
ATOM 2381 C C . THR A 1 340 ? -14.884 2.336 12.382 1.00 84.38 340 THR A C 1
ATOM 2383 O O . THR A 1 340 ? -15.704 2.814 11.600 1.00 84.38 340 THR A O 1
ATOM 2386 N N . LEU A 1 341 ? -13.742 2.945 12.681 1.00 91.06 341 LEU A N 1
ATOM 2387 C CA . LEU A 1 341 ? -13.303 4.230 12.176 1.00 91.06 341 LEU A CA 1
ATOM 2388 C C . LEU A 1 341 ? -12.123 4.055 11.213 1.00 91.06 341 LEU A C 1
ATOM 2390 O O . LEU A 1 341 ? -11.452 3.020 11.138 1.00 91.06 341 LEU A O 1
ATOM 2394 N N . LEU A 1 342 ? -11.918 5.082 10.394 1.00 96.44 342 LEU A N 1
ATOM 2395 C CA . LEU A 1 342 ? -10.919 5.104 9.336 1.00 96.44 342 LEU A CA 1
ATOM 2396 C C . LEU A 1 342 ? -10.261 6.479 9.306 1.00 96.44 342 LEU A C 1
ATOM 2398 O O . LEU A 1 342 ? -10.949 7.493 9.187 1.00 96.44 342 LEU A O 1
ATOM 2402 N N . THR A 1 343 ? -8.933 6.495 9.310 1.00 98.56 343 THR A N 1
ATOM 2403 C CA . THR A 1 343 ? -8.136 7.701 9.068 1.00 98.56 343 THR A CA 1
ATOM 2404 C C . THR A 1 343 ? -7.210 7.460 7.890 1.00 98.56 343 THR A C 1
ATOM 2406 O O . THR A 1 343 ? -6.688 6.361 7.711 1.00 98.56 343 THR A O 1
ATOM 2409 N N . SER A 1 344 ? -6.984 8.483 7.071 1.00 98.12 344 SER A N 1
ATOM 2410 C CA . SER A 1 344 ? -6.127 8.380 5.892 1.00 98.12 344 SER A CA 1
ATOM 2411 C C . SER A 1 344 ? -5.162 9.549 5.770 1.00 98.12 344 SER A C 1
ATOM 2413 O O . SER A 1 344 ? -5.501 10.678 6.122 1.00 98.12 344 SER A O 1
ATOM 2415 N N . THR A 1 345 ? -3.999 9.290 5.180 1.00 98.56 345 THR A N 1
ATOM 2416 C CA . THR A 1 345 ? -3.054 10.306 4.705 1.00 98.56 345 THR A CA 1
ATOM 2417 C C . THR A 1 345 ? -2.806 10.116 3.212 1.00 98.56 345 THR A C 1
ATOM 2419 O O . THR A 1 345 ? -3.033 9.033 2.670 1.00 98.56 345 THR A O 1
ATOM 2422 N N . SER A 1 346 ? -2.387 11.165 2.511 1.00 98.38 346 SER A N 1
ATOM 2423 C CA . SER A 1 346 ? -2.071 11.086 1.082 1.00 98.38 346 SER A CA 1
ATOM 2424 C C . SER A 1 346 ? -0.814 11.869 0.750 1.00 98.38 346 SER A C 1
ATOM 2426 O O . SER A 1 346 ? -0.545 12.896 1.367 1.00 98.38 346 SER A O 1
ATOM 2428 N N . PHE A 1 347 ? -0.072 11.382 -0.238 1.00 98.75 347 PHE A N 1
ATOM 2429 C CA . PHE A 1 347 ? 1.154 11.999 -0.737 1.00 98.75 347 PHE A CA 1
ATOM 2430 C C . PHE A 1 347 ? 1.275 11.790 -2.250 1.00 98.75 347 PHE A C 1
ATOM 2432 O O . PHE A 1 347 ? 0.634 10.905 -2.825 1.00 98.75 347 PHE A O 1
ATOM 2439 N N . GLY A 1 348 ? 2.063 12.632 -2.911 1.00 98.50 348 GLY A N 1
ATOM 2440 C CA . GLY A 1 348 ? 2.355 12.537 -4.335 1.00 98.50 348 GLY A CA 1
ATOM 2441 C C . GLY A 1 348 ? 3.541 11.617 -4.622 1.00 98.50 348 GLY A C 1
ATOM 2442 O O . GLY A 1 348 ? 4.587 11.734 -3.993 1.00 98.50 348 GLY A O 1
ATOM 2443 N N . LEU A 1 349 ? 3.411 10.741 -5.616 1.00 98.62 349 LEU A N 1
ATOM 2444 C CA . LEU A 1 349 ? 4.523 10.040 -6.257 1.00 98.62 349 LEU A CA 1
ATOM 2445 C C . LEU A 1 349 ? 4.776 10.655 -7.637 1.00 98.62 349 LEU A C 1
ATOM 2447 O O . LEU A 1 349 ? 3.891 10.634 -8.490 1.00 98.62 349 LEU A O 1
ATOM 2451 N N . THR A 1 350 ? 5.985 11.157 -7.874 1.00 98.38 350 THR A N 1
ATOM 2452 C CA . THR A 1 350 ? 6.445 11.562 -9.212 1.00 98.38 350 THR A CA 1
ATOM 2453 C C . THR A 1 350 ? 7.413 10.519 -9.755 1.00 98.38 350 THR A C 1
ATOM 2455 O O . THR A 1 350 ? 8.402 10.198 -9.099 1.00 98.38 350 THR A O 1
ATOM 2458 N N . VAL A 1 351 ? 7.143 9.998 -10.948 1.00 97.75 351 VAL A N 1
ATOM 2459 C CA . VAL A 1 351 ? 8.030 9.053 -11.629 1.00 97.75 351 VAL A CA 1
ATOM 2460 C C . VAL A 1 351 ? 8.775 9.791 -12.735 1.00 97.75 351 VAL A C 1
ATOM 2462 O O . VAL A 1 351 ? 8.149 10.373 -13.622 1.00 97.75 351 VAL A O 1
ATOM 2465 N N . THR A 1 352 ? 10.103 9.843 -12.661 1.00 95.56 352 THR A N 1
ATOM 2466 C CA . THR A 1 352 ? 10.919 10.558 -13.653 1.00 95.56 352 THR A CA 1
ATOM 2467 C C . THR A 1 352 ? 11.301 9.630 -14.804 1.00 95.56 352 THR A C 1
ATOM 2469 O O . THR A 1 352 ? 11.764 8.527 -14.509 1.00 95.56 352 THR A O 1
ATOM 2472 N N . PRO A 1 353 ? 11.175 10.073 -16.068 1.00 94.50 353 PRO A N 1
ATOM 2473 C CA . PRO A 1 353 ? 11.586 9.270 -17.217 1.00 94.50 353 PRO A CA 1
ATOM 2474 C C . PRO A 1 353 ? 13.098 9.004 -17.205 1.00 94.50 353 PRO A C 1
ATOM 2476 O O . PRO A 1 353 ? 13.878 9.847 -16.734 1.00 94.50 353 PRO A O 1
ATOM 2479 N N . VAL A 1 354 ? 13.501 7.849 -17.723 1.00 95.19 354 VAL A N 1
ATOM 2480 C CA . VAL A 1 354 ? 14.885 7.399 -17.892 1.00 95.19 354 VAL A CA 1
ATOM 2481 C C . VAL A 1 354 ? 15.039 6.832 -19.296 1.00 95.19 354 VAL A C 1
ATOM 2483 O O . VAL A 1 354 ? 14.214 6.060 -19.746 1.00 95.19 354 VAL A O 1
ATOM 2486 N N . ASN A 1 355 ? 16.126 7.197 -19.974 1.00 94.81 355 ASN A N 1
ATOM 2487 C CA . ASN A 1 355 ? 16.394 6.710 -21.323 1.00 94.81 355 ASN A CA 1
ATOM 2488 C C . ASN A 1 355 ? 16.625 5.186 -21.370 1.00 94.81 355 ASN A C 1
ATOM 2490 O O . ASN A 1 355 ? 17.516 4.679 -20.683 1.00 94.81 355 ASN A O 1
ATOM 2494 N N . ASP A 1 356 ? 15.922 4.483 -22.241 1.00 94.25 356 ASP A N 1
ATOM 2495 C CA . ASP A 1 356 ? 16.132 3.093 -22.612 1.00 94.25 356 ASP A CA 1
ATOM 2496 C C . ASP A 1 356 ? 17.043 2.956 -23.837 1.00 94.25 356 ASP A C 1
ATOM 2498 O O . ASP A 1 356 ? 17.230 3.862 -24.641 1.00 94.25 356 ASP A O 1
ATOM 2502 N N . ALA A 1 357 ? 17.609 1.757 -23.994 1.00 94.12 357 ALA A N 1
ATOM 2503 C CA . ALA A 1 357 ? 18.459 1.446 -25.134 1.00 94.12 357 ALA A CA 1
ATOM 2504 C C . ALA A 1 357 ? 17.665 1.329 -26.445 1.00 94.12 357 ALA A C 1
ATOM 2506 O O . ALA A 1 357 ? 16.592 0.709 -26.454 1.00 94.12 357 ALA A O 1
ATOM 2507 N N . PRO A 1 358 ? 18.276 1.698 -27.592 1.00 95.94 358 PRO A N 1
ATOM 2508 C CA . PRO A 1 358 ? 17.712 1.425 -28.901 1.00 95.94 358 PRO A CA 1
ATOM 2509 C C . PRO A 1 358 ? 17.421 -0.059 -29.070 1.00 95.94 358 PRO A C 1
ATOM 2511 O O . PRO A 1 358 ? 18.196 -0.925 -28.657 1.00 95.94 358 PRO A O 1
ATOM 2514 N N . VAL A 1 359 ? 16.339 -0.375 -29.774 1.00 95.38 359 VAL A N 1
ATOM 2515 C CA . VAL A 1 359 ? 15.961 -1.758 -30.083 1.00 95.38 359 VAL A CA 1
ATOM 2516 C C . VAL A 1 359 ? 15.987 -2.005 -31.580 1.00 95.38 359 VAL A C 1
ATOM 2518 O O . VAL A 1 359 ? 15.609 -1.157 -32.392 1.00 95.38 359 VAL A O 1
ATOM 2521 N N . ARG A 1 360 ? 16.390 -3.213 -31.981 1.00 96.25 360 ARG A N 1
ATOM 2522 C CA . ARG A 1 360 ? 16.198 -3.671 -33.358 1.00 96.25 360 ARG A CA 1
ATOM 2523 C C . ARG A 1 360 ? 14.723 -4.019 -33.565 1.00 96.25 360 ARG A C 1
ATOM 2525 O O . ARG A 1 360 ? 14.269 -5.087 -33.168 1.00 96.25 360 ARG A O 1
ATOM 2532 N N . ALA A 1 361 ? 13.986 -3.122 -34.209 1.00 94.56 361 ALA A N 1
ATOM 2533 C CA . ALA A 1 361 ? 12.559 -3.269 -34.474 1.00 94.56 361 ALA A CA 1
ATOM 2534 C C . ALA A 1 361 ? 12.251 -4.294 -35.582 1.00 94.56 361 ALA A C 1
ATOM 2536 O O . ALA A 1 361 ? 11.179 -4.897 -35.582 1.00 94.56 361 ALA A O 1
ATOM 2537 N N . ALA A 1 362 ? 13.166 -4.490 -36.538 1.00 95.38 362 ALA A N 1
ATOM 2538 C CA . ALA A 1 362 ? 12.996 -5.468 -37.611 1.00 95.38 362 ALA A CA 1
ATOM 2539 C C . ALA A 1 362 ? 14.328 -5.925 -38.220 1.00 95.38 362 ALA A C 1
ATOM 2541 O O . ALA A 1 362 ? 15.376 -5.298 -38.046 1.00 95.38 362 ALA A O 1
ATOM 2542 N N . GLY A 1 363 ? 14.246 -7.001 -39.002 1.00 94.44 363 GLY A N 1
ATOM 2543 C CA . GLY A 1 363 ? 15.360 -7.573 -39.746 1.00 94.44 363 GLY A CA 1
ATOM 2544 C C . GLY A 1 363 ? 16.164 -8.597 -38.953 1.00 94.44 363 GLY A C 1
ATOM 2545 O O . GLY A 1 363 ? 16.051 -8.710 -37.735 1.00 94.44 363 GLY A O 1
ATOM 2546 N N . ILE A 1 364 ? 16.962 -9.372 -39.681 1.00 92.06 364 ILE A N 1
ATOM 2547 C CA . ILE A 1 364 ? 17.800 -10.436 -39.131 1.00 92.06 364 ILE A CA 1
ATOM 2548 C C . ILE A 1 364 ? 19.253 -10.081 -39.432 1.00 92.06 364 ILE A C 1
ATOM 2550 O O . ILE A 1 364 ? 19.571 -9.631 -40.531 1.00 92.06 364 ILE A O 1
ATOM 2554 N N . VAL A 1 365 ? 20.126 -10.296 -38.452 1.00 96.06 365 VAL A N 1
ATOM 2555 C CA . VAL A 1 365 ? 21.575 -10.297 -38.653 1.00 96.06 365 VAL A CA 1
ATOM 2556 C C . VAL A 1 365 ? 22.022 -11.747 -38.654 1.00 96.06 365 VAL A C 1
ATOM 2558 O O . VAL A 1 365 ? 21.685 -12.511 -37.751 1.00 96.06 365 VAL A O 1
ATOM 2561 N N . SER A 1 366 ? 22.712 -12.154 -39.710 1.00 95.38 366 SER A N 1
ATOM 2562 C CA . SER A 1 366 ? 23.214 -13.515 -39.864 1.00 95.38 366 SER A CA 1
ATOM 2563 C C . SER A 1 366 ? 24.630 -13.477 -40.392 1.00 95.38 366 SER A C 1
ATOM 2565 O O . SER A 1 366 ? 24.999 -12.576 -41.148 1.00 95.38 366 SER A O 1
ATOM 2567 N N . ASP A 1 367 ? 25.401 -14.477 -39.993 1.00 97.00 367 ASP A N 1
ATOM 2568 C CA . ASP A 1 367 ? 26.760 -14.640 -40.473 1.00 97.00 367 ASP A CA 1
ATOM 2569 C C . ASP A 1 367 ? 26.766 -14.898 -41.981 1.00 97.00 367 ASP A C 1
ATOM 2571 O O . ASP A 1 367 ? 25.916 -15.606 -42.531 1.00 97.00 367 ASP A O 1
ATOM 2575 N N . LEU A 1 368 ? 27.749 -14.312 -42.654 1.00 96.75 368 LEU A N 1
ATOM 2576 C CA . LEU A 1 368 ? 27.951 -14.439 -44.084 1.00 96.75 368 LEU A CA 1
ATOM 2577 C C . LEU A 1 368 ? 29.067 -15.450 -44.351 1.00 96.75 368 LEU A C 1
ATOM 2579 O O . LEU A 1 368 ? 30.184 -15.304 -43.863 1.00 96.75 368 LEU A O 1
ATOM 2583 N N . THR A 1 369 ? 28.790 -16.441 -45.194 1.00 96.00 369 THR A N 1
ATOM 2584 C CA . THR A 1 369 ? 29.828 -17.286 -45.796 1.00 96.00 369 THR A CA 1
ATOM 2585 C C . THR A 1 369 ? 29.852 -17.047 -47.295 1.00 96.00 369 THR A C 1
ATOM 2587 O O . THR A 1 369 ? 28.816 -17.135 -47.954 1.00 96.00 369 THR A O 1
ATOM 2590 N N . VAL A 1 370 ? 31.029 -16.745 -47.832 1.00 95.69 370 VAL A N 1
ATOM 2591 C CA . VAL A 1 370 ? 31.255 -16.565 -49.269 1.00 95.69 370 VAL A CA 1
ATOM 2592 C C . VAL A 1 370 ? 32.381 -17.469 -49.744 1.00 95.69 370 VAL A C 1
ATOM 2594 O O . VAL A 1 370 ? 33.217 -17.920 -48.961 1.00 95.69 370 VAL A O 1
ATOM 2597 N N . LEU A 1 371 ? 32.390 -17.747 -51.040 1.00 94.56 371 LEU A N 1
ATOM 2598 C CA . LEU A 1 371 ? 33.547 -18.326 -51.707 1.00 94.56 371 LEU A CA 1
ATOM 2599 C C . LEU A 1 371 ? 34.620 -17.244 -51.885 1.00 94.56 371 LEU A C 1
ATOM 2601 O O . LEU A 1 371 ? 34.281 -16.070 -52.075 1.00 94.56 371 LEU A O 1
ATOM 2605 N N . GLU A 1 372 ? 35.896 -17.622 -51.838 1.00 92.12 372 GLU A N 1
ATOM 2606 C CA . GLU A 1 372 ? 36.955 -16.744 -52.335 1.00 92.12 372 GLU A CA 1
ATOM 2607 C C . GLU A 1 372 ? 36.703 -16.408 -53.812 1.00 92.12 372 GLU A C 1
ATOM 2609 O O . GLU A 1 372 ? 36.039 -17.154 -54.535 1.00 92.12 372 GLU A O 1
ATOM 2614 N N . ASP A 1 373 ? 37.114 -15.206 -54.211 1.00 90.38 373 ASP A N 1
ATOM 2615 C CA . ASP A 1 373 ? 36.867 -14.621 -55.537 1.00 90.38 373 ASP A CA 1
ATOM 2616 C C . ASP A 1 373 ? 35.393 -14.468 -55.952 1.00 90.38 373 ASP A C 1
ATOM 2618 O O . ASP A 1 373 ? 35.086 -14.107 -57.095 1.00 90.38 373 ASP A O 1
ATOM 2622 N N . ALA A 1 374 ? 34.454 -14.655 -55.020 1.00 91.94 374 ALA A N 1
ATOM 2623 C CA . ALA A 1 374 ? 33.059 -14.323 -55.256 1.00 91.94 374 ALA A CA 1
ATOM 2624 C C . ALA A 1 374 ? 32.895 -12.822 -55.577 1.00 91.94 374 ALA A C 1
ATOM 2626 O O . ALA A 1 374 ? 33.581 -11.967 -55.001 1.00 91.94 374 ALA A O 1
ATOM 2627 N N . PRO A 1 375 ? 31.937 -12.456 -56.453 1.00 94.38 375 PRO A N 1
ATOM 2628 C CA . PRO A 1 375 ? 31.577 -11.058 -56.642 1.00 94.38 375 PRO A CA 1
ATOM 2629 C C . PRO A 1 375 ? 31.075 -10.443 -55.327 1.00 94.38 375 PRO A C 1
ATOM 2631 O O . PRO A 1 375 ? 30.689 -11.144 -54.388 1.00 94.38 375 PRO A O 1
ATOM 2634 N N . ALA A 1 376 ? 31.031 -9.108 -55.276 1.00 96.38 376 ALA A N 1
ATOM 2635 C CA . ALA A 1 376 ? 30.559 -8.376 -54.104 1.00 96.38 376 ALA A CA 1
ATOM 2636 C C . ALA A 1 376 ? 29.191 -8.901 -53.625 1.00 96.38 376 ALA A C 1
ATOM 2638 O O . ALA A 1 376 ? 28.181 -8.778 -54.325 1.00 96.38 376 ALA A O 1
ATOM 2639 N N . THR A 1 377 ? 29.168 -9.469 -52.421 1.00 97.25 377 THR A N 1
ATOM 2640 C CA . THR A 1 377 ? 28.016 -10.190 -51.868 1.00 97.25 377 THR A CA 1
ATOM 2641 C C . THR A 1 377 ? 27.356 -9.359 -50.775 1.00 97.25 377 THR A C 1
ATOM 2643 O O . THR A 1 377 ? 28.038 -8.736 -49.966 1.00 97.25 377 THR A O 1
ATOM 2646 N N . SER A 1 378 ? 26.023 -9.305 -50.757 1.00 96.88 378 SER A N 1
ATOM 2647 C CA . SER A 1 378 ? 25.281 -8.558 -49.734 1.00 96.88 378 SER A CA 1
ATOM 2648 C C . SER A 1 378 ? 25.518 -9.127 -48.336 1.00 96.88 378 SER A C 1
ATOM 2650 O O . SER A 1 378 ? 25.554 -10.341 -48.164 1.00 96.88 378 SER A O 1
ATOM 2652 N N . LEU A 1 379 ? 25.604 -8.243 -47.338 1.00 97.19 379 LEU A N 1
ATOM 2653 C CA . LEU A 1 379 ? 25.624 -8.631 -45.925 1.00 97.19 379 LEU A CA 1
ATOM 2654 C C . LEU A 1 379 ? 24.242 -9.056 -45.385 1.00 97.19 379 LEU A C 1
ATOM 2656 O O . LEU A 1 379 ? 24.126 -9.387 -44.212 1.00 97.19 379 LEU A O 1
ATOM 2660 N N . GLY A 1 380 ? 23.178 -9.012 -46.197 1.00 96.31 380 GLY A N 1
ATOM 2661 C CA . GLY A 1 380 ? 21.831 -9.423 -45.773 1.00 96.31 380 GLY A CA 1
ATOM 2662 C C . GLY A 1 380 ? 21.111 -8.430 -44.850 1.00 96.31 380 GLY A C 1
ATOM 2663 O O . GLY A 1 380 ? 20.069 -8.757 -44.296 1.00 96.31 380 GLY A O 1
ATOM 2664 N N . LEU A 1 381 ? 21.618 -7.202 -44.714 1.00 97.38 381 LEU A N 1
ATOM 2665 C CA . LEU A 1 381 ? 21.139 -6.209 -43.740 1.00 97.38 381 LEU A CA 1
ATOM 2666 C C . LEU A 1 381 ? 19.966 -5.344 -44.235 1.00 97.38 381 LEU A C 1
ATOM 2668 O O . LEU A 1 381 ? 19.543 -4.418 -43.547 1.00 97.38 381 LEU A O 1
ATOM 2672 N N . GLY A 1 382 ? 19.421 -5.624 -45.422 1.00 96.00 382 GLY A N 1
ATOM 2673 C CA . GLY A 1 382 ? 18.459 -4.749 -46.107 1.00 96.00 382 GLY A CA 1
ATOM 2674 C C . GLY A 1 382 ? 17.140 -4.510 -45.365 1.00 96.00 382 GLY A C 1
ATOM 2675 O O . GLY A 1 382 ? 16.477 -3.509 -45.611 1.00 96.00 382 GLY A O 1
ATOM 2676 N N . THR A 1 383 ? 16.759 -5.405 -44.452 1.00 96.19 383 THR A N 1
ATOM 2677 C CA . THR A 1 383 ? 15.511 -5.314 -43.675 1.00 96.19 383 THR A CA 1
ATOM 2678 C C . THR A 1 383 ? 15.707 -4.770 -42.262 1.00 96.19 383 THR A C 1
ATOM 2680 O O . THR A 1 383 ? 14.760 -4.798 -41.479 1.00 96.19 383 THR A O 1
ATOM 2683 N N . LEU A 1 384 ? 16.922 -4.349 -41.890 1.00 97.50 384 LEU A N 1
ATOM 2684 C CA . LEU A 1 384 ? 17.173 -3.821 -40.551 1.00 97.50 384 LEU A CA 1
ATOM 2685 C C . LEU A 1 384 ? 16.357 -2.556 -40.300 1.00 97.50 384 LEU A C 1
ATOM 2687 O O . LEU A 1 384 ? 16.412 -1.617 -41.090 1.00 97.50 384 LEU A O 1
ATOM 2691 N N . ALA A 1 385 ? 15.664 -2.512 -39.172 1.00 96.50 385 ALA A N 1
ATOM 2692 C CA . ALA A 1 385 ? 15.030 -1.305 -38.666 1.00 96.50 385 ALA A CA 1
ATOM 2693 C C . ALA A 1 385 ? 15.320 -1.179 -37.172 1.00 96.50 385 ALA A C 1
ATOM 2695 O O . ALA A 1 385 ? 15.363 -2.188 -36.464 1.00 96.50 385 ALA A O 1
ATOM 2696 N N . TYR A 1 386 ? 15.486 0.055 -36.704 1.00 96.06 386 TYR A N 1
ATOM 2697 C CA . TYR A 1 386 ? 15.752 0.369 -35.305 1.00 96.06 386 TYR A CA 1
ATOM 2698 C C . TYR A 1 386 ? 14.704 1.342 -34.777 1.00 96.06 386 TYR A C 1
ATOM 2700 O O . TYR A 1 386 ? 14.239 2.209 -35.518 1.00 96.06 386 TYR A O 1
ATOM 2708 N N . GLY A 1 387 ? 14.330 1.157 -33.517 1.00 93.00 387 GLY A N 1
ATOM 2709 C CA . GLY A 1 387 ? 13.453 2.039 -32.756 1.00 93.00 387 GLY A CA 1
ATOM 2710 C C . GLY A 1 387 ? 14.149 2.532 -31.486 1.00 93.00 387 GLY A C 1
ATOM 2711 O O . GLY A 1 387 ? 15.199 1.987 -31.137 1.00 93.00 387 GLY A O 1
ATOM 2712 N N . PRO A 1 388 ? 13.580 3.550 -30.825 1.00 89.00 388 PRO A N 1
ATOM 2713 C CA . PRO A 1 388 ? 14.186 4.185 -29.657 1.00 89.00 388 PRO A CA 1
ATOM 2714 C C . PRO A 1 388 ? 14.311 3.244 -28.450 1.00 89.00 388 PRO A C 1
ATOM 2716 O O . PRO A 1 388 ? 15.328 3.296 -27.788 1.00 89.00 388 PRO A O 1
ATOM 2719 N N . GLY A 1 389 ? 13.381 2.299 -28.276 1.00 88.62 389 GLY A N 1
ATOM 2720 C CA . GLY A 1 389 ? 13.318 1.476 -27.066 1.00 88.62 389 GLY A CA 1
ATOM 2721 C C . GLY A 1 389 ? 12.073 1.818 -26.254 1.00 88.62 389 GLY A C 1
ATOM 2722 O O . GLY A 1 389 ? 11.175 2.478 -26.782 1.00 88.62 389 GLY A O 1
ATOM 2723 N N . GLY A 1 390 ? 11.997 1.267 -25.041 1.00 89.81 390 GLY A N 1
ATOM 2724 C CA . GLY A 1 390 ? 11.265 1.871 -23.928 1.00 89.81 390 GLY A CA 1
ATOM 2725 C C . GLY A 1 390 ? 9.809 2.303 -24.119 1.00 89.81 390 GLY A C 1
ATOM 2726 O O . GLY A 1 390 ? 8.972 1.607 -24.715 1.00 89.81 390 GLY A O 1
ATOM 2727 N N . GLY A 1 391 ? 9.504 3.429 -23.470 1.00 88.00 391 GLY A N 1
ATOM 2728 C CA . GLY A 1 391 ? 8.189 4.051 -23.339 1.00 88.00 391 GLY A CA 1
ATOM 2729 C C . GLY A 1 391 ? 7.841 5.086 -24.417 1.00 88.00 391 GLY A C 1
ATOM 2730 O O . GLY A 1 391 ? 8.529 5.293 -25.415 1.00 88.00 391 GLY A O 1
ATOM 2731 N N . ALA A 1 392 ? 6.695 5.750 -24.237 1.00 88.62 392 ALA A N 1
ATOM 2732 C CA . ALA A 1 392 ? 6.191 6.742 -25.193 1.00 88.62 392 ALA A CA 1
ATOM 2733 C C . ALA A 1 392 ? 6.986 8.061 -25.183 1.00 88.62 392 ALA A C 1
ATOM 2735 O O . ALA A 1 392 ? 6.976 8.799 -26.171 1.00 88.62 392 ALA A O 1
ATOM 2736 N N . ASP A 1 393 ? 7.658 8.365 -24.078 1.00 90.31 393 ASP A N 1
ATOM 2737 C CA . ASP A 1 393 ? 8.544 9.515 -23.912 1.00 90.31 393 ASP A CA 1
ATOM 2738 C C . ASP A 1 393 ? 9.787 9.437 -24.811 1.00 90.31 393 ASP A C 1
ATOM 2740 O O . ASP A 1 393 ? 10.354 10.467 -25.183 1.00 90.31 393 ASP A O 1
ATOM 2744 N N . GLU A 1 394 ? 10.126 8.245 -25.293 1.00 93.19 394 GLU A N 1
ATOM 2745 C CA . GLU A 1 394 ? 11.259 8.031 -26.185 1.00 93.19 394 GLU A CA 1
ATOM 2746 C C . 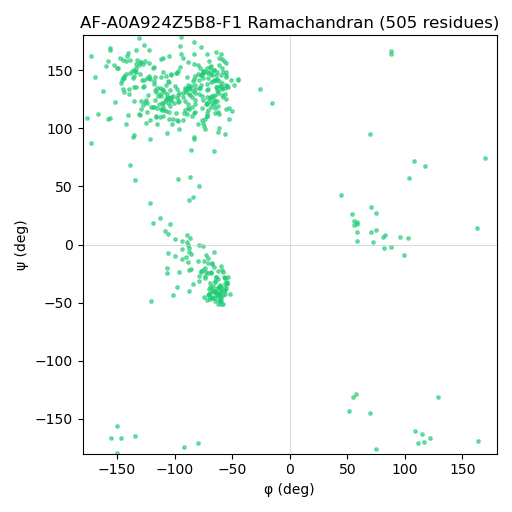GLU A 1 394 ? 10.940 8.215 -27.669 1.00 93.19 394 GLU A C 1
ATOM 2748 O O . GLU A 1 394 ? 11.831 8.227 -28.518 1.00 93.19 394 GLU A O 1
ATOM 2753 N N . ALA A 1 395 ? 9.667 8.408 -28.023 1.00 90.81 395 ALA A N 1
ATOM 2754 C CA . ALA A 1 395 ? 9.217 8.427 -29.416 1.00 90.81 395 ALA A CA 1
ATOM 2755 C C . ALA A 1 395 ? 9.876 9.522 -30.284 1.00 90.81 395 ALA A C 1
ATOM 2757 O O . ALA A 1 395 ? 9.829 9.448 -31.512 1.00 90.81 395 ALA A O 1
ATOM 2758 N N . SER A 1 396 ? 10.465 10.549 -29.660 1.00 90.06 396 SER A N 1
ATOM 2759 C CA . SER A 1 396 ? 11.176 11.637 -30.350 1.00 90.06 396 SER A CA 1
ATOM 2760 C C . SER A 1 396 ? 12.683 11.405 -30.489 1.00 90.06 396 SER A C 1
ATOM 2762 O O . SER A 1 396 ? 13.369 12.237 -31.089 1.00 90.06 396 SER A O 1
ATOM 2764 N N . GLN A 1 397 ? 13.214 10.318 -29.932 1.00 93.69 397 GLN A N 1
ATOM 2765 C CA . GLN A 1 397 ? 14.631 10.013 -30.014 1.00 93.69 397 GLN A CA 1
ATOM 2766 C C . GLN A 1 397 ? 15.012 9.481 -31.399 1.00 93.69 397 GLN A C 1
ATOM 2768 O O . GLN A 1 397 ? 14.235 8.809 -32.082 1.00 93.69 397 GLN A O 1
ATOM 2773 N N . THR A 1 398 ? 16.229 9.797 -31.838 1.00 91.19 398 THR A N 1
ATOM 2774 C CA . THR A 1 398 ? 16.712 9.483 -33.187 1.00 91.19 398 THR A CA 1
ATOM 2775 C C . THR A 1 398 ? 17.999 8.661 -33.146 1.00 91.19 398 THR A C 1
ATOM 2777 O O . THR A 1 398 ? 19.002 9.160 -32.630 1.00 91.19 398 THR A O 1
ATOM 2780 N N . PRO A 1 399 ? 18.025 7.455 -33.746 1.00 94.94 399 PRO A N 1
ATOM 2781 C CA . PRO A 1 399 ? 19.213 6.615 -33.760 1.00 94.94 399 PRO A CA 1
ATOM 2782 C C . PRO A 1 399 ? 20.273 7.116 -34.749 1.00 94.94 399 PRO A C 1
ATOM 2784 O O . PRO A 1 399 ? 19.984 7.538 -35.872 1.00 94.94 399 PRO A O 1
ATOM 2787 N N . SER A 1 400 ? 21.527 6.973 -34.344 1.00 96.00 400 SER A N 1
ATOM 2788 C CA . SER A 1 400 ? 22.743 7.177 -35.125 1.00 96.00 400 SER A CA 1
ATOM 2789 C C . SER A 1 400 ? 23.525 5.867 -35.225 1.00 96.00 400 SER A C 1
ATOM 2791 O O . SER A 1 400 ? 23.411 5.005 -34.355 1.00 96.00 400 SER A O 1
ATOM 2793 N N . TYR A 1 401 ? 24.307 5.691 -36.293 1.00 97.81 401 TYR A N 1
ATOM 2794 C CA . TYR A 1 401 ? 24.968 4.418 -36.588 1.00 97.81 401 TYR A CA 1
ATOM 2795 C C . TYR A 1 401 ? 26.469 4.610 -36.739 1.00 97.81 401 TYR A C 1
ATOM 2797 O O . TYR A 1 401 ? 26.909 5.399 -37.573 1.00 97.81 401 TYR A O 1
ATOM 2805 N N . THR A 1 402 ? 27.255 3.865 -35.966 1.00 98.25 402 THR A N 1
ATOM 2806 C CA . THR A 1 402 ? 28.721 3.912 -36.017 1.00 98.25 402 THR A CA 1
ATOM 2807 C C . THR A 1 402 ? 29.272 2.515 -36.242 1.00 98.25 402 THR A C 1
ATOM 2809 O O . THR A 1 402 ? 29.014 1.622 -35.444 1.00 98.25 402 THR A O 1
ATOM 2812 N N . VAL A 1 403 ? 30.049 2.296 -37.302 1.00 98.31 403 VAL A N 1
ATOM 2813 C CA . VAL A 1 403 ? 30.754 1.018 -37.499 1.00 98.31 403 VAL A CA 1
ATOM 2814 C C . VAL A 1 403 ? 31.885 0.931 -36.483 1.00 98.31 403 VAL A C 1
ATOM 2816 O O . VAL A 1 403 ? 32.709 1.834 -36.394 1.00 98.31 403 VAL A O 1
ATOM 2819 N N . THR A 1 404 ? 31.944 -0.149 -35.715 1.00 98.25 404 THR A N 1
ATOM 2820 C CA . THR A 1 404 ? 32.914 -0.345 -34.626 1.00 98.25 404 THR A CA 1
ATOM 2821 C C . THR A 1 404 ? 34.002 -1.353 -34.986 1.00 98.25 404 THR A C 1
ATOM 2823 O O . THR A 1 404 ? 35.110 -1.256 -34.464 1.00 98.25 404 THR A O 1
ATOM 2826 N N . ALA A 1 405 ? 33.733 -2.271 -35.919 1.00 98.00 405 ALA A N 1
ATOM 2827 C CA . ALA A 1 405 ? 34.721 -3.215 -36.431 1.00 98.00 405 ALA A CA 1
ATOM 2828 C C . ALA A 1 405 ? 34.497 -3.506 -37.918 1.00 98.00 405 ALA A C 1
ATOM 2830 O O . ALA A 1 405 ? 33.360 -3.617 -38.379 1.00 98.00 405 ALA A O 1
ATOM 2831 N N . VAL A 1 406 ? 35.595 -3.667 -38.656 1.00 97.94 406 VAL A N 1
ATOM 2832 C CA . VAL A 1 406 ? 35.602 -4.096 -40.060 1.00 97.94 406 VAL A CA 1
ATOM 2833 C C . VAL A 1 406 ? 36.605 -5.239 -40.252 1.00 97.94 406 VAL A C 1
ATOM 2835 O O . VAL A 1 406 ? 37.579 -5.310 -39.495 1.00 97.94 406 VAL A O 1
ATOM 2838 N N . PRO A 1 407 ? 36.418 -6.111 -41.262 1.00 97.50 407 PRO A N 1
ATOM 2839 C CA . PRO A 1 407 ? 37.397 -7.139 -41.596 1.00 97.50 407 PRO A CA 1
ATOM 2840 C C . PRO A 1 407 ? 38.789 -6.559 -41.864 1.00 97.50 407 PRO A C 1
ATOM 2842 O O . PRO A 1 407 ? 38.929 -5.450 -42.386 1.00 97.50 407 PRO A O 1
ATOM 2845 N N . ALA A 1 408 ? 39.831 -7.332 -41.550 1.00 95.94 408 ALA A N 1
ATOM 2846 C CA . ALA A 1 408 ? 41.190 -6.974 -41.932 1.00 95.94 408 ALA A CA 1
ATOM 2847 C C . ALA A 1 408 ? 41.295 -6.865 -43.463 1.00 95.94 408 ALA A C 1
ATOM 2849 O O . ALA A 1 408 ? 40.827 -7.750 -44.180 1.00 95.94 408 ALA A O 1
ATOM 2850 N N . ALA A 1 409 ? 41.976 -5.828 -43.959 1.00 94.94 409 ALA A N 1
ATOM 2851 C CA . ALA A 1 409 ? 42.094 -5.557 -45.397 1.00 94.94 409 ALA A CA 1
ATOM 2852 C C . ALA A 1 409 ? 42.708 -6.721 -46.204 1.00 94.94 409 ALA A C 1
ATOM 2854 O O . ALA A 1 409 ? 42.455 -6.843 -47.400 1.00 94.94 409 ALA A O 1
ATOM 2855 N N . ALA A 1 410 ? 43.491 -7.589 -45.552 1.00 95.62 410 ALA A N 1
ATOM 2856 C CA . ALA A 1 410 ? 44.034 -8.801 -46.162 1.00 95.62 410 ALA A CA 1
ATOM 2857 C C . ALA A 1 410 ? 42.946 -9.816 -46.562 1.00 95.62 410 ALA A C 1
ATOM 2859 O O . ALA A 1 410 ? 43.122 -10.508 -47.555 1.00 95.62 410 ALA A O 1
ATOM 2860 N N . LEU A 1 411 ? 41.826 -9.880 -45.831 1.00 95.94 411 LEU A N 1
ATOM 2861 C CA . LEU A 1 411 ? 40.702 -10.771 -46.139 1.00 95.94 411 LEU A CA 1
ATOM 2862 C C . LEU A 1 411 ? 39.708 -10.118 -47.110 1.00 95.94 411 LEU A C 1
ATOM 2864 O O . LEU A 1 411 ? 39.181 -10.769 -48.007 1.00 95.94 411 LEU A O 1
ATOM 2868 N N . GLY A 1 412 ? 39.436 -8.825 -46.934 1.00 96.00 412 GLY A N 1
ATOM 2869 C CA . GLY A 1 412 ? 38.522 -8.087 -47.799 1.00 96.00 412 GLY A CA 1
ATOM 2870 C C . GLY A 1 412 ? 38.068 -6.767 -47.193 1.00 96.00 412 GLY A C 1
ATOM 2871 O O . GLY A 1 412 ? 38.596 -6.302 -46.184 1.00 96.00 412 GLY A O 1
ATOM 2872 N N . LYS A 1 413 ? 37.067 -6.155 -47.824 1.00 97.31 413 LYS A N 1
ATOM 2873 C CA . LYS A 1 413 ? 36.491 -4.867 -47.415 1.00 97.31 413 LYS A CA 1
ATOM 2874 C C . LYS A 1 413 ? 34.968 -4.895 -47.457 1.00 97.31 413 LYS A C 1
ATOM 2876 O O . LYS A 1 413 ? 34.374 -5.579 -48.291 1.00 97.31 413 LYS A O 1
ATOM 2881 N N . VAL A 1 414 ? 34.345 -4.104 -46.588 1.00 98.31 414 VAL A N 1
ATOM 2882 C CA . VAL A 1 414 ? 32.903 -3.837 -46.627 1.00 98.31 414 VAL A CA 1
ATOM 2883 C C . VAL A 1 414 ? 32.672 -2.521 -47.361 1.00 98.31 414 VAL A C 1
ATOM 2885 O O . VAL A 1 414 ? 33.221 -1.489 -46.982 1.00 98.31 414 VAL A O 1
ATOM 2888 N N . VAL A 1 415 ? 31.880 -2.571 -48.428 1.00 97.88 415 VAL A N 1
ATOM 2889 C CA . VAL A 1 415 ? 31.496 -1.419 -49.248 1.00 97.88 415 VAL A CA 1
ATOM 2890 C C . VAL A 1 415 ? 30.032 -1.099 -48.967 1.00 97.88 415 VAL A C 1
ATOM 2892 O O . VAL A 1 415 ? 29.178 -1.979 -49.065 1.00 97.88 415 VAL A O 1
ATOM 2895 N N . LEU A 1 416 ? 29.748 0.142 -48.596 1.00 97.88 416 LEU A N 1
ATOM 2896 C CA . LEU A 1 416 ? 28.415 0.635 -48.264 1.00 97.88 416 LEU A CA 1
ATOM 2897 C C . LEU A 1 416 ? 27.578 0.884 -49.526 1.00 97.88 416 LEU A C 1
ATOM 2899 O O . LEU A 1 416 ? 28.088 0.867 -50.648 1.00 97.88 416 LEU A O 1
ATOM 2903 N N . ALA A 1 417 ? 26.278 1.131 -49.343 1.00 96.38 417 ALA A N 1
ATOM 2904 C CA . ALA A 1 417 ? 25.332 1.320 -50.449 1.00 96.38 417 ALA A CA 1
ATOM 2905 C C . ALA A 1 417 ? 25.719 2.446 -51.431 1.00 96.38 417 ALA A C 1
ATOM 2907 O O . ALA A 1 417 ? 25.374 2.386 -52.608 1.00 96.38 417 ALA A O 1
ATOM 2908 N N . ASP A 1 418 ? 26.439 3.462 -50.952 1.00 95.75 418 ASP A N 1
ATOM 2909 C CA . ASP A 1 418 ? 26.907 4.610 -51.736 1.00 95.75 418 ASP A CA 1
ATOM 2910 C C . ASP A 1 418 ? 28.281 4.393 -52.402 1.00 95.75 418 ASP A C 1
ATOM 2912 O O . ASP A 1 418 ? 28.805 5.295 -53.054 1.00 95.75 418 ASP A O 1
ATOM 2916 N N . GLY A 1 419 ? 28.873 3.205 -52.247 1.00 94.88 419 GLY A N 1
ATOM 2917 C CA . GLY A 1 419 ? 30.180 2.851 -52.797 1.00 94.88 419 GLY A CA 1
ATOM 2918 C C . GLY A 1 419 ? 31.373 3.203 -51.904 1.00 94.88 419 GLY A C 1
ATOM 2919 O O . GLY A 1 419 ? 32.506 2.882 -52.267 1.00 94.88 419 GLY A O 1
ATOM 2920 N N . THR A 1 420 ? 31.162 3.822 -50.739 1.00 96.81 420 THR A N 1
ATOM 2921 C CA . THR A 1 420 ? 32.246 4.107 -49.787 1.00 96.81 420 THR A CA 1
ATOM 2922 C C . THR A 1 420 ? 32.680 2.846 -49.035 1.00 96.81 420 THR A C 1
ATOM 2924 O O . THR A 1 420 ? 31.890 1.931 -48.805 1.00 96.81 420 THR A O 1
ATOM 2927 N N . VAL A 1 421 ? 33.958 2.761 -48.658 1.00 97.62 421 VAL A N 1
ATOM 2928 C CA . VAL A 1 421 ? 34.469 1.649 -47.839 1.00 97.62 421 VAL A CA 1
ATOM 2929 C C . VAL A 1 421 ? 34.227 1.970 -46.366 1.00 97.62 421 VAL A C 1
ATOM 2931 O O . VAL A 1 421 ? 34.622 3.037 -45.895 1.00 97.62 421 VAL A O 1
ATOM 2934 N N . ALA A 1 422 ? 33.589 1.050 -45.643 1.00 97.38 422 ALA A N 1
ATOM 2935 C CA . ALA A 1 422 ? 33.341 1.204 -44.216 1.00 97.38 422 ALA A CA 1
ATOM 2936 C C . ALA A 1 422 ? 34.658 1.192 -43.424 1.00 97.38 422 ALA A C 1
ATOM 2938 O O . ALA A 1 422 ? 35.564 0.409 -43.719 1.00 97.38 422 ALA A O 1
ATOM 2939 N N . VAL A 1 423 ? 34.747 2.024 -42.386 1.00 97.31 423 VAL A N 1
ATOM 2940 C CA . VAL A 1 423 ? 35.886 2.075 -41.460 1.00 97.31 423 VAL A CA 1
ATOM 2941 C C . VAL A 1 423 ? 35.403 2.019 -40.014 1.00 97.31 423 VAL A C 1
ATOM 2943 O O . VAL A 1 423 ? 34.337 2.541 -39.685 1.00 97.31 423 VAL A O 1
ATOM 2946 N N . ALA A 1 424 ? 36.194 1.397 -39.139 1.00 97.06 424 ALA A N 1
ATOM 2947 C CA . ALA A 1 424 ? 35.925 1.409 -37.705 1.00 97.06 424 ALA A CA 1
ATOM 2948 C C . ALA A 1 424 ? 36.008 2.845 -37.150 1.00 97.06 424 ALA A C 1
ATOM 2950 O O . ALA A 1 424 ? 36.919 3.599 -37.490 1.00 97.06 424 ALA A O 1
ATOM 2951 N N . GLY A 1 425 ? 35.041 3.221 -36.316 1.00 95.69 425 GLY A N 1
ATOM 2952 C CA . GLY A 1 425 ? 34.810 4.583 -35.831 1.00 95.69 425 GLY A CA 1
ATOM 2953 C C . GLY A 1 425 ? 34.037 5.489 -36.800 1.00 95.69 425 GLY A C 1
ATOM 2954 O O . GLY A 1 425 ? 33.766 6.637 -36.455 1.00 95.69 425 GLY A O 1
ATOM 2955 N N . GLY A 1 426 ? 33.685 5.016 -38.002 1.00 96.12 426 GLY A N 1
ATOM 2956 C CA . GLY A 1 426 ? 32.944 5.800 -38.993 1.00 96.12 426 GLY A CA 1
ATOM 2957 C C . GLY A 1 426 ? 31.446 5.882 -38.686 1.00 96.12 426 GLY A C 1
ATOM 2958 O O . GLY A 1 426 ? 30.825 4.864 -38.382 1.00 96.12 426 GLY A O 1
ATOM 2959 N N . GLY A 1 427 ? 30.868 7.083 -38.796 1.00 97.12 427 GLY A N 1
ATOM 2960 C CA . GLY A 1 427 ? 29.425 7.324 -38.679 1.00 97.12 427 GLY A CA 1
ATOM 2961 C C . GLY A 1 427 ? 28.713 7.241 -40.033 1.00 97.12 427 GLY A C 1
ATOM 2962 O O . GLY A 1 427 ? 29.185 7.821 -41.012 1.00 97.12 427 GLY A O 1
ATOM 2963 N N . TYR A 1 428 ? 27.577 6.543 -40.088 1.00 97.38 428 TYR A N 1
ATOM 2964 C CA . TYR A 1 428 ? 26.843 6.251 -41.322 1.00 97.38 428 TYR A CA 1
ATOM 2965 C C . TYR A 1 428 ? 25.323 6.359 -41.145 1.00 97.38 428 TYR A C 1
ATOM 2967 O O . TYR A 1 428 ? 24.790 6.384 -40.038 1.00 97.38 428 TYR A O 1
ATOM 2975 N N . THR A 1 429 ? 24.609 6.414 -42.265 1.00 97.44 429 THR A N 1
ATOM 2976 C CA . THR A 1 429 ? 23.148 6.297 -42.321 1.00 97.44 429 THR A CA 1
ATOM 2977 C C . THR A 1 429 ? 22.718 4.830 -42.309 1.00 97.44 429 THR A C 1
ATOM 2979 O O . THR A 1 429 ? 23.447 3.949 -42.774 1.00 97.44 429 THR A O 1
ATOM 2982 N N . LEU A 1 430 ? 21.488 4.561 -41.859 1.00 96.69 430 LEU A N 1
ATOM 2983 C CA . LEU A 1 430 ? 20.921 3.211 -41.904 1.00 96.69 430 LEU A CA 1
ATOM 2984 C C . LEU A 1 430 ? 20.916 2.641 -43.331 1.00 96.69 430 LEU A C 1
ATOM 2986 O O . LEU A 1 430 ? 21.301 1.494 -43.528 1.00 96.69 430 LEU A O 1
ATOM 2990 N N . ALA A 1 431 ? 20.556 3.452 -44.331 1.00 97.19 431 ALA A N 1
ATOM 2991 C CA . ALA A 1 431 ? 20.510 3.031 -45.732 1.00 97.19 431 ALA A CA 1
ATOM 2992 C C . ALA A 1 431 ? 21.886 2.586 -46.265 1.00 97.19 431 ALA A C 1
ATOM 2994 O O . ALA A 1 431 ? 21.977 1.619 -47.024 1.00 97.19 431 ALA A O 1
ATOM 2995 N N . GLN A 1 432 ? 22.966 3.251 -45.838 1.00 98.12 432 GLN A N 1
ATOM 2996 C CA . GLN A 1 432 ? 24.332 2.847 -46.183 1.00 98.12 432 GLN A CA 1
ATOM 2997 C C . GLN A 1 432 ? 24.677 1.465 -45.614 1.00 98.12 432 GLN A C 1
ATOM 2999 O O . GLN A 1 432 ? 25.241 0.646 -46.342 1.00 98.12 432 GLN A O 1
ATOM 3004 N N . ILE A 1 433 ? 24.312 1.196 -44.353 1.00 97.69 433 ILE A N 1
ATOM 3005 C CA . ILE A 1 433 ? 24.553 -0.095 -43.686 1.00 97.69 433 ILE A CA 1
ATOM 3006 C C . ILE A 1 433 ? 23.658 -1.198 -44.271 1.00 97.69 433 ILE A C 1
ATOM 3008 O O . ILE A 1 433 ? 24.143 -2.287 -44.568 1.00 97.69 433 ILE A O 1
ATOM 3012 N N . GLN A 1 434 ? 22.374 -0.918 -44.511 1.00 97.81 434 GLN A N 1
ATOM 3013 C CA . GLN A 1 434 ? 21.412 -1.857 -45.105 1.00 97.81 434 GLN A CA 1
ATOM 3014 C C . GLN A 1 434 ? 21.872 -2.383 -46.471 1.00 97.81 434 GLN A C 1
ATOM 3016 O O . GLN A 1 434 ? 21.703 -3.564 -46.778 1.00 97.81 434 GLN A O 1
ATOM 3021 N N . GLY A 1 435 ? 22.462 -1.513 -47.297 1.00 96.75 435 GLY A N 1
ATOM 3022 C CA . GLY A 1 435 ? 22.975 -1.872 -48.620 1.00 96.75 435 GLY A CA 1
ATOM 3023 C C . GLY A 1 435 ? 24.427 -2.357 -48.638 1.00 96.75 435 GLY A C 1
ATOM 3024 O O . GLY A 1 435 ? 24.984 -2.512 -49.726 1.00 96.75 435 GLY A O 1
ATOM 3025 N N . ALA A 1 436 ? 25.048 -2.582 -47.476 1.00 97.88 436 ALA A N 1
ATOM 3026 C CA . ALA A 1 436 ? 26.447 -2.974 -47.393 1.00 97.88 436 ALA A CA 1
ATOM 3027 C C . ALA A 1 436 ? 26.717 -4.347 -48.037 1.00 97.88 436 ALA A C 1
ATOM 3029 O O . ALA A 1 436 ? 25.933 -5.300 -47.932 1.00 97.88 436 ALA A O 1
ATOM 3030 N N . LYS A 1 437 ? 27.865 -4.445 -48.707 1.00 98.12 437 LYS A N 1
ATOM 3031 C CA . LYS A 1 437 ? 28.354 -5.647 -49.386 1.00 98.12 437 LYS A CA 1
ATOM 3032 C C . LYS A 1 437 ? 29.778 -5.961 -48.953 1.00 98.12 437 LYS A C 1
ATOM 3034 O O . LYS A 1 437 ? 30.605 -5.060 -48.830 1.00 98.12 437 LYS A O 1
ATOM 3039 N N . PHE A 1 438 ? 30.089 -7.239 -48.794 1.00 98.25 438 PHE A N 1
ATOM 3040 C CA . PHE A 1 438 ? 31.457 -7.708 -48.630 1.00 98.25 438 PHE A CA 1
ATOM 3041 C C . PHE A 1 438 ? 32.101 -7.967 -49.994 1.00 98.25 438 PHE A C 1
ATOM 3043 O O . PHE A 1 438 ? 31.485 -8.556 -50.882 1.00 98.25 438 PHE A O 1
ATOM 3050 N N . THR A 1 439 ? 33.344 -7.520 -50.163 1.00 97.00 439 THR A N 1
ATOM 3051 C CA . THR A 1 439 ? 34.197 -7.836 -51.315 1.00 97.00 439 THR A CA 1
ATOM 3052 C C . THR A 1 439 ? 35.496 -8.441 -50.797 1.00 97.00 439 THR A C 1
ATOM 3054 O O . THR A 1 439 ? 36.263 -7.742 -50.127 1.00 97.00 439 THR A O 1
ATOM 3057 N N . GLY A 1 440 ? 35.728 -9.720 -51.099 1.00 95.81 440 GLY A N 1
ATOM 3058 C CA . GLY A 1 440 ? 36.964 -10.417 -50.747 1.00 95.81 440 GLY A CA 1
ATOM 3059 C C . GLY A 1 440 ? 38.176 -9.842 -51.480 1.00 95.81 440 GLY A C 1
ATOM 3060 O O . GLY A 1 440 ? 38.058 -9.308 -52.587 1.00 95.81 440 GLY A O 1
ATOM 3061 N N . THR A 1 441 ? 39.342 -9.924 -50.849 1.00 95.75 441 THR A N 1
ATOM 3062 C CA . THR A 1 441 ? 40.619 -9.722 -51.541 1.00 95.75 441 THR A CA 1
ATOM 3063 C C . THR A 1 441 ? 40.879 -10.940 -52.441 1.00 95.75 441 THR A C 1
ATOM 3065 O O . THR A 1 441 ? 40.609 -12.054 -51.995 1.00 95.75 441 THR A O 1
ATOM 3068 N N . PRO A 1 442 ? 41.365 -10.771 -53.688 1.00 92.44 442 PRO A N 1
ATOM 3069 C CA . PRO A 1 442 ? 41.587 -11.902 -54.590 1.00 92.44 442 PRO A CA 1
ATOM 3070 C C . PRO A 1 442 ? 42.469 -12.991 -53.967 1.00 92.44 442 PRO A C 1
ATOM 3072 O O . PRO A 1 442 ? 43.491 -12.660 -53.357 1.00 92.44 442 PRO A O 1
ATOM 3075 N N . ASN A 1 443 ? 42.081 -14.258 -54.133 1.00 89.00 443 ASN A N 1
ATOM 3076 C CA . ASN A 1 443 ? 42.718 -15.451 -53.553 1.00 89.00 443 ASN A CA 1
ATOM 3077 C C . ASN A 1 443 ? 42.859 -15.435 -52.012 1.00 89.00 443 ASN A C 1
ATOM 3079 O O . ASN A 1 443 ? 43.699 -16.145 -51.450 1.00 89.00 443 ASN A O 1
ATOM 3083 N N . ALA A 1 444 ? 42.127 -14.562 -51.307 1.00 92.50 444 ALA A N 1
ATOM 3084 C CA . ALA A 1 444 ? 42.132 -14.522 -49.851 1.00 92.50 444 ALA A CA 1
ATOM 3085 C C . ALA A 1 444 ? 40.999 -15.385 -49.297 1.00 92.50 444 ALA A C 1
ATOM 3087 O O . ALA A 1 444 ? 39.833 -15.211 -49.643 1.00 92.50 444 ALA A O 1
ATOM 3088 N N . ASN A 1 445 ? 41.344 -16.246 -48.348 1.00 92.69 445 ASN A N 1
ATOM 3089 C CA . ASN A 1 445 ? 40.417 -17.106 -47.628 1.00 92.69 445 ASN A CA 1
ATOM 3090 C C . ASN A 1 445 ? 40.691 -17.064 -46.117 1.00 92.69 445 ASN A C 1
ATOM 3092 O O . ASN A 1 445 ? 41.698 -16.521 -45.653 1.00 92.69 445 ASN A O 1
ATOM 3096 N N . GLY A 1 446 ? 39.757 -17.606 -45.337 1.00 90.69 446 GLY A N 1
ATOM 3097 C CA . GLY A 1 446 ? 39.817 -17.643 -43.880 1.00 90.69 446 GLY A CA 1
ATOM 3098 C C . GLY A 1 446 ? 38.718 -16.821 -43.208 1.00 90.69 446 GLY A C 1
ATOM 3099 O O . GLY A 1 446 ? 37.687 -16.495 -43.797 1.00 90.69 446 GLY A O 1
ATOM 3100 N N . GLY A 1 447 ? 38.925 -16.524 -41.929 1.00 88.62 447 GLY A N 1
ATOM 3101 C CA . GLY A 1 447 ? 37.907 -15.977 -41.034 1.00 88.62 447 GLY A CA 1
ATOM 3102 C C . GLY A 1 447 ? 37.590 -16.936 -39.873 1.00 88.62 447 GLY A C 1
ATOM 3103 O O . GLY A 1 447 ? 38.313 -17.916 -39.683 1.00 88.62 447 GLY A O 1
ATOM 3104 N N . PRO A 1 448 ? 36.533 -16.661 -39.086 1.00 92.19 448 PRO A N 1
ATOM 3105 C CA . PRO A 1 448 ? 35.592 -15.556 -39.270 1.00 92.19 448 PRO A CA 1
ATOM 3106 C C . PRO A 1 448 ? 36.212 -14.186 -38.955 1.00 92.19 448 PRO A C 1
ATOM 3108 O O . PRO A 1 448 ? 36.862 -14.009 -37.928 1.00 92.19 448 PRO A O 1
ATOM 3111 N N . ALA A 1 449 ? 35.991 -13.206 -39.830 1.00 95.88 449 ALA A N 1
ATOM 3112 C CA . ALA A 1 449 ? 36.238 -11.794 -39.543 1.00 95.88 449 ALA A CA 1
ATOM 3113 C C . ALA A 1 449 ? 34.942 -11.104 -39.106 1.00 95.88 449 ALA A C 1
ATOM 3115 O O . ALA A 1 449 ? 33.863 -11.466 -39.563 1.00 95.88 449 ALA A O 1
ATOM 3116 N N . THR A 1 450 ? 35.038 -10.089 -38.253 1.00 97.44 450 THR A N 1
ATOM 3117 C CA . THR A 1 450 ? 33.860 -9.395 -37.717 1.00 97.44 450 THR A CA 1
ATOM 3118 C C . THR A 1 450 ? 33.566 -8.116 -38.491 1.00 97.44 450 THR A C 1
ATOM 3120 O O . THR A 1 450 ? 34.455 -7.291 -38.711 1.00 97.44 450 THR A O 1
ATOM 3123 N N . PHE A 1 451 ? 32.295 -7.916 -38.836 1.00 98.12 451 PHE A N 1
ATOM 3124 C CA . PHE A 1 451 ? 31.743 -6.596 -39.124 1.00 98.12 451 PHE A CA 1
ATOM 3125 C C . PHE A 1 451 ? 30.769 -6.226 -38.003 1.00 98.12 451 PHE A C 1
ATOM 3127 O O . PHE A 1 451 ? 29.826 -6.972 -37.746 1.00 98.12 451 PHE A O 1
ATOM 3134 N N . ALA A 1 452 ? 31.017 -5.111 -37.315 1.00 98.31 452 ALA A N 1
ATOM 3135 C CA . ALA A 1 452 ? 30.224 -4.680 -36.166 1.00 98.31 452 ALA A CA 1
ATOM 3136 C C . ALA A 1 452 ? 29.866 -3.199 -36.252 1.00 98.31 452 ALA A C 1
ATOM 3138 O O . ALA A 1 452 ? 30.635 -2.390 -36.780 1.00 98.31 452 ALA A O 1
ATOM 3139 N N . TRP A 1 453 ? 28.706 -2.846 -35.711 1.00 98.31 453 TRP A N 1
ATOM 3140 C CA . TRP A 1 453 ? 28.237 -1.474 -35.602 1.00 98.31 453 TRP A CA 1
ATOM 3141 C C . TRP A 1 453 ? 27.498 -1.250 -34.282 1.00 98.31 453 TRP A C 1
ATOM 3143 O O . TRP A 1 453 ? 27.023 -2.179 -33.638 1.00 98.31 453 TRP A O 1
ATOM 3153 N N . GLN A 1 454 ? 27.436 0.005 -33.863 1.00 98.00 454 GLN A N 1
ATOM 3154 C CA . GLN A 1 454 ? 26.673 0.469 -32.719 1.00 98.00 454 GLN A CA 1
ATOM 3155 C C . GLN A 1 454 ? 25.541 1.357 -33.223 1.00 98.00 454 GLN A C 1
ATOM 3157 O O . GLN A 1 454 ? 25.760 2.232 -34.066 1.00 98.00 454 GLN A O 1
ATOM 3162 N N . VAL A 1 455 ? 24.347 1.129 -32.692 1.00 98.00 455 VAL A N 1
ATOM 3163 C CA . VAL A 1 455 ? 23.207 2.033 -32.803 1.00 98.00 455 VAL A CA 1
ATOM 3164 C C . VAL A 1 455 ? 23.150 2.842 -31.523 1.00 98.00 455 VAL A C 1
ATOM 3166 O O . VAL A 1 455 ? 23.182 2.260 -30.440 1.00 98.00 455 VAL A O 1
ATOM 3169 N N . LYS A 1 456 ? 23.122 4.165 -31.652 1.00 96.25 456 LYS A N 1
ATOM 3170 C CA . LYS A 1 456 ? 23.101 5.081 -30.519 1.00 96.25 456 LYS A CA 1
ATOM 3171 C C . LYS A 1 456 ? 21.978 6.108 -30.654 1.00 96.25 456 LYS A C 1
ATOM 3173 O O . LYS A 1 456 ? 21.973 6.818 -31.660 1.00 96.25 456 LYS A O 1
ATOM 3178 N N . ASP A 1 457 ? 21.075 6.217 -29.686 1.00 96.19 457 ASP A N 1
ATOM 3179 C CA . ASP A 1 457 ? 20.089 7.308 -29.627 1.00 96.19 457 ASP A CA 1
ATOM 3180 C C . ASP A 1 457 ? 20.680 8.618 -29.058 1.00 96.19 457 ASP A C 1
ATOM 3182 O O . ASP A 1 457 ? 21.896 8.791 -28.913 1.00 96.19 457 ASP A O 1
ATOM 3186 N N . ASN A 1 458 ? 19.808 9.590 -28.799 1.00 94.12 458 ASN A N 1
ATOM 3187 C CA . ASN A 1 458 ? 20.142 10.891 -28.234 1.00 94.12 458 ASN A CA 1
ATOM 3188 C C . ASN A 1 458 ? 19.459 11.174 -26.882 1.00 94.12 458 ASN A C 1
ATOM 3190 O O . ASN A 1 458 ? 19.380 12.348 -26.511 1.00 94.12 458 ASN A O 1
ATOM 3194 N N . GLY A 1 459 ? 18.965 10.152 -26.173 1.00 90.50 459 GLY A N 1
ATOM 3195 C CA . GLY A 1 459 ? 18.253 10.298 -24.898 1.00 90.50 459 GLY A CA 1
ATOM 3196 C C . GLY A 1 459 ? 19.169 10.525 -23.688 1.00 90.50 459 GLY A C 1
ATOM 3197 O O . GLY A 1 459 ? 18.807 11.247 -22.757 1.00 90.50 459 GLY A O 1
ATOM 3198 N N . GLY A 1 460 ? 20.414 10.048 -23.746 1.00 91.75 460 GLY A N 1
ATOM 3199 C CA . GLY A 1 460 ? 21.446 10.301 -22.740 1.00 91.75 460 GLY A CA 1
ATOM 3200 C C . GLY A 1 460 ? 21.444 9.299 -21.576 1.00 91.75 460 GLY A C 1
ATOM 3201 O O . GLY A 1 460 ? 20.499 8.561 -21.344 1.00 91.75 460 GLY A O 1
ATOM 3202 N N . VAL A 1 461 ? 22.520 9.308 -20.780 1.00 92.88 461 VAL A N 1
ATOM 3203 C CA . VAL A 1 461 ? 22.798 8.257 -19.771 1.00 92.88 461 VAL A CA 1
ATOM 3204 C C . VAL A 1 461 ? 22.521 8.659 -18.313 1.00 92.88 461 VAL A C 1
ATOM 3206 O O . VAL A 1 461 ? 23.069 8.079 -17.371 1.00 92.88 461 VAL A O 1
ATOM 3209 N N . LEU A 1 462 ? 21.739 9.718 -18.086 1.00 88.88 462 LEU A N 1
ATOM 3210 C CA . LEU A 1 462 ? 21.423 10.169 -16.725 1.00 88.88 462 LEU A CA 1
ATOM 3211 C C . LEU A 1 462 ? 20.531 9.153 -15.999 1.00 88.88 462 LEU A C 1
ATOM 3213 O O . LEU A 1 462 ? 19.729 8.469 -16.621 1.00 88.88 462 LEU A O 1
ATOM 3217 N N . ASN A 1 463 ? 20.672 9.069 -14.671 1.00 85.50 463 ASN A N 1
ATOM 3218 C CA . ASN A 1 463 ? 19.871 8.198 -13.795 1.00 85.50 463 ASN A CA 1
ATOM 3219 C C . ASN A 1 463 ? 19.853 6.707 -14.184 1.00 85.50 463 ASN A C 1
ATOM 3221 O O . ASN A 1 463 ? 18.928 5.994 -13.819 1.00 85.50 463 ASN A O 1
ATOM 3225 N N . GLY A 1 464 ? 20.896 6.231 -14.872 1.00 86.62 464 GLY A N 1
ATOM 3226 C CA . GLY A 1 464 ? 20.986 4.843 -15.333 1.00 86.62 464 GLY A CA 1
ATOM 3227 C C . GLY A 1 464 ? 20.529 4.625 -16.774 1.00 86.62 464 GLY A C 1
ATOM 3228 O O . GLY A 1 464 ? 20.499 3.475 -17.199 1.00 86.62 464 GLY A O 1
ATOM 3229 N N . GLY A 1 465 ? 20.227 5.696 -17.517 1.00 92.38 465 GLY A N 1
ATOM 3230 C CA . GLY A 1 465 ? 19.815 5.595 -18.911 1.00 92.38 465 GLY A CA 1
ATOM 3231 C C . GLY A 1 465 ? 20.875 4.981 -19.829 1.00 92.38 465 GLY A C 1
ATOM 3232 O O . GLY A 1 465 ? 22.080 5.039 -19.546 1.00 92.38 465 GLY A O 1
ATOM 3233 N N . VAL A 1 466 ? 20.434 4.382 -20.934 1.00 94.81 466 VAL A N 1
ATOM 3234 C CA . VAL A 1 466 ? 21.289 3.603 -21.838 1.00 94.81 466 VAL A CA 1
ATOM 3235 C C . VAL A 1 466 ? 21.109 4.066 -23.275 1.00 94.81 466 VAL A C 1
ATOM 3237 O O . VA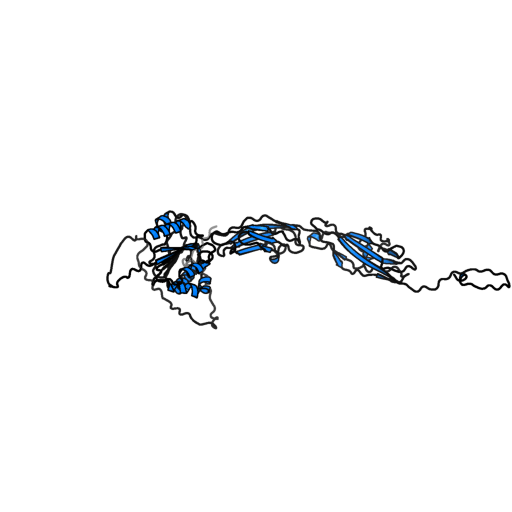L A 1 466 ? 20.064 3.846 -23.840 1.00 94.81 466 VAL A O 1
ATOM 3240 N N . ASP A 1 467 ? 22.153 4.597 -23.918 1.00 95.81 467 ASP A N 1
ATOM 3241 C CA . ASP A 1 467 ? 22.001 5.113 -25.294 1.00 95.81 467 ASP A CA 1
ATOM 3242 C C . ASP A 1 467 ? 22.258 4.070 -26.396 1.00 95.81 467 ASP A C 1
ATOM 3244 O O . ASP A 1 467 ? 22.148 4.391 -27.576 1.00 95.81 467 ASP A O 1
ATOM 3248 N N . THR A 1 468 ? 22.792 2.880 -26.080 1.00 96.25 468 THR A N 1
ATOM 3249 C CA . THR A 1 468 ? 23.498 2.062 -27.090 1.00 96.25 468 THR A CA 1
ATOM 3250 C C . THR A 1 468 ? 23.003 0.629 -27.233 1.00 96.25 468 THR A C 1
ATOM 3252 O O . THR A 1 468 ? 22.938 -0.111 -26.254 1.00 96.25 468 THR A O 1
ATOM 3255 N N . LEU A 1 469 ? 22.863 0.191 -28.487 1.00 97.56 469 LEU A N 1
ATOM 3256 C CA . LEU A 1 469 ? 22.713 -1.200 -28.918 1.00 97.56 469 LEU A CA 1
ATOM 3257 C C . LEU A 1 469 ? 23.909 -1.606 -29.791 1.00 97.56 469 LEU A C 1
ATOM 3259 O O . LEU A 1 469 ? 24.277 -0.892 -30.723 1.00 97.56 469 LEU A O 1
ATOM 3263 N N . SER A 1 470 ? 24.526 -2.753 -29.500 1.00 97.38 470 SER A N 1
ATOM 3264 C CA . SER A 1 470 ? 25.669 -3.273 -30.269 1.00 97.38 470 SER A CA 1
ATOM 3265 C C . SER A 1 470 ? 25.264 -4.427 -31.176 1.00 97.38 470 SER A C 1
ATOM 3267 O O . SER A 1 470 ? 24.505 -5.307 -30.782 1.00 97.38 470 SER A O 1
ATOM 3269 N N . GLU A 1 471 ? 25.815 -4.427 -32.384 1.00 98.06 471 GLU A N 1
ATOM 3270 C CA . GLU A 1 471 ? 25.442 -5.317 -33.472 1.00 98.06 471 GLU A CA 1
ATOM 3271 C C . GLU A 1 471 ? 26.670 -5.866 -34.180 1.00 98.06 471 GLU A C 1
ATOM 3273 O O . GLU A 1 471 ? 27.660 -5.156 -34.365 1.00 98.06 471 GLU A O 1
ATOM 3278 N N . SER A 1 472 ? 26.615 -7.124 -34.612 1.00 97.50 472 SER A N 1
ATOM 3279 C CA . SER A 1 472 ? 27.723 -7.730 -35.347 1.00 97.50 472 SER A CA 1
ATOM 3280 C C . SER A 1 472 ? 27.304 -8.948 -36.153 1.00 97.50 472 SER A C 1
ATOM 3282 O O . SER A 1 472 ? 26.394 -9.668 -35.751 1.00 97.50 472 SER A O 1
ATOM 3284 N N . LEU A 1 473 ? 28.040 -9.218 -37.230 1.00 97.62 473 LEU A N 1
ATOM 3285 C CA . LEU A 1 473 ? 28.017 -10.486 -37.959 1.00 97.62 473 LEU A CA 1
ATOM 3286 C C . LEU A 1 473 ? 29.439 -10.973 -38.243 1.00 97.62 473 LEU A C 1
ATOM 3288 O O . LEU A 1 473 ? 30.373 -10.172 -38.385 1.00 97.62 473 LEU A O 1
ATOM 3292 N N . ALA A 1 474 ? 29.593 -12.287 -38.359 1.00 97.88 474 ALA A N 1
ATOM 3293 C CA . ALA A 1 474 ? 30.817 -12.915 -38.824 1.00 97.88 474 ALA A CA 1
ATOM 3294 C C . ALA A 1 474 ? 30.818 -13.082 -40.350 1.00 97.88 474 ALA A C 1
ATOM 3296 O O . ALA A 1 474 ? 29.795 -13.364 -40.968 1.00 97.88 474 ALA A O 1
ATOM 3297 N N . ILE A 1 475 ? 31.991 -12.930 -40.960 1.00 97.81 475 ILE A N 1
ATOM 3298 C CA . ILE A 1 475 ? 32.238 -13.146 -42.385 1.00 97.81 475 ILE A CA 1
ATOM 3299 C C . ILE A 1 475 ? 33.306 -14.227 -42.523 1.00 97.81 475 ILE A C 1
ATOM 3301 O O . ILE A 1 475 ? 34.442 -14.041 -42.080 1.00 97.81 475 ILE A O 1
ATOM 3305 N N . ALA A 1 476 ? 32.951 -15.342 -43.151 1.00 96.62 476 ALA A N 1
ATOM 3306 C CA . ALA A 1 476 ? 33.865 -16.420 -43.500 1.00 96.62 476 ALA A CA 1
ATOM 3307 C C . ALA A 1 476 ? 34.053 -16.490 -45.020 1.00 96.62 476 ALA A C 1
ATOM 3309 O O . ALA A 1 476 ? 33.082 -16.451 -45.779 1.00 96.62 476 ALA A O 1
ATOM 3310 N N . VAL A 1 477 ? 35.305 -16.616 -45.459 1.00 96.19 477 VAL A N 1
ATOM 3311 C CA . VAL A 1 477 ? 35.662 -16.810 -46.866 1.00 96.19 477 VAL A CA 1
ATOM 3312 C C . VAL A 1 477 ? 36.226 -18.217 -47.031 1.00 96.19 477 VAL A C 1
ATOM 3314 O O . VAL A 1 477 ? 37.237 -18.573 -46.426 1.00 96.19 477 VAL A O 1
ATOM 3317 N N . THR A 1 478 ? 35.529 -19.036 -47.809 1.00 93.25 478 THR A N 1
ATOM 3318 C CA . THR A 1 478 ? 35.842 -20.454 -48.028 1.00 93.25 478 THR A CA 1
ATOM 3319 C C . THR A 1 478 ? 36.613 -20.646 -49.321 1.00 93.25 478 THR A C 1
ATOM 3321 O O . THR A 1 478 ? 36.416 -19.904 -50.280 1.00 93.25 478 THR A O 1
ATOM 3324 N N . THR A 1 479 ? 37.496 -21.639 -49.342 1.00 88.75 479 THR A N 1
ATOM 3325 C CA . THR A 1 479 ? 38.387 -21.843 -50.482 1.00 88.75 479 THR A CA 1
ATOM 3326 C C . THR A 1 479 ? 37.643 -22.359 -51.707 1.00 88.75 479 THR A C 1
ATOM 3328 O O . THR A 1 479 ? 36.774 -23.228 -51.591 1.00 88.75 479 THR A O 1
ATOM 3331 N N . VAL A 1 480 ? 38.054 -21.899 -52.880 1.00 84.25 480 VAL A N 1
ATOM 3332 C CA . VAL A 1 480 ? 37.669 -22.422 -54.189 1.00 84.25 480 VAL A CA 1
ATOM 3333 C C . VAL A 1 480 ? 38.902 -23.058 -54.814 1.00 84.25 480 VAL A C 1
ATOM 3335 O O . VAL A 1 480 ? 40.026 -22.618 -54.620 1.00 84.25 480 VAL A O 1
ATOM 3338 N N . ASN A 1 481 ? 38.712 -24.153 -55.546 1.00 77.12 481 ASN A N 1
ATOM 3339 C CA . ASN A 1 481 ? 39.827 -24.746 -56.268 1.00 77.12 481 ASN A CA 1
ATOM 3340 C C . ASN A 1 481 ? 40.182 -23.889 -57.492 1.00 77.12 481 ASN A C 1
ATOM 3342 O O . ASN A 1 481 ? 39.469 -23.942 -58.499 1.00 77.12 481 ASN A O 1
ATOM 3346 N N . ASP A 1 482 ? 41.313 -23.197 -57.429 1.00 69.56 482 ASP A N 1
ATOM 3347 C CA . ASP A 1 482 ? 41.858 -22.445 -58.556 1.00 69.56 482 ASP A CA 1
ATOM 3348 C C . ASP A 1 482 ? 42.421 -23.352 -59.656 1.00 69.56 482 ASP A C 1
ATOM 3350 O O . ASP A 1 482 ? 42.872 -24.481 -59.426 1.00 69.56 482 ASP A O 1
ATOM 3354 N N . ALA A 1 483 ? 42.403 -22.853 -60.894 1.00 69.56 483 ALA A N 1
ATOM 3355 C CA . ALA A 1 483 ? 43.115 -23.503 -61.987 1.00 69.56 483 ALA A CA 1
ATOM 3356 C C . ALA A 1 483 ? 44.635 -23.400 -61.751 1.00 69.56 483 ALA A C 1
ATOM 3358 O O . ALA A 1 483 ? 45.097 -22.367 -61.261 1.00 69.56 483 ALA A O 1
ATOM 3359 N N . PRO A 1 484 ? 45.434 -24.413 -62.141 1.00 70.56 484 PRO A N 1
ATOM 3360 C CA . PRO A 1 484 ? 46.886 -24.301 -62.112 1.00 70.56 484 PRO A CA 1
ATOM 3361 C C . PRO A 1 484 ? 47.331 -23.048 -62.875 1.00 70.56 484 PRO A C 1
ATOM 3363 O O . PRO A 1 484 ? 47.081 -22.923 -64.076 1.00 70.56 484 PRO A O 1
ATOM 3366 N N . ALA A 1 485 ? 47.961 -22.111 -62.172 1.00 71.69 485 ALA A N 1
ATOM 3367 C CA . ALA A 1 485 ? 48.580 -20.950 -62.786 1.00 71.69 485 ALA A CA 1
ATOM 3368 C C . ALA A 1 485 ? 49.992 -21.328 -63.232 1.00 71.69 485 ALA A C 1
ATOM 3370 O O . ALA A 1 485 ? 50.710 -21.982 -62.480 1.00 71.69 485 ALA A O 1
ATOM 3371 N N . GLY A 1 486 ? 50.375 -20.907 -64.438 1.00 68.88 486 GLY A N 1
ATOM 3372 C CA . GLY A 1 486 ? 51.762 -20.972 -64.870 1.00 68.88 486 GLY A CA 1
ATOM 3373 C C . GLY A 1 486 ? 52.137 -19.816 -65.782 1.00 68.88 486 GLY A C 1
ATOM 3374 O O . GLY A 1 486 ? 51.351 -19.391 -66.632 1.00 68.88 486 GLY A O 1
ATOM 3375 N N . ALA A 1 487 ? 53.334 -19.267 -65.588 1.00 74.31 487 ALA A N 1
ATOM 3376 C CA . ALA A 1 487 ? 53.877 -18.218 -66.442 1.00 74.31 487 ALA A CA 1
ATOM 3377 C C . ALA A 1 487 ? 54.639 -18.813 -67.637 1.00 74.31 487 ALA A C 1
ATOM 3379 O O . ALA A 1 487 ? 55.448 -19.730 -67.486 1.00 74.31 487 ALA A O 1
ATOM 3380 N N . ASN A 1 488 ? 54.434 -18.246 -68.832 1.00 77.12 488 ASN A N 1
ATOM 3381 C CA . ASN A 1 488 ? 55.248 -18.593 -69.995 1.00 77.12 488 ASN A CA 1
ATOM 3382 C C . ASN A 1 488 ? 56.709 -18.223 -69.724 1.00 77.12 488 ASN A C 1
ATOM 3384 O O . ASN A 1 488 ? 57.034 -17.047 -69.543 1.00 77.12 488 ASN A O 1
ATOM 3388 N N . LYS A 1 489 ? 57.594 -19.219 -69.754 1.00 80.12 489 LYS A N 1
ATOM 3389 C CA . LYS A 1 489 ? 59.035 -19.020 -69.638 1.00 80.12 489 LYS A CA 1
ATOM 3390 C C . LYS A 1 489 ? 59.686 -19.256 -70.992 1.00 80.12 489 LYS A C 1
ATOM 3392 O O . LYS A 1 489 ? 59.666 -20.363 -71.525 1.00 80.12 489 LYS A O 1
ATOM 3397 N N . THR A 1 490 ? 60.272 -18.207 -71.561 1.00 83.19 490 THR A N 1
ATOM 3398 C CA . THR A 1 490 ? 61.076 -18.352 -72.776 1.00 83.19 490 THR A CA 1
ATOM 3399 C C . THR A 1 490 ? 62.419 -18.961 -72.405 1.00 83.19 490 THR A C 1
ATOM 3401 O O . THR A 1 490 ? 63.201 -18.357 -71.672 1.00 83.19 490 THR A O 1
ATOM 3404 N N . LEU A 1 491 ? 62.692 -20.147 -72.938 1.00 82.38 491 LEU A N 1
ATOM 3405 C CA . LEU A 1 491 ? 63.983 -20.814 -72.831 1.00 82.38 491 LEU A CA 1
ATOM 3406 C C . LEU A 1 491 ? 64.704 -20.713 -74.171 1.00 82.38 491 LEU A C 1
ATOM 3408 O O . LEU A 1 491 ? 64.088 -20.836 -75.229 1.00 82.38 491 LEU A O 1
ATOM 3412 N N . THR A 1 492 ? 66.013 -20.491 -74.126 1.00 83.19 492 THR A N 1
ATOM 3413 C CA . THR A 1 492 ? 66.866 -20.535 -75.317 1.00 83.19 492 THR A CA 1
ATOM 3414 C C . THR A 1 492 ? 67.840 -21.692 -75.167 1.00 83.19 492 THR A C 1
ATOM 3416 O O . THR A 1 492 ? 68.413 -21.897 -74.099 1.00 83.19 492 THR A O 1
ATOM 3419 N N . THR A 1 493 ? 67.999 -22.469 -76.233 1.00 85.81 493 THR A N 1
ATOM 3420 C CA . THR A 1 493 ? 69.015 -23.518 -76.343 1.00 85.81 493 THR A CA 1
ATOM 3421 C C . THR A 1 493 ? 69.798 -23.300 -77.632 1.00 85.81 493 THR A C 1
ATOM 3423 O O . THR A 1 493 ? 69.299 -22.665 -78.564 1.00 85.81 493 THR A O 1
ATOM 3426 N N . LEU A 1 494 ? 71.035 -23.788 -77.669 1.00 84.56 494 LEU A N 1
ATOM 3427 C CA . LEU A 1 494 ? 71.812 -23.832 -78.901 1.00 84.56 494 LEU A CA 1
ATOM 3428 C C . LEU A 1 494 ? 71.232 -24.911 -79.821 1.00 84.56 494 LEU A C 1
ATOM 3430 O O . LEU A 1 494 ? 70.707 -25.926 -79.353 1.00 84.56 494 LEU A O 1
ATOM 3434 N N . GLU A 1 495 ? 71.336 -24.682 -81.128 1.00 77.19 495 GLU A N 1
ATOM 3435 C CA . GLU A 1 495 ? 70.998 -25.680 -82.143 1.00 77.19 495 GLU A CA 1
ATOM 3436 C C . GLU A 1 495 ? 71.709 -27.013 -81.842 1.00 77.19 495 GLU A C 1
ATOM 3438 O O . GLU A 1 495 ? 72.831 -27.035 -81.327 1.00 77.19 495 GLU A O 1
ATOM 3443 N N . ASP A 1 496 ? 71.006 -28.122 -82.079 1.00 83.81 496 ASP A N 1
ATOM 3444 C CA . ASP A 1 496 ? 71.471 -29.497 -81.854 1.00 83.81 496 ASP A CA 1
ATOM 3445 C C . ASP A 1 496 ? 71.904 -29.847 -80.415 1.00 83.81 496 ASP A C 1
ATOM 3447 O O . ASP A 1 496 ? 72.550 -30.871 -80.182 1.00 83.81 496 ASP A O 1
ATOM 3451 N N . THR A 1 497 ? 71.502 -29.047 -79.418 1.00 84.00 497 THR A N 1
ATOM 3452 C CA . THR A 1 497 ? 71.758 -29.334 -77.998 1.00 84.00 497 THR A CA 1
ATOM 3453 C C . THR A 1 497 ? 70.462 -29.723 -77.273 1.00 84.00 497 THR A C 1
ATOM 3455 O O . THR A 1 497 ? 69.567 -28.881 -77.139 1.00 84.00 497 THR A O 1
ATOM 3458 N N . PRO A 1 498 ? 70.331 -30.968 -76.766 1.00 85.00 498 PRO A N 1
ATOM 3459 C CA . PRO A 1 498 ? 69.175 -31.374 -75.970 1.00 85.00 498 PRO A CA 1
ATOM 3460 C C . PRO A 1 498 ? 69.028 -30.506 -74.716 1.00 85.00 498 PRO A C 1
ATOM 3462 O O . PRO A 1 498 ? 69.973 -30.367 -73.939 1.00 85.00 498 PRO A O 1
ATOM 3465 N N . HIS A 1 499 ? 67.835 -29.952 -74.498 1.00 85.25 499 HIS A N 1
ATOM 3466 C CA . HIS A 1 499 ? 67.503 -29.206 -73.287 1.00 85.25 499 HIS A CA 1
ATOM 3467 C C . HIS A 1 499 ? 66.503 -30.001 -72.443 1.00 85.25 499 HIS A C 1
ATOM 3469 O O . HIS A 1 499 ? 65.395 -30.294 -72.892 1.00 85.25 499 HIS A O 1
ATOM 3475 N N . THR A 1 500 ? 66.899 -30.362 -71.223 1.00 87.88 500 THR A N 1
ATOM 3476 C CA . THR A 1 500 ? 66.022 -31.042 -70.265 1.00 87.88 500 THR A CA 1
ATOM 3477 C C . THR A 1 500 ? 65.261 -29.998 -69.465 1.00 87.88 500 THR A C 1
ATOM 3479 O O . THR A 1 500 ? 65.875 -29.249 -68.710 1.00 87.88 500 THR A O 1
ATOM 3482 N N . LEU A 1 501 ? 63.935 -29.980 -69.602 1.00 84.75 501 LEU A N 1
ATOM 3483 C CA . LEU A 1 501 ? 63.076 -29.119 -68.793 1.00 84.75 501 LEU A CA 1
ATOM 3484 C C . LEU A 1 501 ? 63.116 -29.569 -67.329 1.00 84.75 501 LEU A C 1
ATOM 3486 O O . LEU A 1 501 ? 62.887 -30.742 -67.022 1.00 84.75 501 LEU A O 1
ATOM 3490 N N . ALA A 1 502 ? 63.389 -28.634 -66.429 1.00 82.06 502 ALA A N 1
ATOM 3491 C CA . ALA A 1 502 ? 63.247 -28.817 -64.994 1.00 82.06 502 ALA A CA 1
ATOM 3492 C C . ALA A 1 502 ? 61.874 -28.316 -64.525 1.00 82.06 502 ALA A C 1
ATOM 3494 O O . ALA A 1 502 ? 61.212 -27.535 -65.199 1.00 82.06 502 ALA A O 1
ATOM 3495 N N . ILE A 1 503 ? 61.448 -28.708 -63.321 1.00 73.12 503 ILE A N 1
ATOM 3496 C CA . ILE A 1 503 ? 60.199 -28.192 -62.726 1.00 73.12 503 ILE A CA 1
ATOM 3497 C C . ILE A 1 503 ? 60.227 -26.655 -62.640 1.00 73.12 503 ILE A C 1
ATOM 3499 O O . ILE A 1 503 ? 59.212 -26.015 -62.865 1.00 73.12 503 ILE A O 1
ATOM 3503 N N . SER A 1 504 ? 61.406 -26.059 -62.425 1.00 76.44 504 SER A N 1
ATOM 3504 C CA . SER A 1 504 ? 61.624 -24.605 -62.426 1.00 76.44 504 SER A CA 1
ATOM 3505 C C . SER A 1 504 ? 61.419 -23.917 -63.783 1.00 76.44 504 SER A C 1
ATOM 3507 O O . SER A 1 504 ? 61.561 -22.694 -63.874 1.00 76.44 504 SER A O 1
ATOM 3509 N N . ASP A 1 505 ? 61.189 -24.677 -64.853 1.00 77.56 505 ASP A N 1
ATOM 3510 C CA . ASP A 1 505 ? 60.916 -24.158 -66.194 1.00 77.56 505 ASP A CA 1
ATOM 3511 C C . ASP A 1 505 ? 59.431 -24.003 -66.501 1.00 77.56 505 ASP A C 1
ATOM 3513 O O . ASP A 1 505 ? 59.074 -23.319 -67.460 1.00 77.56 505 ASP A O 1
ATOM 3517 N N . PHE A 1 506 ? 58.582 -24.571 -65.651 1.00 71.38 506 PHE A N 1
ATOM 3518 C CA . PHE A 1 506 ? 57.154 -24.319 -65.633 1.00 71.38 506 PHE A CA 1
ATOM 3519 C C . PHE A 1 506 ? 56.901 -23.252 -64.563 1.00 71.38 506 PHE A C 1
ATOM 3521 O O . PHE A 1 506 ? 57.390 -23.375 -63.437 1.00 71.38 506 PHE A O 1
ATOM 3528 N N . GLY A 1 507 ? 56.270 -22.147 -64.969 1.00 63.62 507 GLY A N 1
ATOM 3529 C CA . GLY A 1 507 ? 55.926 -21.052 -64.062 1.00 63.62 507 GLY A CA 1
ATOM 3530 C C . GLY A 1 507 ? 54.702 -21.340 -63.221 1.00 63.62 507 GLY A C 1
ATOM 3531 O O . GLY A 1 507 ? 54.083 -22.408 -63.425 1.00 63.62 507 GLY A O 1
#